Protein AF-A0AAD8SYV5-F1 (afdb_monomer)

Foldseek 3Di:
DQFAKDKDWFFAPLAPPVCFVQQDAPVNRGGTKMWIFGAALLLQTLAIDIQHRNNDDPQVSVVVGCVCVCVLQVNDDFDWDDFPRDIDGEDAHQYEPVDALFLNYAYQDDPDPDPLSVLRNVVSVVRNCSNVVSVVVLCVVDVCRVDHHHDNDSVVVV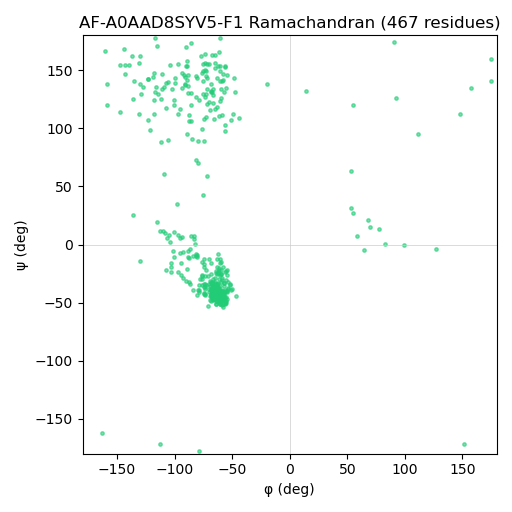VVVLVSSVVSNVVSVVVDDPVCCVVDPPPPRPPDDDDDPDDGDDPVVSVVSVCNRGPNVSSVVSNVRVSVRCVVQQPQPLVVLLVPAAQDPLLLCVVVNVVSLCVSCVVRVNNVQQVDPLDDQDDPPDDPVVNVVSVSSVVSQVVSLVSNLSRYDPVLNVVCVPPTNNVSVVVCCVVNVVSLVVQLVVLVCCLQVAADDPPDDLCCNLVVSVVSCVSSVNDDPQLNSVVSSLVSYDPLCVVVSVCCVVPPSPDTPVVVVVVVVVVSVVSVVVVVVVVVVVVDDDDDDDDDDDDDDDDDDDDDDDDDDDDDD

Organism: Lolium multiflorum (NCBI:txid4521)

Nearest PDB structures (foldseek):
  6gse-assembly1_A  TM=4.499E-01  e=5.287E-01  Rattus norvegicus
  7n9v-assembly1_C  TM=3.910E-01  e=3.196E+00  Human immunodeficiency virus 1
  8qv9-assembly1_A  TM=4.114E-01  e=4.767E+00  Human immunodeficiency virus 1
  6bht-assembly1_D  TM=3.773E-01  e=6.435E+00  Human immunodeficiency virus type 1 (NEW YORK-5 ISOLATE)

InterPro domains:
  IPR006912 Harbinger transposase-derived protein [PF04827] (1-178)

Secondary structure (DSSP, 8-state):
--EEEEEEEEEBTT--HHHHHHHB-TTT-SBEEEEEEEE-TT--EEEEEEEEETTS-HHHHHTT--TTHHHHHT-SPP--EEETTEEESS--EEE-TTS-S-TTEEEPPSS--SHHHHHHHHHHHHHHHHHHHHHHHHHHH-HHHHSPB--S-HHHHHHHHHHHHHHHHHHHHHHS-GGGTTT-------SS-----SPPPPHHHHHHHHHHHT-HHHHHHHHHHHHHHHHHTT---THHHHTT-PBPTT-TTHHHHHHHHHHHHHHTT-GGGGTS---PPPPTTS-HHHHHHHHHHHHHHHHHHHHHHHTB-HHHHHHHTTS-HHHHHHHHHHHHHHHHHHHHHHHHHHHHH----TT--HHHHHHHHHHHHHHTT----HHHHHHHHHHHS-GGGHHHHHHHHHH-TT--HHHHHHHHHHHHHHHHHHHHHHHHHHH---------PPP------------------

Radius of gyration: 40.97 Å; Cα contacts (8 Å, |Δi|>4): 478; chains: 1; bounding box: 63×93×143 Å

Structure (mmCIF, N/CA/C/O backbone):
data_AF-A0AAD8SYV5-F1
#
_entry.id   AF-A0AAD8SYV5-F1
#
loop_
_atom_site.group_PDB
_atom_site.id
_atom_site.type_symbol
_atom_site.label_atom_id
_atom_site.label_alt_id
_atom_site.label_comp_id
_atom_site.label_asym_id
_atom_site.label_entity_id
_atom_site.label_seq_id
_atom_site.pdbx_PDB_ins_code
_atom_site.Cartn_x
_atom_site.Cartn_y
_atom_site.Cartn_z
_atom_site.occupancy
_atom_site.B_iso_or_equiv
_atom_site.auth_seq_id
_atom_site.auth_comp_id
_atom_site.auth_asym_id
_atom_site.auth_atom_id
_atom_site.pdbx_PDB_model_num
ATOM 1 N N . MET A 1 1 ? -9.305 -0.502 -8.632 1.00 83.19 1 MET A N 1
ATOM 2 C CA . MET A 1 1 ? -7.920 -0.158 -8.231 1.00 83.19 1 MET A CA 1
ATOM 3 C C . MET A 1 1 ? -6.981 -1.204 -8.813 1.00 83.19 1 MET A C 1
ATOM 5 O O . MET A 1 1 ? -7.279 -2.376 -8.648 1.00 83.19 1 MET A O 1
ATOM 9 N N . LEU A 1 2 ? -5.897 -0.805 -9.485 1.00 85.88 2 LEU A N 1
ATOM 10 C CA . LEU A 1 2 ? -4.970 -1.728 -10.166 1.00 85.88 2 LEU A CA 1
ATOM 11 C C . LEU A 1 2 ? -3.754 -2.130 -9.313 1.00 85.88 2 LEU A C 1
ATOM 13 O O . LEU A 1 2 ? -3.174 -3.188 -9.517 1.00 85.88 2 LEU A O 1
ATOM 17 N N . GLY A 1 3 ? -3.358 -1.284 -8.364 1.00 90.25 3 GLY A N 1
ATOM 18 C CA . GLY A 1 3 ? -2.187 -1.494 -7.516 1.00 90.25 3 GLY A CA 1
ATOM 19 C C . GLY A 1 3 ? -1.583 -0.170 -7.066 1.00 90.25 3 GLY A C 1
ATOM 20 O O . GLY A 1 3 ? -2.158 0.894 -7.301 1.00 90.25 3 GLY A O 1
ATOM 21 N N . SER A 1 4 ? -0.416 -0.241 -6.443 1.00 93.81 4 SER A N 1
ATOM 22 C CA . SER A 1 4 ? 0.333 0.900 -5.918 1.00 93.81 4 SER A CA 1
ATOM 23 C C . SER A 1 4 ? 1.599 1.112 -6.744 1.00 93.81 4 SER A C 1
ATOM 25 O O . SER A 1 4 ? 2.300 0.145 -7.043 1.00 93.81 4 SER A O 1
ATOM 27 N N . ILE A 1 5 ? 1.878 2.359 -7.128 1.00 95.19 5 ILE A N 1
ATOM 28 C CA . ILE A 1 5 ? 3.057 2.744 -7.914 1.00 95.19 5 ILE A CA 1
ATOM 29 C C . ILE A 1 5 ? 4.045 3.520 -7.049 1.00 95.19 5 ILE A C 1
ATOM 31 O O . ILE A 1 5 ? 3.645 4.404 -6.288 1.00 95.19 5 ILE A O 1
ATOM 35 N N . ASP A 1 6 ? 5.328 3.189 -7.167 1.00 95.81 6 ASP A N 1
ATOM 36 C CA . ASP A 1 6 ? 6.404 3.933 -6.514 1.00 95.81 6 ASP A CA 1
ATOM 37 C C . ASP A 1 6 ? 7.765 3.660 -7.178 1.00 95.81 6 ASP A C 1
ATOM 39 O O . ASP A 1 6 ? 7.930 2.708 -7.954 1.00 95.81 6 ASP A O 1
ATOM 43 N N . CYS A 1 7 ? 8.757 4.487 -6.849 1.00 95.06 7 CYS A N 1
ATOM 44 C CA . CYS A 1 7 ? 10.142 4.322 -7.257 1.00 95.06 7 CYS A CA 1
ATOM 45 C C . CYS A 1 7 ? 11.025 3.835 -6.100 1.00 95.06 7 CYS A C 1
ATOM 47 O O . CYS A 1 7 ? 10.978 4.338 -4.981 1.00 95.06 7 CYS A O 1
ATOM 49 N N . MET A 1 8 ? 11.955 2.923 -6.388 1.00 94.00 8 MET A N 1
ATOM 50 C CA . MET A 1 8 ? 13.062 2.605 -5.486 1.00 94.00 8 MET A CA 1
ATOM 51 C C . MET A 1 8 ? 14.423 2.892 -6.114 1.00 94.00 8 MET A C 1
ATOM 53 O O . MET A 1 8 ? 14.671 2.657 -7.297 1.00 94.00 8 MET A O 1
ATOM 57 N N . HIS A 1 9 ? 15.355 3.343 -5.276 1.00 94.50 9 HIS A N 1
ATOM 58 C CA . HIS A 1 9 ? 16.742 3.571 -5.662 1.00 94.50 9 HIS A CA 1
ATOM 59 C C . HIS A 1 9 ? 17.604 2.344 -5.355 1.00 94.50 9 HIS A C 1
ATOM 61 O O . HIS A 1 9 ? 17.563 1.789 -4.251 1.00 94.50 9 HIS A O 1
ATOM 67 N N . TRP A 1 10 ? 18.442 1.956 -6.316 1.00 96.06 10 TRP A N 1
ATOM 68 C CA . TRP A 1 10 ? 19.493 0.961 -6.127 1.00 96.06 10 TRP A CA 1
ATOM 69 C C . TRP A 1 10 ? 20.871 1.585 -6.357 1.00 96.06 10 TRP A C 1
ATOM 71 O O . TRP A 1 10 ? 21.138 2.174 -7.405 1.00 96.06 10 TRP A O 1
ATOM 81 N N . GLN A 1 11 ? 21.756 1.484 -5.364 1.00 95.75 11 GLN A N 1
ATOM 82 C CA . GLN A 1 11 ? 23.091 2.079 -5.423 1.00 95.75 11 GLN A CA 1
ATOM 83 C C . GLN A 1 11 ? 23.962 1.420 -6.493 1.00 95.75 11 GLN A C 1
ATOM 85 O O . GLN A 1 11 ? 24.090 0.198 -6.544 1.00 95.75 11 GLN A O 1
ATOM 90 N N . TRP A 1 12 ? 24.648 2.240 -7.289 1.00 95.75 12 TRP A N 1
ATOM 91 C CA . TRP A 1 12 ? 25.585 1.799 -8.314 1.00 95.75 12 TRP A CA 1
ATOM 92 C C . TRP A 1 12 ? 27.031 2.047 -7.873 1.00 95.75 12 TRP A C 1
ATOM 94 O O . TRP A 1 12 ? 27.614 3.096 -8.128 1.00 95.75 12 TRP A O 1
ATOM 104 N N . ARG A 1 13 ? 27.639 1.061 -7.204 1.00 93.75 13 ARG A N 1
ATOM 105 C CA . ARG A 1 13 ? 28.986 1.195 -6.616 1.00 93.75 13 ARG A CA 1
ATOM 106 C C . ARG A 1 13 ? 30.068 1.481 -7.650 1.00 93.75 13 ARG A C 1
ATOM 108 O O . ARG A 1 13 ? 30.911 2.337 -7.420 1.00 93.75 13 ARG A O 1
ATOM 115 N N . ASN A 1 14 ? 30.033 0.765 -8.770 1.00 94.19 14 ASN A N 1
ATOM 116 C CA . ASN A 1 14 ? 31.027 0.884 -9.839 1.00 94.19 14 ASN A CA 1
ATOM 117 C C . ASN A 1 14 ? 30.535 1.801 -10.973 1.00 94.19 14 ASN A C 1
ATOM 119 O O . ASN A 1 14 ? 30.815 1.551 -12.145 1.00 94.19 14 ASN A O 1
ATOM 123 N N . CYS A 1 15 ? 29.775 2.846 -10.628 1.00 94.12 15 CYS A N 1
ATOM 124 C CA . CYS A 1 15 ? 29.350 3.864 -11.582 1.00 94.12 15 CYS A CA 1
ATOM 125 C C . CYS A 1 15 ? 30.582 4.551 -12.197 1.00 94.12 15 CYS A C 1
ATOM 127 O O . CYS A 1 15 ? 31.429 5.049 -11.447 1.00 94.12 15 CYS A O 1
ATOM 129 N N . PRO A 1 16 ? 30.715 4.595 -13.536 1.00 92.44 16 PRO A N 1
ATOM 130 C CA . PRO A 1 16 ? 31.813 5.309 -14.172 1.00 92.44 16 PRO A CA 1
ATOM 131 C C . PRO A 1 16 ? 31.809 6.788 -13.779 1.00 92.44 16 PRO A C 1
ATOM 133 O O . PRO A 1 16 ? 30.755 7.422 -13.740 1.00 92.44 16 PRO A O 1
ATOM 136 N N . VAL A 1 17 ? 32.992 7.365 -13.554 1.00 90.12 17 VAL A N 1
ATOM 137 C CA . VAL A 1 17 ? 33.148 8.767 -13.116 1.00 90.12 17 VAL A CA 1
ATOM 138 C C . VAL A 1 17 ? 32.420 9.743 -14.049 1.00 90.12 17 VAL A C 1
ATOM 140 O O . VAL A 1 17 ? 31.763 10.664 -13.576 1.00 90.12 17 VAL A O 1
ATOM 143 N N . ALA A 1 18 ? 32.449 9.484 -15.362 1.00 90.88 18 ALA A N 1
ATOM 144 C CA . ALA A 1 18 ? 31.750 10.284 -16.370 1.00 90.88 18 ALA A CA 1
ATOM 145 C C . ALA A 1 18 ? 30.219 10.341 -16.177 1.00 90.88 18 ALA A C 1
ATOM 147 O O . ALA A 1 18 ? 29.585 11.301 -16.600 1.00 90.88 18 ALA A O 1
ATOM 148 N N . HIS A 1 19 ? 29.622 9.336 -15.528 1.00 87.88 19 HIS A N 1
ATOM 149 C CA . HIS A 1 19 ? 28.185 9.263 -15.251 1.00 87.88 19 HIS A CA 1
ATOM 150 C C . HIS A 1 19 ? 27.837 9.604 -13.796 1.00 87.88 19 HIS A C 1
ATOM 152 O O . HIS A 1 19 ? 26.680 9.891 -13.498 1.00 87.88 19 HIS A O 1
ATOM 158 N N . ALA A 1 20 ? 28.811 9.615 -12.882 1.00 87.06 20 ALA A N 1
ATOM 159 C CA . ALA A 1 20 ? 28.568 9.773 -11.449 1.00 87.06 20 ALA A CA 1
ATOM 160 C C . ALA A 1 20 ? 27.760 11.037 -11.111 1.00 87.06 20 ALA A C 1
ATOM 162 O O . ALA A 1 20 ? 26.843 10.960 -10.296 1.00 87.06 20 ALA A O 1
ATOM 163 N N . GLY A 1 21 ? 28.033 12.162 -11.782 1.00 88.06 21 GLY A N 1
ATOM 164 C CA . GLY A 1 21 ? 27.282 13.407 -11.588 1.00 88.06 21 GLY A CA 1
ATOM 165 C C . GLY A 1 21 ? 25.797 13.275 -11.941 1.00 88.06 21 GLY A C 1
ATOM 166 O O . GLY A 1 21 ? 24.943 13.659 -11.152 1.00 88.06 21 GLY A O 1
ATOM 167 N N . GLN A 1 22 ? 25.476 12.658 -13.082 1.00 90.19 22 GLN A N 1
ATOM 168 C CA . GLN A 1 22 ? 24.091 12.466 -13.526 1.00 90.19 22 GLN A CA 1
ATOM 169 C C . GLN A 1 22 ? 23.328 11.465 -12.649 1.00 90.19 22 GLN A C 1
ATOM 171 O O . GLN A 1 22 ? 22.119 11.583 -12.500 1.00 90.19 22 GLN A O 1
ATOM 176 N N . PHE A 1 23 ? 23.991 10.460 -12.080 1.00 92.31 23 PHE A N 1
ATOM 177 C CA . PHE A 1 23 ? 23.326 9.407 -11.302 1.00 92.31 23 PHE A CA 1
ATOM 178 C C . PHE A 1 23 ? 23.262 9.711 -9.800 1.00 92.31 23 PHE A C 1
ATOM 180 O O . PHE A 1 23 ? 22.618 8.968 -9.060 1.00 92.31 23 PHE A O 1
ATOM 187 N N . THR A 1 24 ? 23.905 10.786 -9.343 1.00 90.69 24 THR A N 1
ATOM 188 C CA . THR A 1 24 ? 23.935 11.176 -7.930 1.00 90.69 24 THR A CA 1
ATOM 189 C C . THR A 1 24 ? 22.935 12.292 -7.662 1.00 90.69 24 THR A C 1
ATOM 191 O O . THR A 1 24 ? 23.000 13.358 -8.267 1.00 90.69 24 THR A O 1
ATOM 194 N N . ARG A 1 25 ? 22.032 12.060 -6.709 1.00 86.88 25 ARG A N 1
ATOM 195 C CA . ARG A 1 25 ? 21.139 13.085 -6.158 1.00 86.88 25 ARG A CA 1
ATOM 196 C C . ARG A 1 25 ? 21.790 13.721 -4.924 1.00 86.88 25 ARG A C 1
ATOM 198 O O . ARG A 1 25 ? 22.529 13.049 -4.202 1.00 86.88 25 ARG A O 1
ATOM 205 N N . GLY A 1 26 ? 21.555 15.014 -4.695 1.00 81.31 26 GLY A N 1
ATOM 206 C CA . GLY A 1 26 ? 22.247 15.783 -3.647 1.00 81.31 26 GLY A CA 1
ATOM 207 C C . GLY A 1 26 ? 22.015 15.281 -2.212 1.00 81.31 26 GLY A C 1
ATOM 208 O O . GLY A 1 26 ? 22.901 15.392 -1.368 1.00 81.31 26 GLY A O 1
ATOM 209 N N . ASP A 1 27 ? 20.855 14.688 -1.949 1.00 83.44 27 ASP A N 1
ATOM 210 C CA . ASP A 1 27 ? 20.456 14.056 -0.686 1.00 83.44 27 ASP A CA 1
ATOM 211 C C . ASP A 1 27 ? 21.050 12.647 -0.507 1.00 83.44 27 ASP A C 1
ATOM 213 O O . ASP A 1 27 ? 21.533 12.314 0.574 1.00 83.44 27 ASP A O 1
ATOM 217 N N . ILE A 1 28 ? 21.081 11.843 -1.573 1.00 82.69 28 ILE A N 1
ATOM 218 C CA . ILE A 1 28 ? 21.575 10.456 -1.560 1.00 82.69 28 ILE A CA 1
ATOM 219 C C . ILE A 1 28 ? 23.117 10.401 -1.532 1.00 82.69 28 ILE A C 1
ATOM 221 O O . ILE A 1 28 ? 23.699 9.482 -0.954 1.00 82.69 28 ILE A O 1
ATOM 225 N N . LYS A 1 29 ? 23.804 11.400 -2.108 1.00 87.75 29 LYS A N 1
ATOM 226 C CA . LYS A 1 29 ? 25.281 11.564 -2.127 1.00 87.75 29 LYS A CA 1
ATOM 227 C C . LYS A 1 29 ? 26.079 10.418 -2.765 1.00 87.75 29 LYS A C 1
ATOM 229 O O . LYS A 1 29 ? 27.308 10.426 -2.725 1.00 87.75 29 LYS A O 1
ATOM 234 N N . HIS A 1 30 ? 25.409 9.447 -3.372 1.00 91.12 30 HIS A N 1
ATOM 235 C CA . HIS A 1 30 ? 26.023 8.389 -4.162 1.00 91.12 30 HIS A CA 1
ATOM 236 C C . HIS A 1 30 ? 25.186 8.095 -5.415 1.00 91.12 30 HIS A C 1
ATOM 238 O O . HIS A 1 30 ? 23.976 8.345 -5.419 1.00 91.12 30 HIS A O 1
ATOM 244 N N . PRO A 1 31 ? 25.805 7.563 -6.484 1.00 95.38 31 PRO A N 1
ATOM 245 C CA . PRO A 1 31 ? 25.091 7.261 -7.712 1.00 95.38 31 PRO A CA 1
ATOM 246 C C . PRO A 1 31 ? 24.096 6.119 -7.498 1.00 95.38 31 PRO A C 1
ATOM 248 O O . PRO A 1 31 ? 24.444 5.066 -6.957 1.00 95.38 31 PRO A O 1
ATOM 251 N N . THR A 1 32 ? 22.860 6.317 -7.947 1.00 96.19 32 THR A N 1
ATOM 252 C CA . THR A 1 32 ? 21.787 5.317 -7.895 1.00 96.19 32 THR A CA 1
ATOM 253 C C . THR A 1 32 ? 21.106 5.179 -9.249 1.00 96.19 32 THR A C 1
ATOM 255 O O . THR A 1 32 ? 21.146 6.088 -10.077 1.00 96.19 32 THR A O 1
ATOM 258 N N . ILE A 1 33 ? 20.496 4.022 -9.478 1.00 95.62 33 ILE A N 1
ATOM 259 C CA . ILE A 1 33 ? 19.626 3.747 -10.619 1.00 95.62 33 ILE A CA 1
ATOM 260 C C . ILE A 1 33 ? 18.227 3.479 -10.071 1.00 95.62 33 ILE A C 1
ATOM 262 O O . ILE A 1 33 ? 18.087 2.769 -9.072 1.00 95.62 33 ILE A O 1
ATOM 266 N N . ILE A 1 34 ? 17.217 4.059 -10.709 1.00 95.62 34 ILE A N 1
ATOM 267 C CA . ILE A 1 34 ? 15.824 3.971 -10.273 1.00 95.62 34 ILE A CA 1
ATOM 268 C C . ILE A 1 34 ? 15.141 2.767 -10.929 1.00 95.62 34 ILE A C 1
ATOM 270 O O . ILE A 1 34 ? 15.338 2.507 -12.124 1.00 95.62 34 ILE A O 1
ATOM 274 N N . LEU A 1 35 ? 14.358 2.050 -10.121 1.00 95.81 35 LEU A N 1
ATOM 275 C CA . LEU A 1 35 ? 13.295 1.137 -10.530 1.00 95.81 35 LEU A CA 1
ATOM 276 C C . LEU A 1 35 ? 11.955 1.801 -10.201 1.00 95.81 35 LEU A C 1
ATOM 278 O O . LEU A 1 35 ? 11.680 2.011 -9.026 1.00 95.81 35 LEU A O 1
ATOM 282 N N . GLU A 1 36 ? 11.130 2.082 -11.199 1.00 96.69 36 GLU A N 1
ATOM 283 C CA . GLU A 1 36 ? 9.694 2.315 -11.007 1.00 96.69 36 GLU A CA 1
ATOM 284 C C . GLU A 1 36 ? 8.980 0.966 -11.087 1.00 96.69 36 GLU A C 1
ATOM 286 O O . GLU A 1 36 ? 9.295 0.158 -11.966 1.00 96.69 36 GLU A O 1
ATOM 291 N N . ALA A 1 37 ? 8.037 0.709 -10.184 1.00 95.12 37 ALA A N 1
ATOM 292 C CA . ALA A 1 37 ? 7.226 -0.497 -10.246 1.00 95.12 37 ALA A CA 1
ATOM 293 C C . ALA A 1 37 ? 5.781 -0.253 -9.816 1.00 95.12 37 ALA A C 1
ATOM 295 O O . ALA A 1 37 ? 5.503 0.632 -9.009 1.00 95.12 37 ALA A O 1
ATOM 296 N N . VAL A 1 38 ? 4.884 -1.097 -10.327 1.00 94.25 38 VAL A N 1
ATOM 297 C CA . VAL A 1 38 ? 3.509 -1.222 -9.836 1.00 94.25 38 VAL A CA 1
ATOM 298 C C . VAL A 1 38 ? 3.356 -2.578 -9.171 1.00 94.25 38 VAL A C 1
ATOM 300 O O . VAL A 1 38 ? 3.618 -3.599 -9.811 1.00 94.25 38 VAL A O 1
ATOM 303 N N . ALA A 1 39 ? 2.903 -2.589 -7.919 1.00 91.31 39 ALA A N 1
ATOM 304 C CA . ALA A 1 39 ? 2.624 -3.812 -7.178 1.00 91.31 39 ALA A CA 1
ATOM 305 C C . ALA A 1 39 ? 1.175 -3.868 -6.680 1.00 91.31 39 ALA A C 1
ATOM 307 O O . ALA A 1 39 ? 0.618 -2.853 -6.258 1.00 91.31 39 ALA A O 1
ATOM 308 N N . SER A 1 40 ? 0.573 -5.054 -6.705 1.00 87.50 40 SER A N 1
ATOM 309 C CA . SER A 1 40 ? -0.715 -5.332 -6.058 1.00 87.50 40 SER A CA 1
ATOM 310 C C . SER A 1 40 ? -0.542 -5.720 -4.583 1.00 87.50 40 SER A C 1
ATOM 312 O O . SER A 1 40 ? 0.576 -5.879 -4.089 1.00 87.50 40 SER A O 1
ATOM 314 N N . TYR A 1 41 ? -1.663 -5.868 -3.871 1.00 83.56 41 TYR A N 1
ATOM 315 C CA . TYR A 1 41 ? -1.714 -6.179 -2.434 1.00 83.56 41 TYR A CA 1
ATOM 316 C C . TYR A 1 41 ? -1.015 -7.497 -2.055 1.00 83.56 41 TYR A C 1
ATOM 318 O O . TYR A 1 41 ? -0.437 -7.632 -0.978 1.00 83.56 41 TYR A O 1
ATOM 326 N N . ASP A 1 42 ? -1.020 -8.463 -2.969 1.00 82.69 42 ASP A N 1
ATOM 327 C CA . ASP A 1 42 ? -0.334 -9.751 -2.862 1.00 82.69 42 ASP A CA 1
ATOM 328 C C . ASP A 1 42 ? 1.153 -9.674 -3.257 1.00 82.69 42 ASP A C 1
ATOM 330 O O . ASP A 1 42 ? 1.851 -10.686 -3.285 1.00 82.69 42 ASP A O 1
ATOM 334 N N . ARG A 1 43 ? 1.666 -8.459 -3.499 1.00 87.88 43 ARG A N 1
ATOM 335 C CA . ARG A 1 43 ? 3.063 -8.145 -3.841 1.00 87.88 43 ARG A CA 1
ATOM 336 C C . ARG A 1 43 ? 3.479 -8.626 -5.227 1.00 87.88 43 ARG A C 1
ATOM 338 O O . ARG A 1 43 ? 4.681 -8.657 -5.512 1.00 87.88 43 ARG A O 1
ATOM 345 N N . TRP A 1 44 ? 2.524 -8.984 -6.080 1.00 90.81 44 TRP A N 1
ATOM 346 C CA . TRP A 1 44 ? 2.796 -9.235 -7.486 1.00 90.81 44 TRP A CA 1
ATOM 347 C C . TRP A 1 44 ? 3.170 -7.934 -8.191 1.00 90.81 44 TRP A C 1
ATOM 349 O O . TRP A 1 44 ? 2.488 -6.920 -8.040 1.00 90.81 44 TRP A O 1
ATOM 359 N N . ILE A 1 45 ? 4.260 -7.953 -8.960 1.00 91.25 45 ILE A N 1
ATOM 360 C CA . ILE A 1 45 ? 4.740 -6.781 -9.696 1.00 91.25 45 ILE A CA 1
ATOM 361 C C . ILE A 1 45 ? 4.236 -6.862 -11.138 1.00 91.25 45 ILE A C 1
ATOM 363 O O . ILE A 1 45 ? 4.678 -7.717 -11.903 1.00 91.25 45 ILE A O 1
ATOM 367 N N . TRP A 1 46 ? 3.337 -5.955 -11.516 1.00 87.62 46 TRP A N 1
ATOM 368 C CA . TRP A 1 46 ? 2.719 -5.906 -12.850 1.00 87.62 46 TRP A CA 1
ATOM 369 C C . TRP A 1 46 ? 3.539 -5.097 -13.854 1.00 87.62 46 TRP A C 1
ATOM 371 O O . TRP A 1 46 ? 3.566 -5.405 -15.041 1.00 87.62 46 TRP A O 1
ATOM 381 N N . HIS A 1 47 ? 4.234 -4.069 -13.372 1.00 91.06 47 HIS A N 1
ATOM 382 C CA . HIS A 1 47 ? 5.074 -3.195 -14.185 1.00 91.06 47 HIS A CA 1
ATOM 383 C C . HIS A 1 47 ? 6.403 -2.959 -13.482 1.00 91.06 47 HIS A C 1
ATOM 385 O O . HIS A 1 47 ? 6.439 -2.795 -12.264 1.00 91.06 47 HIS A O 1
ATOM 391 N N . ALA A 1 48 ? 7.487 -2.931 -14.256 1.00 94.12 48 ALA A N 1
ATOM 392 C CA . ALA A 1 48 ? 8.831 -2.655 -13.768 1.00 94.12 48 ALA A CA 1
ATOM 393 C C . ALA A 1 48 ? 9.644 -1.918 -14.841 1.00 94.12 48 ALA A C 1
ATOM 395 O O . ALA A 1 48 ? 9.997 -2.490 -15.876 1.00 94.12 48 ALA A O 1
ATOM 396 N N . PHE A 1 49 ? 10.001 -0.664 -14.573 1.00 94.44 49 PHE A N 1
ATOM 397 C CA . PHE A 1 49 ? 10.822 0.164 -15.448 1.00 94.44 49 PHE A CA 1
ATOM 398 C C . PHE A 1 49 ? 12.124 0.556 -14.746 1.00 94.44 49 PHE A C 1
ATOM 400 O O . PHE A 1 49 ? 12.134 1.298 -13.767 1.00 94.44 49 PHE A O 1
ATOM 407 N N . PHE A 1 50 ? 13.250 0.034 -15.237 1.00 94.81 50 PHE A N 1
ATOM 408 C CA . PHE A 1 50 ? 14.557 0.199 -14.600 1.00 94.81 50 PHE A CA 1
ATOM 409 C C . PHE A 1 50 ? 15.591 0.823 -15.533 1.00 94.81 50 PHE A C 1
ATOM 411 O O . PHE A 1 50 ? 15.699 0.458 -16.704 1.00 94.81 50 PHE A O 1
ATOM 418 N N . GLY A 1 51 ? 16.447 1.680 -14.974 1.00 92.31 51 GLY A N 1
ATOM 419 C CA . GLY A 1 51 ? 17.626 2.199 -15.677 1.00 92.31 51 GLY A CA 1
ATOM 420 C C . GLY A 1 51 ? 17.746 3.719 -15.684 1.00 92.31 51 GLY A C 1
ATOM 421 O O . GLY A 1 51 ? 18.749 4.239 -16.194 1.00 92.31 51 GLY A O 1
ATOM 422 N N . VAL A 1 52 ? 16.758 4.422 -15.130 1.00 93.50 52 VAL A N 1
ATOM 423 C CA . VAL A 1 52 ? 16.751 5.884 -15.033 1.00 93.50 52 VAL A CA 1
ATOM 424 C C . VAL A 1 52 ? 17.765 6.342 -13.985 1.00 93.50 52 VAL A C 1
ATOM 426 O O . VAL A 1 52 ? 18.000 5.672 -12.979 1.00 93.50 52 VAL A O 1
ATOM 429 N N . ALA A 1 53 ? 18.420 7.470 -14.250 1.00 94.12 53 ALA A N 1
ATOM 430 C CA . ALA A 1 53 ? 19.430 8.011 -13.354 1.00 94.12 53 ALA A CA 1
ATOM 431 C C . ALA A 1 53 ? 18.808 8.505 -12.041 1.00 94.12 53 ALA A C 1
ATOM 433 O O . ALA A 1 53 ? 17.794 9.198 -12.066 1.00 94.12 53 ALA A O 1
ATOM 434 N N . GLY A 1 54 ? 19.468 8.215 -10.918 1.00 92.62 54 GLY A N 1
ATOM 435 C CA . GLY A 1 54 ? 19.023 8.532 -9.559 1.00 92.62 54 GLY A CA 1
ATOM 436 C C . GLY A 1 54 ? 18.810 10.004 -9.224 1.00 92.62 54 GLY A C 1
ATOM 437 O O . GLY A 1 54 ? 18.226 10.306 -8.190 1.00 92.62 54 GLY A O 1
ATOM 438 N N . SER A 1 55 ? 19.277 10.924 -10.069 1.00 92.00 55 SER A N 1
ATOM 439 C CA . SER A 1 55 ? 18.997 12.358 -9.929 1.00 92.00 55 SER A CA 1
ATOM 440 C C . SER A 1 55 ? 17.585 12.752 -10.378 1.00 92.00 55 SER A C 1
ATOM 442 O O . SER A 1 55 ? 17.148 13.860 -10.071 1.00 92.00 55 SER A O 1
ATOM 444 N N . ASN A 1 56 ? 16.878 11.879 -11.103 1.00 92.69 56 ASN A N 1
ATOM 445 C CA . ASN A 1 56 ? 15.504 12.124 -11.528 1.00 92.69 56 ASN A CA 1
ATOM 446 C C . ASN A 1 56 ? 14.533 11.950 -10.357 1.00 92.69 56 ASN A C 1
ATOM 448 O O . ASN A 1 56 ? 14.771 11.150 -9.456 1.00 92.69 56 ASN A O 1
ATOM 452 N N . ASN A 1 57 ? 13.436 12.702 -10.398 1.00 90.88 57 ASN A N 1
ATOM 453 C CA . ASN A 1 57 ? 12.277 12.466 -9.546 1.00 90.88 57 ASN A CA 1
ATOM 454 C C . ASN A 1 57 ? 11.290 11.515 -10.242 1.00 90.88 57 ASN A C 1
ATOM 456 O O . ASN A 1 57 ? 11.411 11.244 -11.439 1.00 90.88 57 ASN A O 1
ATOM 460 N N . ASP A 1 58 ? 10.295 11.064 -9.493 1.00 92.25 58 ASP A N 1
ATOM 461 C CA . ASP A 1 58 ? 9.263 10.122 -9.921 1.00 92.25 58 ASP A CA 1
ATOM 462 C C . ASP A 1 58 ? 8.517 10.588 -11.179 1.00 92.25 58 ASP A C 1
ATOM 464 O O . ASP A 1 58 ? 8.332 9.809 -12.105 1.00 92.25 58 ASP A O 1
ATOM 468 N N . ILE A 1 59 ? 8.197 11.884 -11.300 1.00 92.50 59 ILE A N 1
ATOM 469 C CA . ILE A 1 59 ? 7.542 12.439 -12.503 1.00 92.50 59 ILE A CA 1
ATOM 470 C C . ILE A 1 59 ? 8.425 12.278 -13.749 1.00 92.50 59 ILE A C 1
ATOM 472 O O . ILE A 1 59 ? 7.949 11.925 -14.828 1.00 92.50 59 ILE A O 1
ATOM 476 N N . ASN A 1 60 ? 9.725 12.552 -13.629 1.00 93.12 60 ASN A N 1
ATOM 477 C CA . ASN A 1 60 ? 10.657 12.422 -14.748 1.00 93.12 60 ASN A CA 1
ATOM 478 C C . ASN A 1 60 ? 10.859 10.958 -15.152 1.00 93.12 60 ASN A C 1
ATOM 480 O O . ASN A 1 60 ? 11.108 10.685 -16.329 1.00 93.12 60 ASN A O 1
ATOM 484 N N . VAL A 1 61 ? 10.782 10.038 -14.186 1.00 93.19 61 VAL A N 1
ATOM 485 C CA . VAL A 1 61 ? 10.818 8.591 -14.428 1.00 93.19 61 VAL A CA 1
ATOM 486 C C . VAL A 1 61 ? 9.543 8.164 -15.155 1.00 93.19 61 VAL A C 1
ATOM 488 O O . VAL A 1 61 ? 9.648 7.563 -16.223 1.00 93.19 61 VAL A O 1
ATOM 491 N N . LEU A 1 62 ? 8.376 8.584 -14.663 1.00 93.62 62 LEU A N 1
ATOM 492 C CA . LEU A 1 62 ? 7.069 8.324 -15.264 1.00 93.62 62 LEU A CA 1
ATOM 493 C C . LEU A 1 62 ? 6.995 8.792 -16.724 1.00 93.62 62 LEU A C 1
ATOM 495 O O . LEU A 1 62 ? 6.550 8.050 -17.592 1.00 93.62 62 LEU A O 1
ATOM 499 N N . ASN A 1 63 ? 7.489 9.995 -17.031 1.00 91.06 63 ASN A N 1
ATOM 500 C CA . ASN A 1 63 ? 7.501 10.527 -18.402 1.00 91.06 63 ASN A CA 1
ATOM 501 C C . ASN A 1 63 ? 8.356 9.699 -19.383 1.00 91.06 63 ASN A C 1
ATOM 503 O O . ASN A 1 63 ? 8.201 9.833 -20.596 1.00 91.06 63 ASN A O 1
ATOM 507 N N . GLN A 1 64 ? 9.282 8.882 -18.875 1.00 90.81 64 GLN A N 1
ATOM 508 C CA . GLN A 1 64 ? 10.108 7.959 -19.663 1.00 90.81 64 GLN A CA 1
ATOM 509 C C . GLN A 1 64 ? 9.589 6.517 -19.614 1.00 90.81 64 GLN A C 1
ATOM 511 O O . GLN A 1 64 ? 10.095 5.665 -20.347 1.00 90.81 64 GLN A O 1
ATOM 516 N N . SER A 1 65 ? 8.630 6.242 -18.733 1.00 90.88 65 SER A N 1
ATOM 517 C CA . SER A 1 65 ? 8.144 4.909 -18.429 1.00 90.88 65 SER A CA 1
ATOM 518 C C . SER A 1 65 ? 7.289 4.336 -19.549 1.00 90.88 65 SER A C 1
ATOM 520 O O . SER A 1 65 ? 6.567 5.043 -20.254 1.00 90.88 65 SER A O 1
ATOM 522 N N . SER A 1 66 ? 7.330 3.012 -19.674 1.00 90.62 66 SER A N 1
ATOM 523 C CA . SER A 1 66 ? 6.444 2.261 -20.556 1.00 90.62 66 SER A CA 1
ATOM 524 C C . SER A 1 66 ? 5.071 1.965 -19.944 1.00 90.62 66 SER A C 1
ATOM 526 O O . SER A 1 66 ? 4.300 1.276 -20.604 1.00 90.62 66 SER A O 1
ATOM 528 N N . LEU A 1 67 ? 4.749 2.473 -18.746 1.00 89.31 67 LEU A N 1
ATOM 529 C CA . LEU A 1 67 ? 3.545 2.126 -17.974 1.00 89.31 67 LEU A CA 1
ATOM 530 C C . LEU A 1 67 ? 2.241 2.129 -18.793 1.00 89.31 67 LEU A C 1
ATOM 532 O O . LEU A 1 67 ? 1.450 1.200 -18.693 1.00 89.31 67 LEU A O 1
ATOM 536 N N . PHE A 1 68 ? 2.029 3.143 -19.637 1.00 88.94 68 PHE A N 1
ATOM 537 C CA . PHE A 1 68 ? 0.805 3.281 -20.443 1.00 88.94 68 PHE A CA 1
ATOM 538 C C . PHE A 1 68 ? 0.938 2.750 -21.875 1.00 88.94 68 PHE A C 1
ATOM 540 O O . PHE A 1 68 ? 0.052 2.969 -22.697 1.00 88.94 68 PHE A O 1
ATOM 547 N N . THR A 1 69 ? 2.043 2.082 -22.213 1.00 86.56 69 THR A N 1
ATOM 548 C CA . THR A 1 69 ? 2.313 1.653 -23.596 1.00 86.56 69 THR A CA 1
ATOM 549 C C . THR A 1 69 ? 1.231 0.713 -24.105 1.00 86.56 69 THR A C 1
ATOM 551 O O . THR A 1 69 ? 0.736 0.921 -25.211 1.00 86.56 69 THR A O 1
ATOM 554 N N . ASP A 1 70 ? 0.835 -0.263 -23.293 1.00 82.56 70 ASP A N 1
ATOM 555 C CA . ASP A 1 70 ? -0.126 -1.292 -23.693 1.00 82.56 70 ASP A CA 1
ATOM 556 C C . ASP A 1 70 ? -1.544 -0.711 -23.778 1.00 82.56 70 ASP A C 1
ATOM 558 O O . ASP A 1 70 ? -2.287 -1.013 -24.710 1.00 82.56 70 ASP A O 1
ATOM 562 N N . VAL A 1 71 ? -1.882 0.238 -22.895 1.00 83.75 71 VAL A N 1
ATOM 563 C CA . VAL A 1 71 ? -3.137 1.009 -22.968 1.00 83.75 71 VAL A CA 1
ATOM 564 C C . VAL A 1 71 ? -3.191 1.815 -24.267 1.00 83.75 71 VAL A C 1
ATOM 566 O O . VAL A 1 71 ? -4.146 1.715 -25.030 1.00 83.75 71 VAL A O 1
ATOM 569 N N . LEU A 1 72 ? -2.119 2.544 -24.590 1.00 84.81 72 LEU A N 1
ATOM 570 C CA . LEU A 1 72 ? -2.011 3.337 -25.820 1.00 84.81 72 LEU A CA 1
ATOM 571 C C . LEU A 1 72 ? -1.888 2.488 -27.093 1.00 84.81 72 LEU A C 1
ATOM 573 O O . LEU A 1 72 ? -1.963 3.034 -28.197 1.00 84.81 72 LEU A O 1
ATOM 577 N N . ARG A 1 73 ? -1.643 1.182 -26.971 1.00 82.44 73 ARG A N 1
ATOM 578 C CA . ARG A 1 73 ? -1.690 0.216 -28.077 1.00 82.44 73 ARG A CA 1
ATOM 579 C C . ARG A 1 73 ? -3.033 -0.499 -28.176 1.00 82.44 73 ARG A C 1
ATOM 581 O O . ARG A 1 73 ? -3.247 -1.184 -29.168 1.00 82.44 73 ARG A O 1
ATOM 588 N N . GLY A 1 74 ? -3.933 -0.311 -27.210 1.00 78.06 74 GLY A N 1
ATOM 589 C CA . GLY A 1 74 ? -5.185 -1.063 -27.122 1.00 78.06 74 GLY A CA 1
ATOM 590 C C . GLY A 1 74 ? -4.978 -2.546 -26.795 1.00 78.06 74 GLY A C 1
ATOM 591 O O . GLY A 1 74 ? -5.841 -3.356 -27.108 1.00 78.06 74 GLY A O 1
ATOM 592 N N . GLU A 1 75 ? -3.825 -2.899 -26.221 1.00 79.12 75 GLU A N 1
ATOM 593 C CA . GLU A 1 75 ? -3.463 -4.261 -25.801 1.00 79.12 75 GLU A CA 1
ATOM 594 C C . GLU A 1 75 ? -3.787 -4.497 -24.317 1.00 79.12 75 GLU A C 1
ATOM 596 O O . GLU A 1 75 ? -3.829 -5.640 -23.868 1.00 79.12 75 GLU A O 1
ATOM 601 N N . ALA A 1 76 ? -4.022 -3.427 -23.548 1.00 74.81 76 ALA A N 1
ATOM 602 C CA . ALA A 1 76 ? -4.403 -3.529 -22.146 1.00 74.81 76 ALA A CA 1
ATOM 603 C C . ALA A 1 76 ? -5.860 -4.010 -21.974 1.00 74.81 76 ALA A C 1
ATOM 605 O O . ALA A 1 76 ? -6.715 -3.690 -22.807 1.00 74.81 76 ALA A O 1
ATOM 606 N N . PRO A 1 77 ? -6.175 -4.710 -20.869 1.00 73.06 77 PRO A N 1
ATOM 607 C CA . PRO A 1 77 ? -7.543 -5.094 -20.540 1.00 73.06 77 PRO A CA 1
ATOM 608 C C . PRO A 1 77 ? -8.468 -3.891 -20.415 1.00 73.06 77 PRO A C 1
ATOM 610 O O . PRO A 1 77 ? -8.080 -2.831 -19.918 1.00 73.06 77 PRO A O 1
ATOM 613 N N . ILE A 1 78 ? -9.723 -4.096 -20.802 1.00 73.50 78 ILE A N 1
ATOM 614 C CA . ILE A 1 78 ? -10.787 -3.120 -20.586 1.00 73.50 78 ILE A CA 1
ATOM 615 C C . ILE A 1 78 ? -11.145 -3.140 -19.099 1.00 73.50 78 ILE A C 1
ATOM 617 O O . ILE A 1 78 ? -11.428 -4.197 -18.538 1.00 73.50 78 ILE A O 1
ATOM 621 N N . VAL A 1 79 ? -11.135 -1.970 -18.462 1.00 77.56 79 VAL A N 1
ATOM 622 C CA . VAL A 1 79 ? -11.463 -1.819 -17.043 1.00 77.56 79 VAL A CA 1
ATOM 623 C C . VAL A 1 79 ? -12.611 -0.835 -16.914 1.00 77.56 79 VAL A C 1
ATOM 625 O O . VAL A 1 79 ? -12.401 0.368 -17.043 1.00 77.56 79 VAL A O 1
ATOM 628 N N . ASN A 1 80 ? -13.799 -1.346 -16.592 1.00 81.69 80 ASN A N 1
ATOM 629 C CA . ASN A 1 80 ? -14.973 -0.525 -16.323 1.00 81.69 80 ASN A CA 1
ATOM 630 C C . ASN A 1 80 ? -15.418 -0.738 -14.879 1.00 81.69 80 ASN A C 1
ATOM 632 O O . ASN A 1 80 ? -15.550 -1.874 -14.423 1.00 81.69 80 ASN A O 1
ATOM 636 N N . PHE A 1 81 ? -15.651 0.347 -14.149 1.00 82.50 81 PHE A N 1
ATOM 637 C CA . PHE A 1 81 ? -16.191 0.275 -12.795 1.00 82.50 81 PHE A CA 1
ATOM 638 C C . PHE A 1 81 ? -17.075 1.482 -12.498 1.00 82.50 81 PHE A C 1
ATOM 640 O O . PHE A 1 81 ? -16.914 2.550 -13.082 1.00 82.50 81 PHE A O 1
ATOM 647 N N . THR A 1 82 ? -18.017 1.306 -11.573 1.00 82.81 82 THR A N 1
ATOM 648 C CA . THR A 1 82 ? -18.933 2.368 -11.149 1.00 82.81 82 THR A CA 1
ATOM 649 C C . THR A 1 82 ? -18.670 2.732 -9.694 1.00 82.81 82 THR A C 1
ATOM 651 O O . THR A 1 82 ? -18.646 1.856 -8.830 1.00 82.81 82 THR A O 1
ATOM 654 N N . VAL A 1 83 ? -18.505 4.022 -9.403 1.00 82.56 83 VAL A N 1
ATOM 655 C CA . VAL A 1 83 ? -18.408 4.546 -8.031 1.00 82.56 83 VAL A CA 1
ATOM 656 C C . VAL A 1 83 ? -19.390 5.690 -7.892 1.00 82.56 83 VAL A C 1
ATOM 658 O O . VAL A 1 83 ? -19.421 6.586 -8.727 1.00 82.56 83 VAL A O 1
ATOM 661 N N . ASN A 1 84 ? -20.211 5.649 -6.841 1.00 81.50 84 ASN A N 1
ATOM 662 C CA . ASN A 1 84 ? -21.188 6.699 -6.542 1.00 81.50 84 ASN A CA 1
ATOM 663 C C . ASN A 1 84 ? -22.137 7.035 -7.721 1.00 81.50 84 ASN A C 1
ATOM 665 O O . ASN A 1 84 ? -22.570 8.171 -7.880 1.00 81.50 84 ASN A O 1
ATOM 669 N N . GLY A 1 85 ? -22.452 6.043 -8.565 1.00 77.25 85 GLY A N 1
ATOM 670 C CA . GLY A 1 85 ? -23.319 6.205 -9.739 1.00 77.25 85 GLY A CA 1
ATOM 671 C C . GLY A 1 85 ? -22.632 6.750 -10.998 1.00 77.25 85 GLY A C 1
ATOM 672 O O . GLY A 1 85 ? -23.299 6.881 -12.021 1.00 77.25 85 GLY A O 1
ATOM 673 N N . HIS A 1 86 ? -21.326 7.030 -10.954 1.00 85.12 86 HIS A N 1
ATOM 674 C CA . HIS A 1 86 ? -20.532 7.421 -12.119 1.00 85.12 86 HIS A CA 1
ATOM 675 C C . HIS A 1 86 ? -19.692 6.251 -12.633 1.00 85.12 86 HIS A C 1
ATOM 677 O O . HIS A 1 86 ? -19.047 5.552 -11.849 1.00 85.12 86 HIS A O 1
ATOM 683 N N . GLU A 1 87 ? -19.700 6.049 -13.950 1.00 87.19 87 GLU A N 1
ATOM 684 C CA . GLU A 1 87 ? -18.915 5.019 -14.632 1.00 87.19 87 GLU A CA 1
ATOM 685 C C . GLU A 1 87 ? -17.543 5.564 -15.048 1.00 87.19 87 GLU A C 1
ATOM 687 O O . GLU A 1 87 ? -17.424 6.685 -15.548 1.00 87.19 87 GLU A O 1
ATOM 692 N N . TYR A 1 88 ? -16.509 4.750 -14.851 1.00 86.75 88 TYR A N 1
ATOM 693 C CA . TYR A 1 88 ? -15.127 5.044 -15.204 1.00 86.75 88 TYR A CA 1
ATOM 694 C C . TYR A 1 88 ? -14.547 3.916 -16.051 1.00 86.75 88 TYR A C 1
ATOM 696 O O . TYR A 1 88 ? -14.672 2.745 -15.695 1.00 86.75 88 TYR A O 1
ATOM 704 N N . ASN A 1 89 ? -13.843 4.295 -17.119 1.00 83.75 89 ASN A N 1
ATOM 705 C CA . ASN A 1 89 ? -13.324 3.377 -18.144 1.00 83.75 89 ASN A CA 1
ATOM 706 C C . ASN A 1 89 ? -11.806 3.138 -18.042 1.00 83.75 89 ASN A C 1
ATOM 708 O O . ASN A 1 89 ? -11.195 2.563 -18.941 1.00 83.75 89 ASN A O 1
ATOM 712 N N . TYR A 1 90 ? -11.177 3.633 -16.972 1.00 84.19 90 TYR A N 1
ATOM 713 C CA . TYR A 1 90 ? -9.748 3.474 -16.723 1.00 84.19 90 TYR A CA 1
ATOM 714 C C . TYR A 1 90 ? -9.514 3.105 -15.267 1.00 84.19 90 TYR A C 1
ATOM 716 O O . TYR A 1 90 ? -9.912 3.837 -14.361 1.00 84.19 90 TYR A O 1
ATOM 724 N N . GLY A 1 91 ? -8.815 1.996 -15.032 1.00 86.81 91 GLY A N 1
ATOM 725 C CA . GLY A 1 91 ? -8.325 1.672 -13.699 1.00 86.81 91 GLY A CA 1
ATOM 726 C C . GLY A 1 91 ? -7.330 2.722 -13.187 1.00 86.81 91 GLY A C 1
ATOM 727 O O . GLY A 1 91 ? -6.646 3.391 -13.958 1.00 86.81 91 GLY A O 1
ATOM 728 N N . TYR A 1 92 ? -7.239 2.848 -11.864 1.00 91.25 92 TYR A N 1
ATOM 729 C CA . TYR A 1 92 ? -6.335 3.787 -11.201 1.00 91.25 92 TYR A CA 1
ATOM 730 C C . TYR A 1 92 ? -5.305 3.069 -10.323 1.00 91.25 92 TYR A C 1
ATOM 732 O O . TYR A 1 92 ? -5.599 2.034 -9.708 1.00 91.25 92 TYR A O 1
ATOM 740 N N . TYR A 1 93 ? -4.116 3.661 -10.234 1.00 93.25 93 TYR A N 1
ATOM 741 C CA . TYR A 1 93 ? -3.013 3.280 -9.356 1.00 93.25 93 TYR A CA 1
ATOM 742 C C . TYR A 1 93 ? -2.975 4.186 -8.127 1.00 93.25 93 TYR A C 1
ATOM 744 O O . TYR A 1 93 ? -3.219 5.387 -8.229 1.00 93.25 93 TYR A O 1
ATOM 752 N N . LEU A 1 94 ? -2.635 3.642 -6.962 1.00 94.69 94 LEU A N 1
ATOM 753 C CA . LEU A 1 94 ? -2.362 4.447 -5.777 1.00 94.69 94 LEU A CA 1
ATOM 754 C C . LEU A 1 94 ? -0.961 5.038 -5.873 1.00 94.69 94 LEU A C 1
ATOM 756 O O . LEU A 1 94 ? 0.014 4.304 -6.013 1.00 94.69 94 LEU A O 1
ATOM 760 N N . ALA A 1 95 ? -0.871 6.359 -5.767 1.00 94.50 95 ALA A N 1
ATOM 761 C CA . ALA A 1 95 ? 0.375 7.095 -5.925 1.00 94.50 95 ALA A CA 1
ATOM 762 C C . ALA A 1 95 ? 0.603 8.069 -4.763 1.00 94.50 95 ALA A C 1
ATOM 764 O O . ALA A 1 95 ? -0.319 8.400 -4.006 1.00 94.50 95 ALA A O 1
ATOM 765 N N . ASP A 1 96 ? 1.843 8.518 -4.598 1.00 91.25 96 ASP A N 1
ATOM 766 C CA . ASP A 1 96 ? 2.174 9.553 -3.626 1.00 91.25 96 ASP A CA 1
ATOM 767 C C . ASP A 1 96 ? 1.816 10.966 -4.143 1.00 91.25 96 ASP A C 1
ATOM 769 O O . ASP A 1 96 ? 1.248 11.149 -5.222 1.00 91.25 96 ASP A O 1
ATOM 773 N N . GLY A 1 97 ? 2.125 11.995 -3.351 1.00 89.62 97 GLY A N 1
ATOM 774 C CA . GLY A 1 97 ? 1.812 13.384 -3.700 1.00 89.62 97 GLY A CA 1
ATOM 775 C C . GLY A 1 97 ? 2.607 13.960 -4.879 1.00 89.62 97 GLY A C 1
ATOM 776 O O . GLY A 1 97 ? 2.209 15.005 -5.395 1.00 89.62 97 GLY A O 1
ATOM 777 N N . ILE A 1 98 ? 3.710 13.322 -5.288 1.00 89.50 98 ILE A N 1
ATOM 778 C CA . ILE A 1 98 ? 4.600 13.790 -6.358 1.00 89.50 98 ILE A CA 1
ATOM 779 C C . ILE A 1 98 ? 3.988 13.495 -7.732 1.00 89.50 98 ILE A C 1
ATOM 781 O O . ILE A 1 98 ? 4.201 14.262 -8.669 1.00 89.50 98 ILE A O 1
ATOM 785 N N . TYR A 1 99 ? 3.181 12.441 -7.862 1.00 92.94 99 TYR A N 1
ATOM 786 C CA . TYR A 1 99 ? 2.527 12.102 -9.127 1.00 92.94 99 TYR A CA 1
ATOM 787 C C . TYR A 1 99 ? 1.513 13.177 -9.568 1.00 92.94 99 TYR A C 1
ATOM 789 O O . TYR A 1 99 ? 0.935 13.902 -8.744 1.00 92.94 99 TYR A O 1
ATOM 797 N N . PRO A 1 100 ? 1.268 13.321 -10.882 1.00 92.56 100 PRO A N 1
ATOM 798 C CA . PRO A 1 100 ? 0.293 14.279 -11.392 1.00 92.56 100 PRO A CA 1
ATOM 799 C C . PRO A 1 100 ? -1.139 13.924 -10.962 1.00 92.56 100 PRO A C 1
ATOM 801 O O . PRO A 1 100 ? -1.455 12.785 -10.629 1.00 92.56 100 PRO A O 1
ATOM 804 N N . SER A 1 101 ? -2.019 14.926 -10.936 1.00 94.62 101 SER A N 1
ATOM 805 C CA . SER A 1 101 ? -3.444 14.757 -10.613 1.00 94.62 101 SER A CA 1
ATOM 806 C C . SER A 1 101 ? -4.212 14.240 -11.830 1.00 94.62 101 SER A C 1
ATOM 808 O O . SER A 1 101 ? -4.951 14.983 -12.471 1.00 94.62 101 SER A O 1
ATOM 810 N N . TRP A 1 102 ? -3.958 12.984 -12.184 1.00 94.81 102 TRP A N 1
ATOM 811 C CA . TRP A 1 102 ? -4.577 12.297 -13.313 1.00 94.81 102 TRP A CA 1
ATOM 812 C C . TRP A 1 102 ? -5.521 11.201 -12.816 1.00 94.81 102 TRP A C 1
ATOM 814 O O . TRP A 1 102 ? -5.204 10.580 -11.805 1.00 94.81 102 TRP A O 1
ATOM 824 N N . PRO A 1 103 ? -6.633 10.908 -13.511 1.00 92.56 103 PRO A N 1
ATOM 825 C CA . PRO A 1 103 ? -7.591 9.867 -13.120 1.00 92.56 103 PRO A CA 1
ATOM 826 C C . PRO A 1 103 ? -6.942 8.506 -12.852 1.00 92.56 103 PRO A C 1
ATOM 828 O O . PRO A 1 103 ? -7.344 7.786 -11.945 1.00 92.56 103 PRO A O 1
ATOM 831 N N . VAL A 1 104 ? -5.882 8.190 -13.599 1.00 92.81 104 VAL A N 1
ATOM 832 C CA . VAL A 1 104 ? -5.097 6.959 -13.450 1.00 92.81 104 VAL A CA 1
ATOM 833 C C . VAL A 1 104 ? -4.181 6.947 -12.217 1.00 92.81 104 VAL A C 1
ATOM 835 O O . VAL A 1 104 ? -3.688 5.887 -11.852 1.00 92.81 104 VAL A O 1
ATOM 838 N N . PHE A 1 105 ? -3.955 8.080 -11.544 1.00 95.44 105 PHE A N 1
ATOM 839 C CA . PHE A 1 105 ? -3.133 8.192 -10.333 1.00 95.44 105 PHE A CA 1
ATOM 840 C C . PHE A 1 105 ? -3.936 8.752 -9.166 1.00 95.44 105 PHE A C 1
ATOM 842 O O . PHE A 1 105 ? -4.080 9.964 -8.998 1.00 95.44 105 PHE A O 1
ATOM 849 N N . MET A 1 106 ? -4.406 7.864 -8.296 1.00 95.25 106 MET A N 1
ATOM 850 C CA . MET A 1 106 ? -5.166 8.248 -7.123 1.00 95.25 106 MET A CA 1
ATOM 851 C C . MET A 1 106 ? -4.256 8.546 -5.925 1.00 95.25 106 MET A C 1
ATOM 853 O O . MET A 1 106 ? -3.636 7.657 -5.333 1.00 95.25 106 MET A O 1
ATOM 857 N N . LYS A 1 107 ? -4.209 9.823 -5.547 1.00 94.25 107 LYS A N 1
ATOM 858 C CA . LYS A 1 107 ? -3.393 10.365 -4.459 1.00 94.25 107 LYS A CA 1
ATOM 859 C C . LYS A 1 107 ? -4.222 10.660 -3.215 1.00 94.25 107 LYS A C 1
ATOM 861 O O . LYS A 1 107 ? -5.409 10.984 -3.303 1.00 94.25 107 LYS A O 1
ATOM 866 N N . GLY A 1 108 ? -3.566 10.633 -2.057 1.00 89.75 108 GLY A N 1
ATOM 867 C CA . GLY A 1 108 ? -4.126 11.180 -0.822 1.00 89.75 108 GLY A CA 1
ATOM 868 C C . GLY A 1 108 ? -4.432 12.679 -0.939 1.00 89.75 108 GLY A C 1
ATOM 869 O O . GLY A 1 108 ? -3.801 13.409 -1.708 1.00 89.75 108 GLY A O 1
ATOM 870 N N . VAL A 1 109 ? -5.400 13.158 -0.156 1.00 88.31 109 VAL A N 1
ATOM 871 C CA . VAL A 1 109 ? -5.741 14.585 -0.099 1.00 88.31 109 VAL A CA 1
ATOM 872 C C . VAL A 1 109 ? -4.616 15.340 0.602 1.00 88.31 109 VAL A C 1
ATOM 874 O O . VAL A 1 109 ? -4.286 15.052 1.756 1.00 88.31 109 VAL A O 1
ATOM 877 N N . THR A 1 110 ? -4.040 16.329 -0.081 1.00 85.38 110 THR A N 1
ATOM 878 C CA . THR A 1 110 ? -3.034 17.228 0.493 1.00 85.38 110 THR A CA 1
ATOM 879 C C . THR A 1 110 ? -3.670 18.088 1.586 1.00 85.38 110 THR A C 1
ATOM 881 O O . THR A 1 110 ? -4.694 18.723 1.355 1.00 85.38 110 THR A O 1
ATOM 884 N N . LEU A 1 111 ? -3.056 18.128 2.774 1.00 82.31 111 LEU A N 1
ATOM 885 C CA . LEU A 1 111 ? -3.526 18.912 3.930 1.00 82.31 111 LEU A CA 1
ATOM 886 C C . LEU A 1 111 ? -5.004 18.641 4.301 1.00 82.31 111 LEU A C 1
ATOM 888 O O . LEU A 1 111 ? -5.834 19.555 4.260 1.00 82.31 111 LEU A O 1
ATOM 892 N N . PRO A 1 112 ? -5.353 17.404 4.703 1.00 80.38 112 PRO A N 1
ATOM 893 C CA . PRO A 1 112 ? -6.735 17.014 4.958 1.00 80.38 112 PRO A CA 1
ATOM 894 C C . PRO A 1 112 ? -7.332 17.768 6.162 1.00 80.38 112 PRO A C 1
ATOM 896 O O . PRO A 1 112 ? -6.991 17.517 7.322 1.00 80.38 112 PRO A O 1
ATOM 899 N N . GLN A 1 113 ? -8.242 18.704 5.875 1.00 75.19 113 GLN A N 1
ATOM 900 C CA . GLN A 1 113 ? -8.917 19.526 6.890 1.00 75.19 113 GLN A CA 1
ATOM 901 C C . GLN A 1 113 ? -10.132 18.826 7.509 1.00 75.19 113 GLN A C 1
ATOM 903 O O . GLN A 1 113 ? -10.363 18.938 8.710 1.00 75.19 113 GLN A O 1
ATOM 908 N N . SER A 1 114 ? -10.903 18.106 6.693 1.00 73.38 114 SER A N 1
ATOM 909 C CA . SER A 1 114 ? -12.102 17.388 7.127 1.00 73.38 114 SER A CA 1
ATOM 910 C C . SER A 1 114 ? -11.768 15.961 7.559 1.00 73.38 114 SER A C 1
ATOM 912 O O . SER A 1 114 ? -10.812 15.359 7.066 1.00 73.38 114 SER A O 1
ATOM 914 N N . GLU A 1 115 ? -12.589 15.395 8.445 1.00 71.06 115 GLU A N 1
ATOM 915 C CA . GLU A 1 115 ? -12.404 14.019 8.919 1.00 71.06 115 GLU A CA 1
ATOM 916 C C . GLU A 1 115 ? -12.470 13.006 7.770 1.00 71.06 115 GLU A C 1
ATOM 918 O O . GLU A 1 115 ? -11.616 12.129 7.665 1.00 71.06 115 GLU A O 1
ATOM 923 N N . LYS A 1 116 ? -13.394 13.203 6.822 1.00 75.88 116 LYS A N 1
ATOM 924 C CA . LYS A 1 116 ? -13.488 12.365 5.621 1.00 75.88 116 LYS A CA 1
ATOM 925 C C . LYS A 1 116 ? -12.203 12.361 4.791 1.00 75.88 116 LYS A C 1
ATOM 927 O O . LYS A 1 116 ? -11.760 11.310 4.341 1.00 75.88 116 LYS A O 1
ATOM 932 N N . HIS A 1 117 ? -11.557 13.519 4.633 1.00 77.81 117 HIS A N 1
ATOM 933 C CA . HIS A 1 117 ? -10.292 13.599 3.905 1.00 77.81 117 HIS A CA 1
ATOM 934 C C . HIS A 1 117 ? -9.158 12.931 4.686 1.00 77.81 117 HIS A C 1
ATOM 936 O O . HIS A 1 117 ? -8.278 12.334 4.076 1.00 77.81 117 HIS A O 1
ATOM 942 N N . ARG A 1 118 ? -9.168 13.002 6.024 1.00 75.31 118 ARG A N 1
ATOM 943 C CA . ARG A 1 118 ? -8.162 12.331 6.863 1.00 75.31 118 ARG A CA 1
ATOM 944 C C . ARG A 1 118 ? -8.276 10.817 6.767 1.00 75.31 118 ARG A C 1
ATOM 946 O O . ARG A 1 118 ? -7.262 10.163 6.548 1.00 75.31 118 ARG A O 1
ATOM 953 N N . LEU A 1 119 ? -9.491 10.283 6.878 1.00 75.38 119 LEU A N 1
ATOM 954 C CA . LEU A 1 119 ? -9.761 8.851 6.752 1.00 75.38 119 LEU A CA 1
ATOM 955 C C . LEU A 1 119 ? -9.384 8.331 5.366 1.00 75.38 119 LEU A C 1
ATOM 957 O O . LEU A 1 119 ? -8.655 7.348 5.266 1.00 75.38 119 LEU A O 1
ATOM 961 N N . PHE A 1 120 ? -9.795 9.037 4.309 1.00 84.12 120 PHE A N 1
ATOM 962 C CA . PHE A 1 120 ? -9.410 8.697 2.941 1.00 84.12 120 PHE A CA 1
ATOM 963 C C . PHE A 1 120 ? -7.889 8.680 2.765 1.00 84.12 120 PHE A C 1
ATOM 965 O O . PHE A 1 120 ? -7.332 7.693 2.294 1.00 84.12 120 PHE A O 1
ATOM 972 N N . THR A 1 121 ? -7.195 9.745 3.181 1.00 85.31 121 THR A N 1
ATOM 973 C CA . THR A 1 121 ? -5.734 9.827 3.058 1.00 85.31 121 THR A CA 1
ATOM 974 C C . THR A 1 121 ? -5.035 8.740 3.875 1.00 85.31 121 THR A C 1
ATOM 976 O O . THR A 1 121 ? -4.034 8.191 3.415 1.00 85.31 121 THR A O 1
ATOM 979 N N . ALA A 1 122 ? -5.554 8.394 5.057 1.00 81.12 122 ALA A N 1
ATOM 980 C CA . ALA A 1 122 ? -5.018 7.314 5.879 1.00 81.12 122 ALA A CA 1
ATOM 981 C C . ALA A 1 122 ? -5.195 5.941 5.212 1.00 81.12 122 ALA A C 1
ATOM 983 O O . ALA A 1 122 ? -4.231 5.181 5.137 1.00 81.12 122 ALA A O 1
ATOM 984 N N . ALA A 1 123 ? -6.388 5.644 4.688 1.00 82.50 123 ALA A N 1
ATOM 985 C CA . ALA A 1 123 ? -6.670 4.403 3.966 1.00 82.50 123 ALA A CA 1
ATOM 986 C C . ALA A 1 123 ? -5.822 4.288 2.693 1.00 82.50 123 ALA A C 1
ATOM 988 O O . ALA A 1 123 ? -5.141 3.285 2.488 1.00 82.50 123 ALA A O 1
ATOM 989 N N . GLN A 1 124 ? -5.775 5.356 1.894 1.00 90.75 124 GLN A N 1
ATOM 990 C CA . GLN A 1 124 ? -4.955 5.426 0.689 1.00 90.75 124 GLN A CA 1
ATOM 991 C C . GLN A 1 124 ? -3.474 5.201 1.011 1.00 90.75 124 GLN A C 1
ATOM 993 O O . GLN A 1 124 ? -2.824 4.396 0.352 1.00 90.75 124 GLN A O 1
ATOM 998 N N . SER A 1 125 ? -2.953 5.841 2.064 1.00 86.31 125 SER A N 1
ATOM 999 C CA . SER A 1 125 ? -1.559 5.665 2.489 1.00 86.31 125 SER A CA 1
ATOM 1000 C C . SER A 1 125 ? -1.280 4.254 3.006 1.00 86.31 125 SER A C 1
ATOM 1002 O O . SER A 1 125 ? -0.162 3.772 2.861 1.00 86.31 125 SER A O 1
ATOM 1004 N N . ALA A 1 126 ? -2.263 3.602 3.633 1.00 83.75 126 ALA A N 1
ATOM 1005 C CA . ALA A 1 126 ? -2.134 2.234 4.117 1.00 83.75 126 ALA A CA 1
ATOM 1006 C C . ALA A 1 126 ? -2.054 1.234 2.957 1.00 83.75 126 ALA A C 1
ATOM 1008 O O . ALA A 1 126 ? -1.128 0.434 2.942 1.00 83.75 126 ALA A O 1
ATOM 1009 N N . TRP A 1 127 ? -2.948 1.329 1.969 1.00 85.88 127 TRP A N 1
ATOM 1010 C CA . TRP A 1 127 ? -2.921 0.479 0.771 1.00 85.88 127 TRP A CA 1
ATOM 1011 C C . TRP A 1 127 ? -1.724 0.777 -0.139 1.00 85.88 127 TRP A C 1
ATOM 1013 O O . TRP A 1 127 ? -1.134 -0.123 -0.728 1.00 85.88 127 TRP A O 1
ATOM 1023 N N . ARG A 1 128 ? -1.270 2.035 -0.205 1.00 91.62 128 ARG A N 1
ATOM 1024 C CA . ARG A 1 128 ? -0.063 2.381 -0.969 1.00 91.62 128 ARG A CA 1
ATOM 1025 C C . ARG A 1 128 ? 1.186 1.650 -0.457 1.00 91.62 128 ARG A C 1
ATOM 1027 O O . ARG A 1 128 ? 2.093 1.404 -1.242 1.00 91.62 128 ARG A O 1
ATOM 1034 N N . LYS A 1 129 ? 1.240 1.246 0.821 1.00 87.69 129 LYS A N 1
ATOM 1035 C CA . LYS A 1 129 ? 2.387 0.500 1.379 1.00 87.69 129 LYS A CA 1
ATOM 1036 C C . LYS A 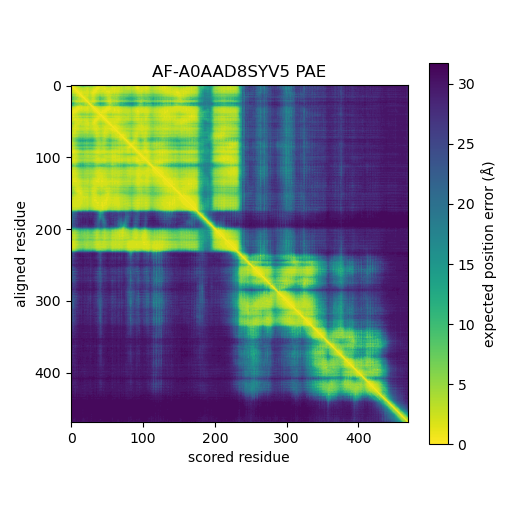1 129 ? 2.639 -0.839 0.692 1.00 87.69 129 LYS A C 1
ATOM 1038 O O . LYS A 1 129 ? 3.739 -1.360 0.835 1.00 87.69 129 LYS A O 1
ATOM 1043 N N . ASP A 1 130 ? 1.688 -1.372 -0.069 1.00 87.88 130 ASP A N 1
ATOM 1044 C CA . ASP A 1 130 ? 1.842 -2.644 -0.776 1.00 87.88 130 ASP A CA 1
ATOM 1045 C C . ASP A 1 130 ? 3.088 -2.662 -1.681 1.00 87.88 130 ASP A C 1
ATOM 1047 O O . ASP A 1 130 ? 3.853 -3.629 -1.658 1.00 87.88 130 ASP A O 1
ATOM 1051 N N . VAL A 1 131 ? 3.374 -1.564 -2.396 1.00 91.44 131 VAL A N 1
ATOM 1052 C CA . VAL A 1 131 ? 4.571 -1.463 -3.257 1.00 91.44 131 VAL A CA 1
ATOM 1053 C C . VAL A 1 131 ? 5.865 -1.305 -2.457 1.00 91.44 131 VAL A C 1
ATOM 1055 O O . VAL A 1 131 ? 6.877 -1.923 -2.786 1.00 91.44 131 VAL A O 1
ATOM 1058 N N . GLU A 1 132 ? 5.830 -0.576 -1.339 1.00 92.69 132 GLU A N 1
ATOM 1059 C CA . GLU A 1 132 ? 6.968 -0.469 -0.416 1.00 92.69 132 GLU A CA 1
ATOM 1060 C C . GLU A 1 132 ? 7.296 -1.838 0.208 1.00 92.69 132 GLU A C 1
ATOM 1062 O O . GLU A 1 132 ? 8.462 -2.241 0.292 1.00 92.69 132 GLU A O 1
ATOM 1067 N N . CYS A 1 133 ? 6.263 -2.595 0.590 1.00 91.56 133 CYS A N 1
ATOM 1068 C CA . CYS A 1 133 ? 6.382 -3.968 1.063 1.00 91.56 133 CYS A CA 1
ATOM 1069 C C . CYS A 1 133 ? 6.932 -4.893 -0.028 1.00 91.56 133 CYS A C 1
ATOM 1071 O O . CYS A 1 133 ? 7.834 -5.683 0.261 1.00 91.56 133 CYS A O 1
ATOM 1073 N N . ALA A 1 134 ? 6.459 -4.775 -1.272 1.00 92.38 134 ALA A N 1
ATOM 1074 C CA . ALA A 1 134 ? 6.981 -5.539 -2.402 1.00 92.38 134 ALA A CA 1
ATOM 1075 C C . ALA A 1 134 ? 8.483 -5.278 -2.607 1.00 92.38 134 ALA A C 1
ATOM 1077 O O . ALA A 1 134 ? 9.259 -6.229 -2.713 1.00 92.38 134 ALA A O 1
ATOM 1078 N N . PHE A 1 135 ? 8.935 -4.021 -2.547 1.00 94.75 135 PHE A N 1
ATOM 1079 C CA . P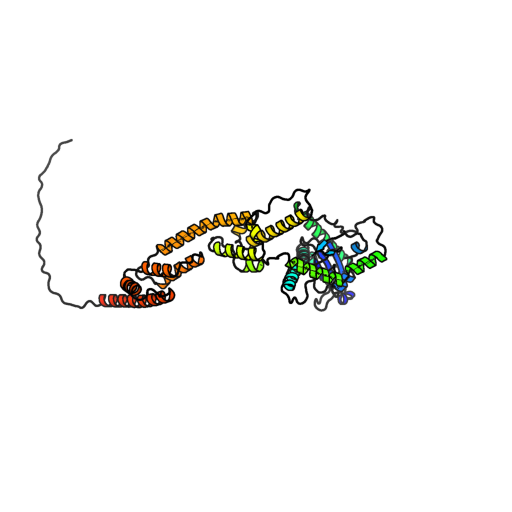HE A 1 135 ? 10.363 -3.688 -2.604 1.00 94.75 135 PHE A CA 1
ATOM 1080 C C . PHE A 1 135 ? 11.165 -4.259 -1.433 1.00 94.75 135 PHE A C 1
ATOM 1082 O O . PHE A 1 135 ? 12.282 -4.752 -1.629 1.00 94.75 135 PHE A O 1
ATOM 1089 N N . GLY A 1 136 ? 10.617 -4.200 -0.217 1.00 94.06 136 GLY A N 1
ATOM 1090 C CA . GLY A 1 136 ? 11.239 -4.781 0.971 1.00 94.06 136 GLY A CA 1
ATOM 1091 C C . GLY A 1 136 ? 11.457 -6.288 0.824 1.00 94.06 136 GLY A C 1
ATOM 1092 O O . GLY A 1 136 ? 12.570 -6.776 1.032 1.00 94.06 136 GLY A O 1
ATOM 1093 N N . VAL A 1 137 ? 10.424 -7.012 0.388 1.00 92.81 137 VAL A N 1
ATOM 1094 C CA . VAL A 1 137 ? 10.482 -8.460 0.140 1.00 92.81 137 VAL A CA 1
ATOM 1095 C C . VAL A 1 137 ? 11.438 -8.786 -1.004 1.00 92.81 137 VAL A C 1
ATOM 1097 O O . VAL A 1 137 ? 12.263 -9.685 -0.861 1.00 92.81 137 VAL A O 1
ATOM 1100 N N . LEU A 1 138 ? 11.400 -8.025 -2.101 1.00 93.75 138 LEU A N 1
ATOM 1101 C CA . LEU A 1 138 ? 12.290 -8.210 -3.246 1.00 93.75 138 LEU A CA 1
ATOM 1102 C C . LEU A 1 138 ? 13.770 -8.117 -2.828 1.00 93.75 138 LEU A C 1
ATOM 1104 O O . LEU A 1 138 ? 14.576 -8.976 -3.188 1.00 93.75 138 LEU A O 1
ATOM 1108 N N . LYS A 1 139 ? 14.133 -7.119 -2.009 1.00 93.38 139 LYS A N 1
ATOM 1109 C CA . LYS A 1 139 ? 15.499 -6.970 -1.472 1.00 93.38 139 LYS A CA 1
ATOM 1110 C C . LYS A 1 139 ? 15.866 -8.066 -0.471 1.00 93.38 139 LYS A C 1
ATOM 1112 O O . LYS A 1 139 ? 17.011 -8.513 -0.469 1.00 93.38 139 LYS A O 1
ATOM 1117 N N . ALA A 1 140 ? 14.922 -8.488 0.370 1.00 92.38 140 ALA A N 1
ATOM 1118 C CA . ALA A 1 140 ? 15.147 -9.544 1.355 1.00 92.38 140 ALA A CA 1
ATOM 1119 C C . ALA A 1 140 ? 15.364 -10.915 0.693 1.00 92.38 140 ALA A C 1
ATOM 1121 O O . ALA A 1 140 ? 16.274 -11.644 1.083 1.00 92.38 140 ALA A O 1
ATOM 1122 N N . ARG A 1 141 ? 14.574 -11.241 -0.339 1.00 91.88 141 ARG A N 1
ATOM 1123 C CA . ARG A 1 141 ? 14.699 -12.479 -1.124 1.00 91.88 141 ARG A CA 1
ATOM 1124 C C . ARG A 1 141 ? 15.989 -12.497 -1.937 1.00 91.88 141 ARG A C 1
ATOM 1126 O O . ARG A 1 141 ? 16.721 -13.483 -1.933 1.00 91.88 141 ARG A O 1
ATOM 1133 N N . PHE A 1 142 ? 16.296 -11.389 -2.608 1.00 95.00 142 PHE A N 1
ATOM 1134 C CA . PHE A 1 142 ? 17.452 -11.288 -3.491 1.00 95.00 142 PHE A CA 1
ATOM 1135 C C . PHE A 1 142 ? 18.495 -10.343 -2.906 1.00 95.00 142 PHE A C 1
ATOM 1137 O O . PHE A 1 142 ? 18.565 -9.165 -3.254 1.00 95.00 142 PHE A O 1
ATOM 1144 N N . ASN A 1 143 ? 19.388 -10.892 -2.077 1.00 93.19 143 ASN A N 1
ATOM 1145 C CA . ASN A 1 143 ? 20.462 -10.132 -1.426 1.00 93.19 143 ASN A CA 1
ATOM 1146 C C . ASN A 1 143 ? 21.352 -9.343 -2.417 1.00 93.19 143 ASN A C 1
ATOM 1148 O O . ASN A 1 143 ? 21.965 -8.342 -2.052 1.00 93.19 143 ASN A O 1
ATOM 1152 N N . ILE A 1 144 ? 21.395 -9.743 -3.696 1.00 94.25 144 ILE A N 1
ATOM 1153 C CA . ILE A 1 144 ? 22.068 -8.987 -4.766 1.00 94.25 144 ILE A CA 1
ATOM 1154 C C . ILE A 1 144 ? 21.515 -7.559 -4.939 1.00 94.25 144 ILE A C 1
ATOM 1156 O O . ILE A 1 144 ? 22.274 -6.672 -5.320 1.00 94.25 144 ILE A O 1
ATOM 1160 N N . LEU A 1 145 ? 20.235 -7.327 -4.627 1.00 94.19 145 LEU A N 1
ATOM 1161 C CA . LEU A 1 145 ? 19.579 -6.016 -4.666 1.00 94.19 145 LEU A CA 1
ATOM 1162 C C . LEU A 1 145 ? 19.699 -5.247 -3.342 1.00 94.19 145 LEU A C 1
ATOM 1164 O O . LEU A 1 145 ? 19.576 -4.022 -3.329 1.00 94.19 145 LEU A O 1
ATOM 1168 N N . ALA A 1 146 ? 19.956 -5.945 -2.231 1.00 92.25 146 ALA A N 1
ATOM 1169 C CA . ALA A 1 146 ? 20.230 -5.323 -0.936 1.00 92.25 146 ALA A CA 1
ATOM 1170 C C . ALA A 1 146 ? 21.632 -4.692 -0.881 1.00 92.25 146 ALA A C 1
ATOM 1172 O O . ALA A 1 146 ? 21.857 -3.726 -0.152 1.00 92.25 146 ALA A O 1
ATOM 1173 N N . VAL A 1 147 ? 22.575 -5.209 -1.676 1.00 94.25 147 VAL A N 1
ATOM 1174 C CA . VAL A 1 147 ? 23.930 -4.658 -1.794 1.00 94.25 147 VAL A CA 1
ATOM 1175 C C . VAL A 1 147 ? 24.072 -3.738 -3.011 1.00 94.25 147 VAL A C 1
ATOM 1177 O O . VAL A 1 147 ? 23.369 -3.912 -4.006 1.00 94.25 147 VAL A O 1
ATOM 1180 N N . PRO A 1 148 ? 25.023 -2.787 -2.999 1.00 95.19 148 PRO A N 1
ATOM 1181 C CA . PRO A 1 148 ? 25.288 -1.937 -4.156 1.00 95.19 148 PRO A CA 1
ATOM 1182 C C . PRO A 1 148 ? 25.698 -2.726 -5.406 1.00 95.19 148 PRO A C 1
ATOM 1184 O O . PRO A 1 148 ? 26.605 -3.565 -5.350 1.00 95.19 148 PRO A O 1
ATOM 1187 N N . GLY A 1 149 ? 25.098 -2.392 -6.548 1.00 94.38 149 GLY A N 1
ATOM 1188 C CA . GLY A 1 149 ? 25.394 -2.977 -7.851 1.00 94.38 149 GLY A CA 1
ATOM 1189 C C . GLY A 1 149 ? 26.851 -2.753 -8.264 1.00 94.38 149 GLY A C 1
ATOM 1190 O O . GLY A 1 149 ? 27.338 -1.620 -8.317 1.00 94.38 149 GLY A O 1
ATOM 1191 N N . ARG A 1 150 ? 27.565 -3.847 -8.555 1.00 94.31 150 ARG A N 1
ATOM 1192 C CA . ARG A 1 150 ? 29.020 -3.846 -8.817 1.00 94.31 150 ARG A CA 1
ATOM 1193 C C . ARG A 1 150 ? 29.395 -3.924 -10.298 1.00 94.31 150 ARG A C 1
ATOM 1195 O O . ARG A 1 150 ? 30.571 -3.834 -10.630 1.00 94.31 150 ARG A O 1
ATOM 1202 N N . SER A 1 151 ? 28.437 -4.105 -11.203 1.00 94.25 151 SER A N 1
ATOM 1203 C CA . SER A 1 151 ? 28.749 -4.092 -12.636 1.00 94.25 151 SER A CA 1
ATOM 1204 C C . SER A 1 151 ? 28.982 -2.663 -13.127 1.00 94.25 151 SER A C 1
ATOM 1206 O O . SER A 1 151 ? 28.257 -1.753 -12.736 1.00 94.25 151 SER A O 1
ATOM 1208 N N . TYR A 1 152 ? 29.958 -2.468 -14.015 1.00 93.50 152 TYR A N 1
ATOM 1209 C CA . TYR A 1 152 ? 30.147 -1.211 -14.752 1.00 93.50 152 TYR A CA 1
ATOM 1210 C C . TYR A 1 152 ? 29.106 -1.018 -15.864 1.00 93.50 152 TYR A C 1
ATOM 1212 O O . TYR A 1 152 ? 28.939 0.082 -16.379 1.00 93.50 152 TYR A O 1
ATOM 1220 N N . SER A 1 153 ? 28.414 -2.086 -16.269 1.00 93.81 153 SER A N 1
ATOM 1221 C CA . SER A 1 153 ? 27.435 -2.045 -17.353 1.00 93.81 153 SER A CA 1
ATOM 1222 C C . SER A 1 153 ? 26.027 -1.849 -16.802 1.00 93.81 153 SER A C 1
ATOM 1224 O O . SER A 1 153 ? 25.479 -2.735 -16.140 1.00 93.81 153 SER A O 1
ATOM 1226 N N . ARG A 1 154 ? 25.394 -0.723 -17.158 1.00 91.56 154 ARG A N 1
ATOM 1227 C CA . ARG A 1 154 ? 23.978 -0.463 -16.848 1.00 91.56 154 ARG A CA 1
ATOM 1228 C C . ARG A 1 154 ? 23.061 -1.552 -17.407 1.00 91.56 154 ARG A C 1
ATOM 1230 O O . ARG A 1 154 ? 22.098 -1.934 -16.752 1.00 91.56 154 ARG A O 1
ATOM 1237 N N . ARG A 1 155 ? 23.387 -2.101 -18.584 1.00 93.00 155 ARG A N 1
ATOM 1238 C CA . ARG A 1 155 ? 22.634 -3.210 -19.188 1.00 93.00 155 ARG A CA 1
ATOM 1239 C C . ARG A 1 155 ? 22.660 -4.450 -18.297 1.00 93.00 155 ARG A C 1
ATOM 1241 O O . ARG A 1 155 ? 21.620 -5.056 -18.082 1.00 93.00 155 ARG A O 1
ATOM 1248 N N . THR A 1 156 ? 23.822 -4.808 -17.754 1.00 94.69 156 THR A N 1
ATOM 1249 C CA . THR A 1 156 ? 23.944 -5.954 -16.841 1.00 94.69 156 THR A CA 1
ATOM 1250 C C . THR A 1 156 ? 23.156 -5.727 -15.555 1.00 94.69 156 THR A C 1
ATOM 1252 O O . THR A 1 156 ? 22.456 -6.631 -15.116 1.00 94.69 156 THR A O 1
ATOM 1255 N N . LEU A 1 157 ? 23.216 -4.522 -14.977 1.00 94.62 157 LEU A N 1
ATOM 1256 C CA . LEU A 1 157 ? 22.404 -4.174 -13.805 1.00 94.62 157 LEU A CA 1
ATOM 1257 C C . LEU A 1 157 ? 20.902 -4.276 -14.104 1.00 94.62 157 LEU A C 1
ATOM 1259 O O . LEU A 1 157 ? 20.156 -4.798 -13.282 1.00 94.62 157 LEU A O 1
ATOM 1263 N N . GLY A 1 158 ? 20.470 -3.853 -15.295 1.00 94.19 158 GLY A N 1
ATOM 1264 C CA . GLY A 1 158 ? 19.079 -3.994 -15.725 1.00 94.19 158 GLY A CA 1
ATOM 1265 C C . GLY A 1 158 ? 18.638 -5.441 -15.915 1.00 94.19 158 GLY A C 1
ATOM 1266 O O . GLY A 1 158 ? 17.531 -5.791 -15.517 1.00 94.19 158 GLY A O 1
ATOM 1267 N N . LEU A 1 159 ? 19.509 -6.304 -16.445 1.00 94.50 159 LEU A N 1
ATOM 1268 C CA . LEU A 1 159 ? 19.231 -7.740 -16.535 1.00 94.50 159 LEU A CA 1
ATOM 1269 C C . LEU A 1 159 ? 19.112 -8.386 -15.150 1.00 94.50 159 LEU A C 1
ATOM 1271 O O . LEU A 1 159 ? 18.219 -9.201 -14.954 1.00 94.50 159 LEU A O 1
ATOM 1275 N N . ILE A 1 160 ? 19.961 -7.994 -14.193 1.00 95.38 160 ILE A N 1
ATOM 1276 C CA . ILE A 1 160 ? 19.871 -8.462 -12.802 1.00 95.38 160 ILE A CA 1
ATOM 1277 C C . ILE A 1 160 ? 18.529 -8.053 -12.194 1.00 95.38 160 ILE A C 1
ATOM 1279 O O . ILE A 1 160 ? 17.815 -8.908 -11.683 1.00 95.38 160 ILE A O 1
ATOM 1283 N N . MET A 1 161 ? 18.164 -6.770 -12.291 1.00 95.94 161 MET A N 1
ATOM 1284 C CA . MET A 1 161 ? 16.903 -6.273 -11.738 1.00 95.94 161 MET A CA 1
ATOM 1285 C C . MET A 1 161 ? 15.700 -7.001 -12.348 1.00 95.94 161 MET A C 1
ATOM 1287 O O . MET A 1 161 ? 14.846 -7.500 -11.621 1.00 95.94 161 MET A O 1
ATOM 1291 N N . ARG A 1 162 ? 15.667 -7.131 -13.681 1.00 94.50 162 ARG A N 1
ATOM 1292 C CA . ARG A 1 162 ? 14.593 -7.837 -14.389 1.00 94.50 162 ARG A CA 1
ATOM 1293 C C . ARG A 1 162 ? 14.510 -9.308 -13.983 1.00 94.50 162 ARG A C 1
ATOM 1295 O O . ARG A 1 162 ? 13.412 -9.803 -13.765 1.00 94.50 162 ARG A O 1
ATOM 1302 N N . ALA A 1 163 ? 15.647 -9.993 -13.854 1.00 95.81 163 ALA A N 1
ATOM 1303 C CA . ALA A 1 163 ? 15.678 -11.379 -13.396 1.00 95.81 163 ALA A CA 1
ATOM 1304 C C . ALA A 1 163 ? 15.125 -11.516 -11.969 1.00 95.81 163 ALA A C 1
ATOM 1306 O O . ALA A 1 163 ? 14.322 -12.407 -11.721 1.00 95.81 163 ALA A O 1
ATOM 1307 N N . CYS A 1 164 ? 15.491 -10.617 -11.051 1.00 96.00 164 CYS A N 1
ATOM 1308 C CA . CYS A 1 164 ? 14.951 -10.618 -9.692 1.00 96.00 164 CYS A CA 1
ATOM 1309 C C . CYS A 1 164 ? 13.435 -10.388 -9.658 1.00 96.00 164 CYS A C 1
ATOM 1311 O O . CYS A 1 164 ? 12.755 -11.072 -8.905 1.00 96.00 164 CYS A O 1
ATOM 1313 N N . VAL A 1 165 ? 12.898 -9.472 -10.473 1.00 94.69 165 VAL A N 1
ATOM 1314 C CA . VAL A 1 165 ? 11.442 -9.240 -10.561 1.00 94.69 165 VAL A CA 1
ATOM 1315 C C . VAL A 1 165 ? 10.715 -10.472 -11.111 1.00 94.69 165 VAL A C 1
ATOM 1317 O O . VAL A 1 165 ? 9.712 -10.885 -10.541 1.00 94.69 165 VAL A O 1
ATOM 1320 N N . ILE A 1 166 ? 11.241 -11.101 -12.169 1.00 93.19 166 ILE A N 1
ATOM 1321 C CA . ILE A 1 166 ? 10.656 -12.327 -12.740 1.00 93.19 166 ILE A CA 1
ATOM 1322 C C . ILE A 1 166 ? 10.650 -13.451 -11.704 1.00 93.19 166 ILE A C 1
ATOM 1324 O O . ILE A 1 166 ? 9.609 -14.043 -11.448 1.00 93.19 166 ILE A O 1
ATOM 1328 N N . LEU A 1 167 ? 11.798 -13.719 -11.075 1.00 95.06 167 LEU A N 1
ATOM 1329 C CA . LEU A 1 167 ? 11.911 -14.766 -10.061 1.00 95.06 167 LEU A CA 1
ATOM 1330 C C . LEU A 1 167 ? 11.041 -14.471 -8.835 1.00 95.06 167 LEU A C 1
ATOM 1332 O O . LEU A 1 167 ? 10.487 -15.394 -8.254 1.00 95.06 167 LEU A O 1
ATOM 1336 N N . HIS A 1 168 ? 10.900 -13.201 -8.443 1.00 93.88 168 HIS A N 1
ATOM 1337 C CA . HIS A 1 168 ? 9.982 -12.799 -7.377 1.00 93.88 168 HIS A CA 1
ATOM 1338 C C . HIS A 1 168 ? 8.545 -13.184 -7.710 1.00 93.88 168 HIS A C 1
ATOM 1340 O O . HIS A 1 168 ? 7.918 -13.855 -6.897 1.00 93.88 168 HIS A O 1
ATOM 1346 N N . ASN A 1 169 ? 8.052 -12.807 -8.893 1.00 93.06 169 ASN A N 1
ATOM 1347 C CA . ASN A 1 169 ? 6.695 -13.143 -9.320 1.00 93.06 169 ASN A CA 1
ATOM 1348 C C . ASN A 1 169 ? 6.501 -14.660 -9.435 1.00 93.06 169 ASN A C 1
ATOM 1350 O O . ASN A 1 169 ? 5.498 -15.158 -8.952 1.00 93.06 169 ASN A O 1
ATOM 1354 N N . MET A 1 170 ? 7.478 -15.406 -9.968 1.00 92.38 170 MET A N 1
ATOM 1355 C CA . MET A 1 170 ? 7.412 -16.876 -10.013 1.00 92.38 170 MET A CA 1
ATOM 1356 C C . MET A 1 170 ? 7.276 -17.506 -8.619 1.00 92.38 170 MET A C 1
ATOM 1358 O O . MET A 1 170 ? 6.546 -18.473 -8.460 1.00 92.38 170 MET A O 1
ATOM 1362 N N . ILE A 1 171 ? 7.965 -16.964 -7.607 1.00 88.44 171 ILE A N 1
ATOM 1363 C CA . ILE A 1 171 ? 7.834 -17.438 -6.220 1.00 88.44 171 ILE A CA 1
ATOM 1364 C C . ILE A 1 171 ? 6.462 -17.072 -5.649 1.00 88.44 171 ILE A C 1
ATOM 1366 O O . ILE A 1 171 ? 5.869 -17.881 -4.952 1.00 88.44 171 ILE A O 1
ATOM 1370 N N . ILE A 1 172 ? 5.957 -15.862 -5.921 1.00 88.44 172 ILE A N 1
ATOM 1371 C CA . ILE A 1 172 ? 4.602 -15.482 -5.495 1.00 88.44 172 ILE A CA 1
ATOM 1372 C C . ILE A 1 172 ? 3.563 -16.411 -6.128 1.00 88.44 172 ILE A C 1
ATOM 1374 O O . ILE A 1 172 ? 2.631 -16.804 -5.443 1.00 88.44 172 ILE A O 1
ATOM 1378 N N . ASP A 1 173 ? 3.737 -16.781 -7.397 1.00 86.56 173 ASP A N 1
ATOM 1379 C CA . ASP A 1 173 ? 2.848 -17.708 -8.100 1.00 86.56 173 ASP A CA 1
ATOM 1380 C C . ASP A 1 173 ? 2.830 -19.103 -7.460 1.00 86.56 173 ASP A C 1
ATOM 1382 O O . ASP A 1 173 ? 1.766 -19.660 -7.231 1.00 86.56 173 ASP A O 1
ATOM 1386 N N . ASP A 1 174 ? 4.002 -19.629 -7.095 1.00 85.38 174 ASP A N 1
ATOM 1387 C CA . ASP A 1 174 ? 4.142 -20.924 -6.411 1.00 85.38 174 ASP A CA 1
ATOM 1388 C C . ASP A 1 174 ? 3.572 -20.905 -4.978 1.00 85.38 174 ASP A C 1
ATOM 1390 O O . ASP A 1 174 ? 3.015 -21.893 -4.505 1.00 85.38 174 ASP A O 1
ATOM 1394 N N . GLU A 1 175 ? 3.681 -19.769 -4.281 1.00 80.88 175 GLU A N 1
ATOM 1395 C CA . GLU A 1 175 ? 3.139 -19.569 -2.930 1.00 80.88 175 GLU A CA 1
ATOM 1396 C C . GLU A 1 175 ? 1.625 -19.260 -2.918 1.00 80.88 175 GLU A C 1
ATOM 1398 O O . GLU A 1 175 ? 1.023 -19.235 -1.839 1.00 80.88 175 GLU A O 1
ATOM 1403 N N . ARG A 1 176 ? 0.998 -18.986 -4.074 1.00 71.81 176 ARG A N 1
ATOM 1404 C CA . ARG A 1 176 ? -0.432 -18.650 -4.154 1.00 71.81 176 ARG A CA 1
ATOM 1405 C C . ARG A 1 176 ? -1.294 -19.888 -3.902 1.00 71.81 176 ARG A C 1
ATOM 1407 O O . ARG A 1 176 ? -1.136 -20.937 -4.515 1.00 71.81 176 ARG A O 1
ATOM 1414 N N . ASP A 1 177 ? -2.255 -19.733 -2.997 1.00 55.31 177 ASP A N 1
ATOM 1415 C CA . ASP A 1 177 ? -3.226 -20.769 -2.653 1.00 55.31 177 ASP A CA 1
ATOM 1416 C C . ASP A 1 177 ? -4.231 -20.966 -3.809 1.00 55.31 177 ASP A C 1
ATOM 1418 O O . ASP A 1 177 ? -4.782 -19.990 -4.326 1.00 55.31 177 ASP A O 1
ATOM 1422 N N . THR A 1 178 ? -4.522 -22.215 -4.192 1.00 52.69 178 THR A N 1
ATOM 1423 C CA . THR A 1 178 ? -5.372 -22.574 -5.361 1.00 52.69 178 THR A CA 1
ATOM 1424 C C . THR A 1 178 ? -6.806 -22.023 -5.291 1.00 52.69 178 THR A C 1
ATOM 1426 O O . THR A 1 178 ? -7.507 -21.968 -6.296 1.00 52.69 178 THR A O 1
ATOM 1429 N N . ASN A 1 179 ? -7.254 -21.559 -4.121 1.00 45.00 179 ASN A N 1
ATOM 1430 C CA . ASN A 1 179 ? -8.569 -20.936 -3.930 1.00 45.00 179 ASN A CA 1
ATOM 1431 C C . ASN A 1 179 ? -8.642 -19.447 -4.333 1.00 45.00 179 ASN A C 1
ATOM 1433 O O . ASN A 1 179 ? -9.744 -18.899 -4.384 1.00 45.00 179 ASN A O 1
ATOM 1437 N N . LEU A 1 180 ? -7.514 -18.778 -4.615 1.00 45.28 180 LEU A N 1
ATOM 1438 C CA . LEU A 1 180 ? -7.477 -17.366 -5.039 1.00 45.28 180 LEU A CA 1
ATOM 1439 C C . LEU A 1 180 ? -7.606 -17.171 -6.560 1.00 45.28 180 LEU A C 1
ATOM 1441 O O . LEU A 1 180 ? -7.848 -16.046 -7.000 1.00 45.28 180 LEU A O 1
ATOM 1445 N N . GLU A 1 181 ? -7.512 -18.246 -7.352 1.00 43.47 181 GLU A N 1
ATOM 1446 C CA . GLU A 1 181 ? -7.640 -18.215 -8.821 1.00 43.47 181 GLU A CA 1
ATOM 1447 C C . GLU A 1 181 ? -9.003 -17.676 -9.300 1.00 43.47 181 GLU A C 1
ATOM 1449 O O . GLU A 1 181 ? -9.114 -17.173 -10.410 1.00 43.47 181 GLU A O 1
ATOM 1454 N N . ASN A 1 182 ? -10.043 -17.718 -8.456 1.00 38.25 182 ASN A N 1
ATOM 1455 C CA . ASN A 1 182 ? -11.409 -17.339 -8.840 1.00 38.25 182 ASN A CA 1
ATOM 1456 C C . ASN A 1 182 ? -11.756 -15.847 -8.658 1.00 38.25 182 ASN A C 1
ATOM 1458 O O . ASN A 1 182 ? -12.857 -15.448 -9.030 1.00 38.25 182 ASN A O 1
ATOM 1462 N N . ILE A 1 183 ? -10.878 -15.024 -8.068 1.00 42.38 183 ILE A N 1
ATOM 1463 C CA . ILE A 1 183 ? -11.169 -13.594 -7.786 1.00 42.38 183 ILE A CA 1
ATOM 1464 C C . ILE A 1 183 ? -10.479 -12.663 -8.795 1.00 42.38 183 ILE A C 1
ATOM 1466 O O . ILE A 1 183 ? -10.883 -11.518 -8.982 1.00 42.38 183 ILE A O 1
ATOM 1470 N N . TYR A 1 184 ? -9.459 -13.164 -9.484 1.00 38.09 184 TYR A N 1
ATOM 1471 C CA . TYR A 1 184 ? -8.779 -12.456 -10.554 1.00 38.09 184 TYR A CA 1
ATOM 1472 C C . TYR A 1 184 ? -8.686 -13.408 -11.739 1.00 38.09 184 TYR A C 1
ATOM 1474 O O . TYR A 1 184 ? -7.919 -14.364 -11.687 1.00 38.09 184 TYR A O 1
ATOM 1482 N N . GLU A 1 185 ? -9.394 -13.114 -12.836 1.00 35.19 185 GLU A N 1
ATOM 1483 C CA . GLU A 1 185 ? -8.817 -13.445 -14.137 1.00 35.19 185 GLU A CA 1
ATOM 1484 C C . GLU A 1 185 ? -7.470 -12.728 -14.147 1.00 35.19 185 GLU A C 1
ATOM 1486 O O . GLU A 1 185 ? -7.395 -11.498 -14.217 1.00 35.19 185 GLU A O 1
ATOM 1491 N N . THR A 1 186 ? -6.399 -13.491 -13.932 1.00 37.72 186 THR A N 1
ATOM 1492 C CA . THR A 1 186 ? -5.047 -13.020 -14.158 1.00 37.72 186 THR A CA 1
ATOM 1493 C C . THR A 1 186 ? -5.053 -12.444 -15.558 1.00 37.72 186 THR A C 1
ATOM 1495 O O . THR A 1 186 ? -5.148 -13.185 -16.534 1.00 37.72 186 THR A O 1
ATOM 1498 N N . VAL A 1 187 ? -4.993 -11.117 -15.656 1.00 36.97 187 VAL A N 1
ATOM 1499 C CA . VAL A 1 187 ? -4.559 -10.461 -16.878 1.00 36.97 187 VAL A CA 1
ATOM 1500 C C . VAL A 1 187 ? -3.269 -11.169 -17.231 1.00 36.97 187 VAL A C 1
ATOM 1502 O O . VAL A 1 187 ? -2.334 -11.105 -16.429 1.00 36.97 187 VAL A O 1
ATOM 1505 N N . ASP A 1 188 ? -3.274 -11.925 -18.331 1.00 31.05 188 ASP A N 1
ATOM 1506 C CA . ASP A 1 188 ? -2.146 -12.745 -18.747 1.00 31.05 188 ASP A CA 1
ATOM 1507 C C . ASP A 1 188 ? -0.879 -11.917 -18.577 1.00 31.05 188 ASP A C 1
ATOM 1509 O O . ASP A 1 188 ? -0.663 -10.887 -19.225 1.00 31.05 188 ASP A O 1
ATOM 1513 N N . SER A 1 189 ? -0.103 -12.318 -17.578 1.00 35.88 189 SER A N 1
ATOM 1514 C CA . SER A 1 189 ? 0.986 -11.542 -17.021 1.00 35.88 189 SER A CA 1
ATOM 1515 C C . SER A 1 189 ? 2.182 -11.732 -17.929 1.00 35.88 189 SER A C 1
ATOM 1517 O O . SER A 1 189 ? 3.151 -12.423 -17.623 1.00 35.88 189 SER A O 1
ATOM 1519 N N . ASN A 1 190 ? 2.113 -11.121 -19.104 1.00 34.84 190 ASN A N 1
ATOM 1520 C CA . ASN A 1 190 ? 3.213 -11.185 -20.030 1.00 34.84 190 ASN A CA 1
ATOM 1521 C C . ASN A 1 190 ? 4.312 -10.236 -19.548 1.00 34.84 190 ASN A C 1
ATOM 1523 O O . ASN A 1 190 ? 4.343 -9.043 -19.839 1.00 34.84 190 ASN A O 1
ATOM 1527 N N . VAL A 1 191 ? 5.317 -10.810 -18.884 1.00 40.19 191 VAL A N 1
ATOM 1528 C CA . VAL A 1 191 ? 6.680 -10.261 -18.884 1.00 40.19 191 VAL A CA 1
ATOM 1529 C C . VAL A 1 191 ? 7.297 -10.502 -20.277 1.00 40.19 191 VAL A C 1
ATOM 1531 O O . VAL A 1 191 ? 8.322 -11.161 -20.446 1.00 40.19 191 VAL A O 1
ATOM 1534 N N . GLY A 1 192 ? 6.641 -9.964 -21.304 1.00 36.41 192 GLY A N 1
ATOM 1535 C CA . GLY A 1 192 ? 6.883 -10.122 -22.738 1.00 36.41 192 GLY A CA 1
ATOM 1536 C C . GLY A 1 192 ? 5.775 -9.395 -23.518 1.00 36.41 192 GLY A C 1
ATOM 1537 O O . GLY A 1 192 ? 4.745 -9.093 -22.936 1.00 36.41 192 GLY A O 1
ATOM 1538 N N . PRO A 1 193 ? 5.946 -9.033 -24.798 1.00 30.19 193 PRO A N 1
ATOM 1539 C CA . PRO A 1 193 ? 4.856 -8.404 -25.538 1.00 30.19 193 PRO A CA 1
ATOM 1540 C C . PRO A 1 193 ? 3.745 -9.436 -25.776 1.00 30.19 193 PRO A C 1
ATOM 1542 O O . PRO A 1 193 ? 3.967 -10.427 -26.474 1.00 30.19 193 PRO A O 1
ATOM 1545 N N . ALA A 1 194 ? 2.566 -9.209 -25.196 1.00 37.53 194 ALA A N 1
ATOM 1546 C CA . ALA A 1 194 ? 1.350 -9.917 -25.574 1.00 37.53 194 ALA A CA 1
ATOM 1547 C C . ALA A 1 194 ? 1.016 -9.540 -27.026 1.00 37.53 194 ALA A C 1
ATOM 1549 O O . ALA A 1 194 ? 0.791 -8.372 -27.329 1.00 37.53 194 ALA A O 1
ATOM 1550 N N . ILE A 1 195 ? 1.025 -10.502 -27.951 1.00 38.38 195 ILE A N 1
ATOM 1551 C CA . ILE A 1 195 ? 0.610 -10.254 -29.338 1.00 38.38 195 ILE A CA 1
ATOM 1552 C C . ILE A 1 195 ? -0.912 -10.402 -29.391 1.00 38.38 195 ILE A C 1
ATOM 1554 O O . ILE A 1 195 ? -1.426 -11.495 -29.621 1.00 38.38 195 ILE A O 1
ATOM 1558 N N . HIS A 1 196 ? -1.639 -9.303 -29.184 1.00 46.69 196 HIS A N 1
ATOM 1559 C CA . HIS A 1 196 ? -3.049 -9.231 -29.558 1.00 46.69 196 HIS A CA 1
ATOM 1560 C C . HIS A 1 196 ? -3.163 -8.814 -31.031 1.00 46.69 196 HIS A C 1
ATOM 1562 O O . HIS A 1 196 ? -2.721 -7.742 -31.435 1.00 46.69 196 HIS A O 1
ATOM 1568 N N . ASN A 1 197 ? -3.772 -9.676 -31.851 1.00 43.09 197 ASN A N 1
ATOM 1569 C CA . ASN A 1 197 ? -3.986 -9.484 -33.293 1.00 43.09 197 ASN A CA 1
ATOM 1570 C C . ASN A 1 197 ? -5.112 -8.475 -33.615 1.00 43.09 197 ASN A C 1
ATOM 1572 O O . ASN A 1 197 ? -5.926 -8.708 -34.511 1.00 43.09 197 ASN A O 1
ATOM 1576 N N . HIS A 1 198 ? -5.181 -7.352 -32.901 1.00 56.97 198 HIS A N 1
ATOM 1577 C CA . HIS A 1 198 ? -6.034 -6.230 -33.282 1.00 56.97 198 HIS A CA 1
ATOM 1578 C C . HIS A 1 198 ? -5.186 -5.165 -33.974 1.00 56.97 198 HIS A C 1
ATOM 1580 O O . HIS A 1 198 ? -4.043 -4.913 -33.598 1.00 56.97 198 HIS A O 1
ATOM 1586 N N . ALA A 1 199 ? -5.723 -4.566 -35.040 1.00 61.34 199 ALA A N 1
ATOM 1587 C CA . ALA A 1 199 ? -5.045 -3.453 -35.688 1.00 61.34 199 ALA A CA 1
ATOM 1588 C C . ALA A 1 199 ? -4.820 -2.344 -34.642 1.00 61.34 199 ALA A C 1
ATOM 1590 O O . ALA A 1 199 ? -5.771 -1.999 -33.934 1.00 61.34 199 ALA A O 1
ATOM 1591 N N . PRO A 1 200 ? -3.597 -1.795 -34.525 1.00 69.06 200 PRO A N 1
ATOM 1592 C CA . PRO A 1 200 ? -3.307 -0.787 -33.519 1.00 69.06 200 PRO A CA 1
ATOM 1593 C C . PRO A 1 200 ? -4.249 0.417 -33.687 1.00 69.06 200 PRO A C 1
ATOM 1595 O O . PRO A 1 200 ? -4.539 0.807 -34.827 1.00 69.06 200 PRO A O 1
ATOM 1598 N N . PRO A 1 201 ? -4.717 1.027 -32.581 1.00 78.94 201 PRO A N 1
ATOM 1599 C CA . PRO A 1 201 ? -5.609 2.173 -32.630 1.00 78.94 201 PRO A CA 1
ATOM 1600 C C . PRO A 1 201 ? -5.015 3.292 -33.486 1.00 78.94 201 PRO A C 1
ATOM 1602 O O . PRO A 1 201 ? -3.799 3.517 -33.504 1.00 78.94 201 PRO A O 1
ATOM 1605 N N . SER A 1 202 ? -5.882 4.028 -34.184 1.00 86.19 202 SER A N 1
ATOM 1606 C CA . SER A 1 202 ? -5.448 5.191 -34.960 1.00 86.19 202 SER A CA 1
ATOM 1607 C C . SER A 1 202 ? -4.706 6.198 -34.072 1.00 86.19 202 SER A C 1
ATOM 1609 O O . SER A 1 202 ? -4.967 6.296 -32.873 1.00 86.19 202 SER A O 1
ATOM 1611 N N . LEU A 1 203 ? -3.809 7.002 -34.651 1.00 85.81 203 LEU A N 1
ATOM 1612 C CA . LEU A 1 203 ? -3.108 8.049 -33.897 1.00 85.81 203 LEU A CA 1
ATOM 1613 C C . LEU A 1 203 ? -4.084 8.987 -33.165 1.00 85.81 203 LEU A C 1
ATOM 1615 O O . LEU A 1 203 ? -3.822 9.365 -32.029 1.00 85.81 203 LEU A O 1
ATOM 1619 N N . ALA A 1 204 ? -5.221 9.311 -33.787 1.00 86.31 204 ALA A N 1
ATOM 1620 C CA . ALA A 1 204 ? -6.265 10.127 -33.173 1.00 86.31 204 ALA A CA 1
ATOM 1621 C C . ALA A 1 204 ? -6.867 9.454 -31.928 1.00 86.31 204 ALA A C 1
ATOM 1623 O O . ALA A 1 204 ? -6.982 10.100 -30.891 1.00 86.31 204 ALA A O 1
ATOM 1624 N N . ALA A 1 205 ? -7.165 8.151 -31.999 1.00 84.19 205 ALA A N 1
ATOM 1625 C CA . ALA A 1 205 ? -7.659 7.389 -30.852 1.00 84.19 205 ALA A CA 1
ATOM 1626 C C . ALA A 1 205 ? -6.627 7.340 -29.714 1.00 84.19 205 ALA A C 1
ATOM 1628 O O . ALA A 1 205 ? -6.978 7.521 -28.555 1.00 84.19 205 ALA A O 1
ATOM 1629 N N . ARG A 1 206 ? -5.337 7.184 -30.040 1.00 85.56 206 ARG A N 1
ATOM 1630 C CA . ARG A 1 206 ? -4.250 7.173 -29.045 1.00 85.56 206 ARG A CA 1
ATOM 1631 C C . ARG A 1 206 ? -4.085 8.520 -28.343 1.00 85.56 206 ARG A C 1
ATOM 1633 O O . ARG A 1 206 ? -3.862 8.552 -27.139 1.00 85.56 206 ARG A O 1
ATOM 1640 N N . ILE A 1 207 ? -4.201 9.621 -29.087 1.00 88.19 207 ILE A N 1
ATOM 1641 C CA . ILE A 1 207 ? -4.178 10.979 -28.524 1.00 88.19 207 ILE A CA 1
ATOM 1642 C C . ILE A 1 207 ? -5.390 11.196 -27.616 1.00 88.19 207 ILE A C 1
ATOM 1644 O O . ILE A 1 207 ? -5.253 11.775 -26.544 1.00 88.19 207 ILE A O 1
ATOM 1648 N N . GLN A 1 208 ? -6.567 10.723 -28.026 1.00 88.06 208 GLN A N 1
ATOM 1649 C CA . GLN A 1 208 ? -7.770 10.824 -27.210 1.00 88.06 208 GLN A CA 1
ATOM 1650 C C . GLN A 1 208 ? -7.632 10.040 -25.897 1.00 88.06 208 GLN A C 1
ATOM 1652 O O . GLN A 1 208 ? -7.862 10.617 -24.840 1.00 88.06 208 GLN A O 1
ATOM 1657 N N . MET A 1 209 ? -7.180 8.784 -25.952 1.00 86.06 209 MET A N 1
ATOM 1658 C CA . MET A 1 209 ? -6.914 7.972 -24.758 1.00 86.06 209 MET A CA 1
ATOM 1659 C C . MET A 1 209 ? -5.910 8.655 -23.820 1.00 86.06 209 MET A C 1
ATOM 1661 O O . MET A 1 209 ? -6.133 8.717 -22.616 1.00 86.06 209 MET A O 1
ATOM 1665 N N . ASP A 1 210 ? -4.819 9.214 -24.358 1.00 88.62 210 ASP A N 1
ATOM 1666 C CA . ASP A 1 210 ? -3.830 9.938 -23.549 1.00 88.62 210 ASP A CA 1
ATOM 1667 C C . ASP A 1 210 ? -4.421 11.187 -22.879 1.00 88.62 210 ASP A C 1
ATOM 1669 O O . ASP A 1 210 ? -4.134 11.452 -21.713 1.00 88.62 210 ASP A O 1
ATOM 1673 N N . ASN A 1 211 ? -5.285 11.926 -23.580 1.00 90.31 211 ASN A N 1
ATOM 1674 C CA . ASN A 1 211 ? -5.976 13.083 -23.013 1.00 90.31 211 ASN A CA 1
ATOM 1675 C C . ASN A 1 211 ? -6.950 12.677 -21.899 1.00 90.31 211 ASN A C 1
ATOM 1677 O O . ASN A 1 211 ? -6.961 13.313 -20.848 1.00 90.31 211 ASN A O 1
ATOM 1681 N N . GLU A 1 212 ? -7.729 11.613 -22.100 1.00 89.62 212 GLU A N 1
ATOM 1682 C CA . GLU A 1 212 ? -8.679 11.097 -21.106 1.00 89.62 212 GLU A CA 1
ATOM 1683 C C . GLU A 1 212 ? -7.956 10.587 -19.851 1.00 89.62 212 GLU A C 1
ATOM 1685 O O . GLU A 1 212 ? -8.317 10.951 -18.733 1.00 89.62 212 GLU A O 1
ATOM 1690 N N . MET A 1 213 ? -6.868 9.827 -20.012 1.00 89.38 213 MET A N 1
ATOM 1691 C CA . MET A 1 213 ? -6.055 9.348 -18.886 1.00 89.38 213 MET A CA 1
ATOM 1692 C C . MET A 1 213 ? -5.434 10.478 -18.061 1.00 89.38 213 MET A C 1
ATOM 1694 O O . MET A 1 213 ? -5.052 10.244 -16.917 1.00 89.38 213 MET A O 1
ATOM 1698 N N . ARG A 1 214 ? -5.312 11.686 -18.624 1.00 92.06 214 ARG A N 1
ATOM 1699 C CA . ARG A 1 214 ? -4.702 12.864 -17.989 1.00 92.06 214 ARG A CA 1
ATOM 1700 C C . ARG A 1 214 ? -5.723 13.949 -17.634 1.00 92.06 214 ARG A C 1
ATOM 1702 O O . ARG A 1 214 ? -5.328 15.064 -17.283 1.00 92.06 214 ARG A O 1
ATOM 1709 N N . ASP A 1 215 ? -7.015 13.631 -17.696 1.00 92.88 215 ASP A N 1
ATOM 1710 C CA . ASP A 1 215 ? -8.088 14.602 -17.514 1.00 92.88 215 ASP A CA 1
ATOM 1711 C C . ASP A 1 215 ? -8.267 15.024 -16.042 1.00 92.88 215 ASP A C 1
ATOM 1713 O O . ASP A 1 215 ? -8.750 14.283 -15.186 1.00 92.88 215 ASP A O 1
ATOM 1717 N N . SER A 1 216 ? -7.864 16.256 -15.731 1.00 92.00 216 SER A N 1
ATOM 1718 C CA . SER A 1 216 ? -7.901 16.810 -14.368 1.00 92.00 216 SER A CA 1
ATOM 1719 C C . SER A 1 216 ? -9.324 16.945 -13.772 1.00 92.00 216 SER A C 1
ATOM 1721 O O . SER A 1 216 ? -9.512 16.633 -12.587 1.00 92.00 216 SER A O 1
ATOM 1723 N N . PRO A 1 217 ? -10.357 17.361 -14.538 1.00 93.44 217 PRO A N 1
ATOM 1724 C CA . PRO A 1 217 ? -11.750 17.287 -14.096 1.00 93.44 217 PRO A CA 1
ATOM 1725 C C . PRO A 1 217 ? -12.175 15.875 -13.678 1.00 93.44 217 PRO A C 1
ATOM 1727 O O . PRO A 1 217 ? -12.659 15.707 -12.555 1.00 93.44 217 PRO A O 1
ATOM 1730 N N . MET A 1 218 ? -11.926 14.858 -14.513 1.00 92.56 218 MET A N 1
ATOM 1731 C CA . MET A 1 218 ? -12.258 13.467 -14.191 1.00 92.56 218 MET A CA 1
ATOM 1732 C C . MET A 1 218 ? -11.518 12.969 -12.942 1.00 92.56 218 MET A C 1
ATOM 1734 O O . MET A 1 218 ? -12.117 12.282 -12.115 1.00 92.56 218 MET A O 1
ATOM 1738 N N . TYR A 1 219 ? -10.256 13.369 -12.738 1.00 94.56 219 TYR A N 1
ATOM 1739 C CA . TYR A 1 219 ? -9.513 13.060 -11.509 1.00 94.56 219 TYR A CA 1
ATOM 1740 C C . TYR A 1 219 ? -10.231 13.600 -10.272 1.00 94.56 219 TYR A C 1
ATOM 1742 O O . TYR A 1 219 ? -10.401 12.891 -9.282 1.00 94.56 219 TYR A O 1
ATOM 1750 N N . THR A 1 220 ? -10.649 14.864 -10.326 1.00 93.31 220 THR A N 1
ATOM 1751 C CA . THR A 1 220 ? -11.297 15.528 -9.190 1.00 93.31 220 THR A CA 1
ATOM 1752 C C . THR A 1 220 ? -12.625 14.856 -8.849 1.00 93.31 220 THR A C 1
ATOM 1754 O O . THR A 1 220 ? -12.922 14.645 -7.673 1.00 93.31 220 THR A O 1
ATOM 1757 N N . GLN A 1 221 ? -13.395 14.477 -9.872 1.00 94.38 221 GLN A N 1
ATOM 1758 C CA . GLN A 1 221 ? -14.648 13.749 -9.702 1.00 94.38 221 GLN A CA 1
ATOM 1759 C C . GLN A 1 221 ? -14.413 12.368 -9.082 1.00 94.38 221 GLN A C 1
ATOM 1761 O O . GLN A 1 221 ? -14.994 12.065 -8.045 1.00 94.38 221 GLN A O 1
ATOM 1766 N N . LEU A 1 222 ? -13.494 11.577 -9.647 1.00 93.88 222 LEU A N 1
ATOM 1767 C CA . LEU A 1 222 ? -13.153 10.252 -9.125 1.00 93.88 222 LEU A CA 1
ATOM 1768 C C . LEU A 1 222 ? -12.660 10.322 -7.676 1.00 93.88 222 LEU A C 1
ATOM 1770 O O . LEU A 1 222 ? -13.067 9.517 -6.842 1.00 93.88 222 LEU A O 1
ATOM 1774 N N . GLN A 1 223 ? -11.819 11.307 -7.345 1.00 94.12 223 GLN A N 1
ATOM 1775 C CA . GLN A 1 223 ? -11.359 11.506 -5.973 1.00 94.12 223 GLN A CA 1
ATOM 1776 C C . GLN A 1 223 ? -12.530 11.767 -5.024 1.00 94.12 223 GLN A C 1
ATOM 1778 O O . GLN A 1 223 ? -12.581 11.192 -3.938 1.00 94.12 223 GLN A O 1
ATOM 1783 N N . HIS A 1 224 ? -13.459 12.638 -5.421 1.00 91.38 224 HIS A N 1
ATOM 1784 C CA . HIS A 1 224 ? -14.635 12.945 -4.619 1.00 91.38 224 HIS A CA 1
ATOM 1785 C C . HIS A 1 224 ? -15.513 11.708 -4.413 1.00 91.38 224 HIS A C 1
ATOM 1787 O O . HIS A 1 224 ? -15.858 11.394 -3.274 1.00 91.38 224 HIS A O 1
ATOM 1793 N N . ASP A 1 225 ? -15.794 10.967 -5.482 1.00 90.25 225 ASP A N 1
ATOM 1794 C CA . ASP A 1 225 ? -16.635 9.774 -5.433 1.00 90.25 225 ASP A CA 1
ATOM 1795 C C . ASP A 1 225 ? -16.012 8.660 -4.592 1.00 90.25 225 ASP A C 1
ATOM 1797 O O . ASP A 1 225 ? -16.710 8.014 -3.813 1.00 90.25 225 ASP A O 1
ATOM 1801 N N . LEU A 1 226 ? -14.690 8.476 -4.659 1.00 89.38 226 LEU A N 1
ATOM 1802 C CA . LEU A 1 226 ? -13.979 7.526 -3.802 1.00 89.38 226 LEU A CA 1
ATOM 1803 C C . LEU A 1 226 ? -13.981 7.953 -2.328 1.00 89.38 226 LEU A C 1
ATOM 1805 O O . LEU A 1 226 ? -14.127 7.102 -1.449 1.00 89.38 226 LEU A O 1
ATOM 1809 N N . ILE A 1 227 ? -13.842 9.252 -2.037 1.00 86.25 227 ILE A N 1
ATOM 1810 C CA . ILE A 1 227 ? -13.948 9.779 -0.668 1.00 86.25 227 ILE A CA 1
ATOM 1811 C C . ILE A 1 227 ? -15.342 9.499 -0.106 1.00 86.25 227 ILE A C 1
ATOM 1813 O O . ILE A 1 227 ? -15.457 8.968 0.997 1.00 86.25 227 ILE A O 1
ATOM 1817 N N . GLU A 1 228 ? -16.396 9.831 -0.851 1.00 83.44 228 GLU A N 1
ATOM 1818 C CA . GLU A 1 228 ? -17.771 9.594 -0.408 1.00 83.44 228 GLU A CA 1
ATOM 1819 C C . GLU A 1 228 ? -18.076 8.093 -0.315 1.00 83.44 228 GLU A C 1
ATOM 1821 O O . GLU A 1 228 ? -18.712 7.665 0.642 1.00 83.44 228 GLU A O 1
ATOM 1826 N N . HIS A 1 229 ? -17.548 7.263 -1.218 1.00 82.12 229 HIS A N 1
ATOM 1827 C CA . HIS A 1 229 ? -17.704 5.809 -1.158 1.00 82.12 229 HIS A CA 1
ATOM 1828 C C . HIS A 1 229 ? -17.057 5.192 0.092 1.00 82.12 229 HIS A C 1
ATOM 1830 O O . HIS A 1 229 ? -17.659 4.333 0.742 1.00 82.12 229 HIS A O 1
ATOM 1836 N N . ILE A 1 230 ? -15.861 5.656 0.473 1.00 72.00 230 ILE A N 1
ATOM 1837 C CA . ILE A 1 230 ? -15.185 5.236 1.711 1.00 72.00 230 ILE A CA 1
ATOM 1838 C C . ILE A 1 230 ? -15.945 5.720 2.956 1.00 72.00 230 ILE A C 1
ATOM 1840 O O . ILE A 1 230 ? -15.922 5.045 3.979 1.00 72.00 230 ILE A O 1
ATOM 1844 N N . MET A 1 231 ? -16.661 6.844 2.881 1.00 65.88 231 MET A N 1
ATOM 1845 C CA . MET A 1 231 ? -17.512 7.323 3.979 1.00 65.88 231 MET A CA 1
ATOM 1846 C C . MET A 1 231 ? -18.856 6.585 4.062 1.00 65.88 231 MET A C 1
ATOM 1848 O O . MET A 1 231 ? -19.329 6.287 5.158 1.00 65.88 231 MET A O 1
ATOM 1852 N N . ALA A 1 232 ? -19.468 6.280 2.917 1.00 57.94 232 ALA A N 1
ATOM 1853 C CA . ALA A 1 232 ? -20.731 5.553 2.812 1.00 57.94 232 ALA A CA 1
ATOM 1854 C C . ALA A 1 232 ? -20.575 4.070 3.178 1.00 57.94 232 ALA A C 1
ATOM 1856 O O . ALA A 1 232 ? -21.511 3.440 3.668 1.00 57.94 232 ALA A O 1
ATOM 1857 N N . SER A 1 233 ? -19.375 3.522 2.986 1.00 52.72 233 SER A N 1
ATOM 1858 C CA . SER A 1 233 ? -18.969 2.224 3.502 1.00 52.72 233 SER A CA 1
ATOM 1859 C C . SER A 1 233 ? -18.364 2.431 4.887 1.00 52.72 233 SER A C 1
ATOM 1861 O O . SER A 1 233 ? -17.171 2.682 4.937 1.00 52.72 233 SER A O 1
ATOM 1863 N N . PRO A 1 234 ? -19.089 2.293 6.016 1.00 45.41 234 PRO A N 1
ATOM 1864 C CA . PRO A 1 234 ? -18.547 2.624 7.335 1.00 45.41 234 PRO A CA 1
ATOM 1865 C C . PRO A 1 234 ? -17.259 1.836 7.595 1.00 45.41 234 PRO A C 1
ATOM 1867 O O . PRO A 1 234 ? -17.301 0.652 7.934 1.00 45.41 234 PRO A O 1
ATOM 1870 N N . SER A 1 235 ? -16.101 2.457 7.367 1.00 48.38 235 SER A N 1
ATOM 1871 C CA . SER A 1 235 ? -14.804 1.880 7.674 1.00 48.38 235 SER A CA 1
ATOM 1872 C C . SER A 1 235 ? -14.621 2.096 9.160 1.00 48.38 235 SER A C 1
ATOM 1874 O O . SER A 1 235 ? -14.162 3.140 9.624 1.00 48.38 235 SER A O 1
ATOM 1876 N N . ILE A 1 236 ? -15.086 1.122 9.923 1.00 52.78 236 ILE A N 1
ATOM 1877 C CA . ILE A 1 236 ? -14.828 1.061 11.343 1.00 52.78 236 ILE A CA 1
ATOM 1878 C C . ILE A 1 236 ? -13.300 1.024 11.522 1.00 52.78 236 ILE A C 1
ATOM 1880 O O . ILE A 1 236 ? -12.646 0.052 11.147 1.00 52.78 236 ILE A O 1
ATOM 1884 N N . SER A 1 237 ? -12.707 2.091 12.063 1.00 52.62 237 SER A N 1
ATOM 1885 C CA . SER A 1 237 ? -11.282 2.104 12.406 1.00 52.62 237 SER A CA 1
ATOM 1886 C C . SER A 1 237 ? -11.068 1.260 13.660 1.00 52.62 237 SER A C 1
ATOM 1888 O O . SER A 1 237 ? -11.134 1.750 14.789 1.00 52.62 237 SER A O 1
ATOM 1890 N N . PHE A 1 238 ? -10.833 -0.038 13.461 1.00 55.47 238 PHE A N 1
ATOM 1891 C CA . PHE A 1 238 ? -10.593 -1.014 14.530 1.00 55.47 238 PHE A CA 1
ATOM 1892 C C . PHE A 1 238 ? -9.395 -0.658 15.421 1.00 55.47 238 PHE A C 1
ATOM 1894 O O . PHE A 1 238 ? -9.350 -1.087 16.570 1.00 55.47 238 PHE A O 1
ATOM 1901 N N . ASN A 1 239 ? -8.481 0.197 14.954 1.00 55.94 239 ASN A N 1
ATOM 1902 C CA . ASN A 1 239 ? -7.336 0.668 15.737 1.00 55.94 239 ASN A CA 1
ATOM 1903 C C . ASN A 1 239 ? -7.762 1.352 17.046 1.00 55.94 239 ASN A C 1
ATOM 1905 O O . ASN A 1 239 ? -7.197 1.064 18.095 1.00 55.94 239 ASN A O 1
ATOM 1909 N N . GLN A 1 240 ? -8.822 2.170 17.025 1.00 57.25 240 GLN A N 1
ATOM 1910 C CA . GLN A 1 240 ? -9.315 2.843 18.234 1.00 57.25 240 GLN A CA 1
ATOM 1911 C C . GLN A 1 240 ? -9.938 1.864 19.249 1.00 57.25 240 GLN A C 1
ATOM 1913 O O . GLN A 1 240 ? -9.993 2.153 20.444 1.00 57.25 240 GLN A O 1
ATOM 1918 N N . PHE A 1 241 ? -10.428 0.714 18.781 1.00 60.06 241 PHE A N 1
ATOM 1919 C CA . PHE A 1 241 ? -10.951 -0.359 19.627 1.00 60.06 241 PHE A CA 1
ATOM 1920 C C . PHE A 1 241 ? -9.818 -1.219 20.208 1.00 60.06 241 PHE A C 1
ATOM 1922 O O . PHE A 1 241 ? -9.813 -1.487 21.409 1.00 60.06 241 PHE A O 1
ATOM 1929 N N . LEU A 1 242 ? -8.822 -1.577 19.390 1.00 58.66 242 LEU A N 1
ATOM 1930 C CA . LEU A 1 242 ? -7.670 -2.391 19.797 1.00 58.66 242 LEU A CA 1
ATOM 1931 C C . LEU A 1 242 ? -6.792 -1.717 20.863 1.00 58.66 242 LEU A C 1
ATOM 1933 O O . LEU A 1 242 ? -6.138 -2.410 21.641 1.00 58.66 242 LEU A O 1
ATOM 1937 N N . GLU A 1 243 ? -6.802 -0.385 20.940 1.00 58.28 243 GLU A N 1
ATOM 1938 C CA . GLU A 1 243 ? -6.087 0.378 21.970 1.00 58.28 243 GLU A CA 1
ATOM 1939 C C . GLU A 1 243 ? -6.754 0.334 23.356 1.00 58.28 243 GLU A C 1
ATOM 1941 O O . GLU A 1 243 ? -6.094 0.634 24.351 1.0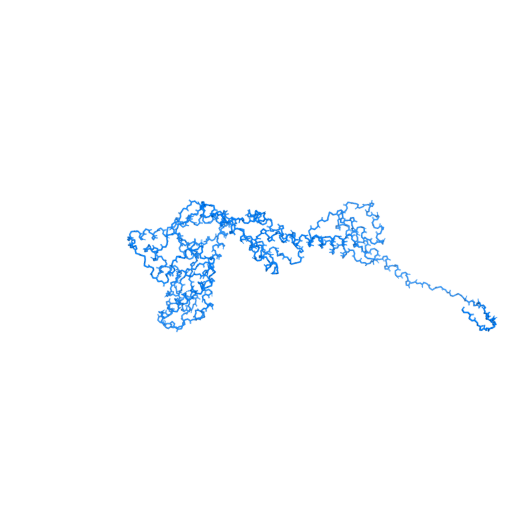0 58.28 243 GLU A O 1
ATOM 1946 N N . LYS A 1 244 ? -8.048 -0.018 23.456 1.00 58.06 244 LYS A N 1
ATOM 1947 C CA . LYS A 1 244 ? -8.824 0.207 24.689 1.00 58.06 244 LYS A CA 1
ATOM 1948 C C . LYS A 1 244 ? -8.807 -0.932 25.705 1.00 58.06 244 LYS A C 1
ATOM 1950 O O . LYS A 1 244 ? -8.876 -0.614 26.884 1.00 58.06 244 LYS A O 1
ATOM 1955 N N . GLU A 1 245 ? -8.711 -2.200 25.293 1.00 62.09 245 GLU A N 1
ATOM 1956 C CA . GLU A 1 245 ? -8.400 -3.358 26.162 1.00 62.09 245 GLU A CA 1
ATOM 1957 C C . GLU A 1 245 ? -8.496 -4.686 25.387 1.00 62.09 245 GLU A C 1
ATOM 1959 O O . GLU A 1 245 ? -9.430 -4.882 24.610 1.00 62.09 245 GLU A O 1
ATOM 1964 N N . LYS A 1 246 ? -7.585 -5.637 25.651 1.00 74.81 246 LYS A N 1
ATOM 1965 C CA . LYS A 1 246 ? -7.681 -7.023 25.150 1.00 74.81 246 LYS A CA 1
ATOM 1966 C C . LYS A 1 246 ? -8.474 -7.912 26.110 1.00 74.81 246 LYS A C 1
ATOM 1968 O O . LYS A 1 246 ? -8.376 -7.741 27.328 1.00 74.81 246 LYS A O 1
ATOM 1973 N N . LEU A 1 247 ? -9.218 -8.884 25.580 1.00 72.38 247 LEU A N 1
ATOM 1974 C CA . LEU A 1 247 ? -9.870 -9.913 26.388 1.00 72.38 247 LEU A CA 1
ATOM 1975 C C . LEU A 1 247 ? -8.803 -10.796 27.034 1.00 72.38 247 LEU A C 1
ATOM 1977 O O . LEU A 1 247 ? -7.992 -11.410 26.336 1.00 72.38 247 LEU A O 1
ATOM 1981 N N . LYS A 1 248 ? -8.815 -10.855 28.365 1.00 68.12 248 LYS A N 1
ATOM 1982 C CA . LYS A 1 248 ? -7.898 -11.698 29.130 1.00 68.12 248 LYS A CA 1
ATOM 1983 C C . LYS A 1 248 ? -8.384 -13.145 29.151 1.00 68.12 248 LYS A C 1
ATOM 1985 O O . LYS A 1 248 ? -9.576 -13.414 29.291 1.00 68.12 248 LYS A O 1
ATOM 1990 N N . SER A 1 249 ? -7.436 -14.075 29.104 1.00 60.66 249 SER A N 1
ATOM 1991 C CA . SER A 1 249 ? -7.647 -15.525 29.250 1.00 60.66 249 SER A CA 1
ATOM 1992 C C . SER A 1 249 ? -8.365 -15.935 30.543 1.00 60.66 249 SER A C 1
ATOM 1994 O O . SER A 1 249 ? -9.003 -16.982 30.580 1.00 60.66 249 SER A O 1
ATOM 1996 N N . ASN A 1 250 ? -8.317 -15.102 31.586 1.00 59.41 250 ASN A N 1
ATOM 1997 C CA . ASN A 1 250 ? -8.968 -15.340 32.876 1.00 59.41 250 ASN A CA 1
ATOM 1998 C C . ASN A 1 250 ? -10.440 -14.884 32.9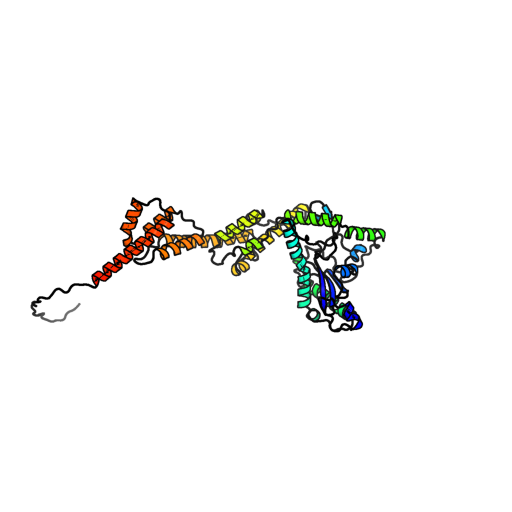46 1.00 59.41 250 ASN A C 1
ATOM 2000 O O . ASN A 1 250 ? -10.997 -14.863 34.037 1.00 59.41 250 ASN A O 1
ATOM 2004 N N . ALA A 1 251 ? -11.047 -14.463 31.828 1.00 61.28 251 ALA A N 1
ATOM 2005 C CA . ALA A 1 251 ? -12.434 -13.987 31.739 1.00 61.28 251 ALA A CA 1
ATOM 2006 C C . ALA A 1 251 ? -12.776 -12.699 32.511 1.00 61.28 251 ALA A C 1
ATOM 2008 O O . ALA A 1 251 ? -13.894 -12.196 32.380 1.00 61.28 251 ALA A O 1
ATOM 2009 N N . SER A 1 252 ? -11.848 -12.134 33.291 1.00 63.16 252 SER A N 1
ATOM 2010 C CA . SER A 1 252 ? -12.182 -11.133 34.312 1.00 63.16 252 SER A CA 1
ATOM 2011 C C . SER A 1 252 ? -12.750 -9.833 33.734 1.00 63.16 252 SER A C 1
ATOM 2013 O O . SER A 1 252 ? -13.410 -9.082 34.441 1.00 63.16 252 SER A O 1
ATOM 2015 N N . ASN A 1 253 ? -12.473 -9.539 32.459 1.00 69.75 253 ASN A N 1
ATOM 2016 C CA . ASN A 1 253 ? -12.949 -8.346 31.760 1.00 69.75 253 ASN A CA 1
ATOM 2017 C C . ASN A 1 253 ? -13.960 -8.639 30.640 1.00 69.75 253 ASN A C 1
ATOM 2019 O O . ASN A 1 253 ? -14.275 -7.727 29.876 1.00 69.75 253 ASN A O 1
ATOM 2023 N N . PHE A 1 254 ? -14.500 -9.862 30.543 1.00 70.75 254 PHE A N 1
ATOM 2024 C CA . PHE A 1 254 ? -15.389 -10.264 29.445 1.00 70.75 254 PHE A CA 1
ATOM 2025 C C . PHE A 1 254 ? -16.613 -9.352 29.295 1.00 70.75 254 PHE A C 1
ATOM 2027 O O . PHE A 1 254 ? -16.893 -8.883 28.196 1.00 70.75 254 PHE A O 1
ATOM 2034 N N . THR A 1 255 ? -17.299 -9.018 30.391 1.00 66.62 255 THR A N 1
ATOM 2035 C CA . THR A 1 255 ? -18.498 -8.159 30.365 1.00 66.62 255 THR A CA 1
ATOM 2036 C C . THR A 1 255 ? -18.198 -6.755 29.830 1.00 66.62 255 THR A C 1
ATOM 2038 O O . THR A 1 255 ? -18.957 -6.214 29.022 1.00 66.62 255 THR A O 1
ATOM 2041 N N . ASN A 1 256 ? -17.072 -6.168 30.244 1.00 66.44 256 ASN A N 1
ATOM 2042 C CA . ASN A 1 256 ? -16.652 -4.838 29.800 1.00 66.44 256 ASN A CA 1
ATOM 2043 C C . ASN A 1 256 ? -16.153 -4.869 28.351 1.00 66.44 256 ASN A C 1
ATOM 2045 O O . ASN A 1 256 ? -16.557 -4.034 27.542 1.00 66.44 256 ASN A O 1
ATOM 2049 N N . TRP A 1 257 ? -15.352 -5.875 27.997 1.00 78.44 257 TRP A N 1
ATOM 2050 C CA . TRP A 1 257 ? -14.872 -6.095 26.636 1.00 78.44 257 TRP A CA 1
ATOM 2051 C C . TRP A 1 257 ? -16.035 -6.309 25.658 1.00 78.44 257 TRP A C 1
ATOM 2053 O O . TRP A 1 257 ? -16.128 -5.610 24.651 1.00 78.44 257 TRP A O 1
ATOM 2063 N N . PHE A 1 258 ? -16.989 -7.185 25.984 1.00 73.25 258 PHE A N 1
ATOM 2064 C CA . PHE A 1 258 ? -18.136 -7.478 25.124 1.00 73.25 258 PHE A CA 1
ATOM 2065 C C . PHE A 1 258 ? -19.048 -6.256 24.956 1.00 73.25 258 PHE A C 1
ATOM 2067 O O . PHE A 1 258 ? -19.563 -5.986 23.868 1.00 73.25 258 PHE A O 1
ATOM 2074 N N . ARG A 1 259 ? -19.202 -5.449 26.014 1.00 72.06 259 ARG A N 1
ATOM 2075 C CA . ARG A 1 259 ? -19.893 -4.158 25.932 1.00 72.06 259 ARG A CA 1
ATOM 2076 C C . ARG A 1 259 ? -19.176 -3.192 24.986 1.00 72.06 259 ARG A C 1
ATOM 2078 O O . ARG A 1 259 ? -19.847 -2.544 24.184 1.00 72.06 259 ARG A O 1
ATOM 2085 N N . HIS A 1 260 ? -17.846 -3.107 25.044 1.00 72.44 260 HIS A N 1
ATOM 2086 C CA . HIS A 1 260 ? -17.059 -2.284 24.121 1.00 72.44 260 HIS A CA 1
ATOM 2087 C C . HIS A 1 260 ? -17.191 -2.762 22.672 1.00 72.44 260 HIS A C 1
ATOM 2089 O O . HIS A 1 260 ? -17.461 -1.935 21.803 1.00 72.44 260 HIS A O 1
ATOM 2095 N N . VAL A 1 261 ? -17.104 -4.073 22.424 1.00 75.19 261 VAL A N 1
ATOM 2096 C CA . VAL A 1 261 ? -17.334 -4.678 21.099 1.00 75.19 261 VAL A CA 1
ATOM 2097 C C . VAL A 1 261 ? -18.709 -4.281 20.562 1.00 75.19 261 VAL A C 1
ATOM 2099 O O . VAL A 1 261 ? -18.821 -3.794 19.440 1.00 75.19 261 VAL A O 1
ATOM 2102 N N . ARG A 1 262 ? -19.768 -4.413 21.372 1.00 73.12 262 ARG A N 1
ATOM 2103 C CA . ARG A 1 262 ? -21.136 -4.095 20.940 1.00 73.12 262 ARG A CA 1
ATOM 2104 C C . ARG A 1 262 ? -21.331 -2.611 20.634 1.00 73.12 262 ARG A C 1
ATOM 2106 O O . ARG A 1 262 ? -21.935 -2.285 19.618 1.00 73.12 262 ARG A O 1
ATOM 2113 N N . ILE A 1 263 ? -20.827 -1.716 21.486 1.00 71.06 263 ILE A N 1
ATOM 2114 C CA . ILE A 1 263 ? -20.903 -0.260 21.261 1.00 71.06 263 ILE A CA 1
ATOM 2115 C C . ILE A 1 263 ? -20.196 0.110 19.957 1.00 71.06 263 ILE A C 1
ATOM 2117 O O . ILE A 1 263 ? -20.705 0.902 19.167 1.00 71.06 263 ILE A O 1
ATOM 2121 N N . PHE A 1 264 ? -19.037 -0.493 19.728 1.00 71.75 264 PHE A N 1
ATOM 2122 C CA . PHE A 1 264 ? -18.210 -0.221 18.573 1.00 71.75 264 PHE A CA 1
ATOM 2123 C C . PHE A 1 264 ? -18.832 -0.732 17.264 1.00 71.75 264 PHE A C 1
ATOM 2125 O O . PHE A 1 264 ? -18.913 0.012 16.289 1.00 71.75 264 PHE A O 1
ATOM 2132 N N . LEU A 1 265 ? -19.367 -1.957 17.261 1.00 71.19 265 LEU A N 1
ATOM 2133 C CA . LEU A 1 265 ? -20.080 -2.514 16.107 1.00 71.19 265 LEU A CA 1
ATOM 2134 C C . LEU A 1 265 ? -21.399 -1.791 15.823 1.00 71.19 265 LEU A C 1
ATOM 2136 O O . LEU A 1 265 ? -21.762 -1.636 14.659 1.00 71.19 265 LEU A O 1
ATOM 2140 N N . ASN A 1 266 ? -22.090 -1.302 16.857 1.00 71.19 266 ASN A N 1
ATOM 2141 C CA . ASN A 1 266 ? -23.266 -0.450 16.684 1.00 71.19 266 ASN A CA 1
ATOM 2142 C C . ASN A 1 266 ? -22.891 0.884 16.010 1.00 71.19 266 ASN A C 1
ATOM 2144 O O . ASN A 1 266 ? -23.600 1.351 15.127 1.00 71.19 266 ASN A O 1
ATOM 2148 N N . GLY A 1 267 ? -21.724 1.449 16.344 1.00 60.34 267 GLY A N 1
ATOM 2149 C CA . GLY A 1 267 ? -21.195 2.657 15.702 1.00 60.34 267 GLY A CA 1
ATOM 2150 C C . GLY A 1 267 ? -20.932 2.524 14.196 1.00 60.34 267 GLY A C 1
ATOM 2151 O O . GLY A 1 267 ? -20.922 3.534 13.500 1.00 60.34 267 GLY A O 1
ATOM 2152 N N . GLY A 1 268 ? -20.756 1.304 13.680 1.00 62.72 268 GLY A N 1
ATOM 2153 C CA . GLY A 1 268 ? -20.609 1.051 12.243 1.00 62.72 268 GLY A CA 1
ATOM 2154 C C . GLY A 1 268 ? -21.724 0.222 11.613 1.00 62.72 268 GLY A C 1
ATOM 2155 O O . GLY A 1 268 ? -21.507 -0.338 10.543 1.00 62.72 268 GLY A O 1
ATOM 2156 N N . ASN A 1 269 ? -22.896 0.123 12.254 1.00 65.62 269 ASN A N 1
ATOM 2157 C CA . ASN A 1 269 ? -24.044 -0.663 11.779 1.00 65.62 269 ASN A CA 1
ATOM 2158 C C . ASN A 1 269 ? -23.726 -2.148 11.493 1.00 65.62 269 ASN A C 1
ATOM 2160 O O . ASN A 1 269 ? -24.392 -2.775 10.675 1.00 65.62 269 ASN A O 1
ATOM 2164 N N . LEU A 1 270 ? -22.731 -2.737 12.166 1.00 72.56 270 LEU A N 1
ATOM 2165 C CA . LEU A 1 270 ? -22.319 -4.140 11.990 1.00 72.56 270 LEU A CA 1
ATOM 2166 C C . LEU A 1 270 ? -22.858 -5.072 13.083 1.00 72.56 270 LEU A C 1
ATOM 2168 O O . LEU A 1 270 ? -22.438 -6.222 13.172 1.00 72.56 270 LEU A O 1
ATOM 2172 N N . GLN A 1 271 ? -23.793 -4.613 13.920 1.00 67.62 271 GLN A N 1
ATOM 2173 C CA . GLN A 1 271 ? -24.362 -5.443 14.990 1.00 67.62 271 GLN A CA 1
ATOM 2174 C C . GLN A 1 271 ? -24.988 -6.742 14.450 1.00 67.62 271 GLN A C 1
ATOM 2176 O O . GLN A 1 271 ? -24.876 -7.780 15.098 1.00 67.62 271 GLN A O 1
ATOM 2181 N N . TYR A 1 272 ? -25.561 -6.708 13.242 1.00 74.19 272 TYR A N 1
ATOM 2182 C CA . TYR A 1 272 ? -26.181 -7.873 12.601 1.00 74.19 272 TYR A CA 1
ATOM 2183 C C . TYR A 1 272 ? -25.207 -9.044 12.379 1.00 74.19 272 TYR A C 1
ATOM 2185 O O . TYR A 1 272 ? -25.635 -10.195 12.358 1.00 74.19 272 TYR A O 1
ATOM 2193 N N . VAL A 1 273 ? -23.901 -8.768 12.267 1.00 75.38 273 VAL A N 1
ATOM 2194 C CA . VAL A 1 273 ? -22.848 -9.784 12.098 1.00 75.38 273 VAL A CA 1
ATOM 2195 C C . VAL A 1 273 ? -22.737 -10.686 13.332 1.00 75.38 273 VAL A C 1
ATOM 2197 O O . VAL A 1 273 ? -22.384 -11.852 13.215 1.00 75.38 273 VAL A O 1
ATOM 2200 N N . LEU A 1 274 ? -23.071 -10.160 14.516 1.00 72.94 274 LEU A N 1
ATOM 2201 C CA . LEU A 1 274 ? -23.068 -10.926 15.766 1.00 72.94 274 LEU A CA 1
ATOM 2202 C C . LEU A 1 274 ? -24.383 -11.663 16.036 1.00 72.94 274 LEU A C 1
ATOM 2204 O O . LEU A 1 274 ? -24.459 -12.447 16.980 1.00 72.94 274 LEU A O 1
ATOM 2208 N N . GLU A 1 275 ? -25.434 -11.363 15.278 1.00 72.50 275 GLU A N 1
ATOM 2209 C CA . GLU A 1 275 ? -26.788 -11.867 15.528 1.00 72.50 275 GLU A CA 1
ATOM 2210 C C . GLU A 1 275 ? -27.172 -13.003 14.578 1.00 72.50 275 GLU A C 1
ATOM 2212 O O . GLU A 1 275 ? -28.019 -13.823 14.928 1.00 72.50 275 GLU A O 1
ATOM 2217 N N . ALA A 1 276 ? -26.533 -13.084 13.408 1.00 74.56 276 ALA A N 1
ATOM 2218 C CA . ALA A 1 276 ? -26.776 -14.135 12.431 1.00 74.56 276 ALA A CA 1
ATOM 2219 C C . ALA A 1 276 ? -25.480 -14.572 11.726 1.00 74.56 276 ALA A C 1
ATOM 2221 O O . ALA A 1 276 ? -24.630 -13.723 11.446 1.00 74.56 276 ALA A O 1
ATOM 2222 N N . PRO A 1 277 ? -25.351 -15.855 11.349 1.00 75.94 277 PRO A N 1
ATOM 2223 C CA . PRO A 1 277 ? -24.244 -16.320 10.518 1.00 75.94 277 PRO A CA 1
ATOM 2224 C C . PRO A 1 277 ? -24.296 -15.699 9.110 1.00 75.94 277 PRO A C 1
ATOM 2226 O O . PRO A 1 277 ? -25.325 -15.170 8.671 1.00 75.94 277 PRO A O 1
ATOM 2229 N N . LEU A 1 278 ? -23.172 -15.774 8.390 1.00 68.56 278 LEU A N 1
ATOM 2230 C CA . LEU A 1 278 ? -22.962 -15.182 7.058 1.00 68.56 278 LEU A CA 1
ATOM 2231 C C . LEU A 1 278 ? -24.020 -15.613 6.014 1.00 68.56 278 LEU A C 1
ATOM 2233 O O . LEU A 1 278 ? -24.358 -14.832 5.122 1.00 68.56 278 LEU A O 1
ATOM 2237 N N . GLY A 1 279 ? -24.622 -16.794 6.195 1.00 69.75 279 GLY A N 1
ATOM 2238 C CA . GLY A 1 279 ? -25.630 -17.378 5.305 1.00 69.75 279 GLY A CA 1
ATOM 2239 C C . GLY A 1 279 ? -25.010 -18.253 4.212 1.00 69.75 279 GLY A C 1
ATOM 2240 O O . GLY A 1 279 ? -23.792 -18.355 4.104 1.00 69.75 279 GLY A O 1
ATOM 2241 N N . THR A 1 280 ? -25.849 -18.926 3.420 1.00 69.94 280 THR A N 1
ATOM 2242 C CA . THR A 1 280 ? -25.388 -19.753 2.296 1.00 69.94 280 THR A CA 1
ATOM 2243 C C . THR A 1 280 ? -25.091 -18.897 1.061 1.00 69.94 280 THR A C 1
ATOM 2245 O O . THR A 1 280 ? -25.796 -17.911 0.821 1.00 69.94 280 THR A O 1
ATOM 2248 N N . PRO A 1 281 ? -24.076 -19.267 0.257 1.00 70.75 281 PRO A N 1
ATOM 2249 C CA . PRO A 1 281 ? -23.741 -18.537 -0.957 1.00 70.75 281 PRO A CA 1
ATOM 2250 C C . PRO A 1 281 ? -24.920 -18.541 -1.944 1.00 70.75 281 PRO A C 1
ATOM 2252 O O . PRO A 1 281 ? -25.615 -19.558 -2.069 1.00 70.75 281 PRO A O 1
ATOM 2255 N N . PRO A 1 282 ? -25.172 -17.418 -2.643 1.00 70.75 282 PRO A N 1
ATOM 2256 C CA . PRO A 1 282 ? -26.243 -17.344 -3.623 1.00 70.75 282 PRO A CA 1
ATOM 2257 C C . PRO A 1 282 ? -25.990 -18.324 -4.787 1.00 70.75 282 PRO A C 1
ATOM 2259 O O . PRO A 1 282 ? -24.843 -18.512 -5.196 1.00 70.75 282 PRO A O 1
ATOM 2262 N N . PRO A 1 283 ? -27.043 -18.953 -5.346 1.00 68.44 283 PRO A N 1
ATOM 2263 C CA . PRO A 1 283 ? -26.918 -19.817 -6.517 1.00 68.44 283 PRO A CA 1
ATOM 2264 C C . PRO A 1 283 ? -26.264 -19.095 -7.712 1.00 68.44 283 PRO A C 1
ATOM 2266 O O . PRO A 1 283 ? -26.450 -17.890 -7.877 1.00 68.44 283 PRO A O 1
ATOM 2269 N N . PRO A 1 284 ? -25.586 -19.812 -8.625 1.00 62.88 284 PRO A N 1
ATOM 2270 C CA . PRO A 1 284 ? -24.886 -19.198 -9.760 1.00 62.88 284 PRO A CA 1
ATOM 2271 C C . PRO A 1 284 ? -25.796 -18.449 -10.757 1.00 62.88 284 PRO A C 1
ATOM 2273 O O . PRO A 1 284 ? -25.297 -17.702 -11.593 1.00 62.88 284 PRO A O 1
ATOM 2276 N N . ALA A 1 285 ? -27.122 -18.617 -10.670 1.00 59.56 285 ALA A N 1
ATOM 2277 C CA . ALA A 1 285 ? -28.112 -18.038 -11.585 1.00 59.56 285 ALA A CA 1
ATOM 2278 C C . ALA A 1 285 ? -28.745 -16.705 -11.117 1.00 59.56 285 ALA A C 1
ATOM 2280 O O . ALA A 1 285 ? -29.701 -16.242 -11.738 1.00 59.56 285 ALA A O 1
ATOM 2281 N N . VAL A 1 286 ? -28.288 -16.108 -10.009 1.00 64.50 286 VAL A N 1
ATOM 2282 C CA . VAL A 1 286 ? -28.890 -14.879 -9.448 1.00 64.50 286 VAL A CA 1
ATOM 2283 C C . VAL A 1 286 ? -28.243 -13.612 -10.037 1.00 64.50 286 VAL A C 1
ATOM 2285 O O . VAL A 1 286 ? -27.089 -13.646 -10.459 1.00 64.50 286 VAL A O 1
ATOM 2288 N N . SER A 1 287 ? -28.999 -12.504 -10.058 1.00 61.41 287 SER A N 1
ATOM 2289 C CA . SER A 1 287 ? -28.550 -11.168 -10.492 1.00 61.41 287 SER A CA 1
ATOM 2290 C C . SER A 1 287 ? -27.219 -10.753 -9.854 1.00 61.41 287 SER A C 1
ATOM 2292 O O . SER A 1 287 ? -26.990 -11.007 -8.669 1.00 61.41 287 SER A O 1
ATOM 2294 N N . GLU A 1 288 ? -26.383 -10.059 -10.626 1.00 55.69 288 GLU A N 1
ATOM 2295 C CA . GLU A 1 288 ? -25.055 -9.583 -10.223 1.00 55.69 288 GLU A CA 1
ATOM 2296 C C . GLU A 1 288 ? -25.102 -8.683 -8.976 1.00 55.69 288 GLU A C 1
ATOM 2298 O O . GLU A 1 288 ? -24.251 -8.780 -8.095 1.00 55.69 288 GLU A O 1
ATOM 2303 N N . ASP A 1 289 ? -26.179 -7.909 -8.811 1.00 49.72 289 ASP A N 1
ATOM 2304 C CA . ASP A 1 289 ? -26.411 -7.088 -7.616 1.00 49.72 289 ASP A CA 1
ATOM 2305 C C . ASP A 1 289 ? -26.490 -7.925 -6.331 1.00 49.72 289 ASP A C 1
ATOM 2307 O O . ASP A 1 289 ? -26.016 -7.513 -5.273 1.00 49.72 289 ASP A O 1
ATOM 2311 N N . VAL A 1 290 ? -27.061 -9.131 -6.405 1.00 57.50 290 VAL A N 1
ATOM 2312 C CA . VAL A 1 290 ? -27.202 -10.023 -5.243 1.00 57.50 290 VAL A CA 1
ATOM 2313 C C . VAL A 1 290 ? -25.861 -10.656 -4.874 1.00 57.50 290 VAL A C 1
ATOM 2315 O O . VAL A 1 290 ? -25.585 -10.838 -3.686 1.00 57.50 290 VAL A O 1
ATOM 2318 N N . LYS A 1 291 ? -25.007 -10.941 -5.865 1.00 61.00 291 LYS A N 1
ATOM 2319 C CA . LYS A 1 291 ? -23.634 -11.409 -5.626 1.00 61.00 291 LYS A CA 1
ATOM 2320 C C . LYS A 1 291 ? -22.789 -10.315 -4.979 1.00 61.00 291 LYS A C 1
ATOM 2322 O O . LYS A 1 291 ? -22.213 -10.561 -3.925 1.00 61.00 291 LYS A O 1
ATOM 2327 N N . ASN A 1 292 ? -22.843 -9.091 -5.506 1.00 54.84 292 ASN A N 1
ATOM 2328 C CA . ASN A 1 292 ? -22.133 -7.933 -4.952 1.00 54.84 292 ASN A CA 1
ATOM 2329 C C . ASN A 1 292 ? -22.539 -7.638 -3.497 1.00 54.84 292 ASN A C 1
ATOM 2331 O O . ASN A 1 292 ? -21.695 -7.339 -2.645 1.00 54.84 292 ASN A O 1
ATOM 2335 N N . VAL A 1 293 ? -23.832 -7.762 -3.172 1.00 58.91 293 VAL A N 1
ATOM 2336 C CA . VAL A 1 293 ? -24.333 -7.620 -1.794 1.00 58.91 293 VAL A CA 1
ATOM 2337 C C . VAL A 1 293 ? -23.797 -8.732 -0.885 1.00 58.91 293 VAL A C 1
ATOM 2339 O O . VAL A 1 293 ? -23.412 -8.455 0.255 1.00 58.91 293 VAL A O 1
ATOM 2342 N N . TYR A 1 294 ? -23.739 -9.977 -1.369 1.00 67.62 294 TYR A N 1
ATOM 2343 C CA . TYR A 1 294 ? -23.177 -11.096 -0.612 1.00 67.62 294 TYR A CA 1
ATOM 2344 C C . TYR A 1 294 ? -21.669 -10.931 -0.387 1.00 67.62 294 TYR A C 1
ATOM 2346 O O . TYR A 1 294 ? -21.218 -11.031 0.748 1.00 67.62 294 TYR A O 1
ATOM 2354 N N . GLU A 1 295 ? -20.894 -10.587 -1.414 1.00 64.19 295 GLU A N 1
ATOM 2355 C CA . GLU A 1 295 ? -19.449 -10.340 -1.313 1.00 64.19 295 GLU A CA 1
ATOM 2356 C C . GLU A 1 295 ? -19.123 -9.194 -0.355 1.00 64.19 295 GLU A C 1
ATOM 2358 O O . GLU A 1 295 ? -18.260 -9.321 0.517 1.00 64.19 295 GLU A O 1
ATOM 2363 N N . THR A 1 296 ? -19.887 -8.100 -0.426 1.00 63.34 296 THR A N 1
ATOM 2364 C CA . THR A 1 296 ? -19.775 -7.003 0.541 1.00 63.34 296 THR A CA 1
ATOM 2365 C C . THR A 1 296 ? -20.005 -7.515 1.963 1.00 63.34 296 THR A C 1
ATOM 2367 O O . THR A 1 296 ? -19.258 -7.165 2.878 1.00 63.34 296 THR A O 1
ATOM 2370 N N . ARG A 1 297 ? -21.003 -8.385 2.166 1.00 67.44 297 ARG A N 1
ATOM 2371 C CA . ARG A 1 297 ? -21.285 -9.005 3.465 1.00 67.44 297 ARG A CA 1
ATOM 2372 C C . ARG A 1 297 ? -20.141 -9.917 3.926 1.00 67.44 297 ARG A C 1
ATOM 2374 O O . ARG A 1 297 ? -19.762 -9.823 5.090 1.00 67.44 297 ARG A O 1
ATOM 2381 N N . VAL A 1 298 ? -19.538 -10.715 3.041 1.00 67.94 298 VAL A N 1
ATOM 2382 C CA . VAL A 1 298 ? -18.351 -11.545 3.342 1.00 67.94 298 VAL A CA 1
ATOM 2383 C C . VAL A 1 298 ? -17.206 -10.678 3.864 1.00 67.94 298 VAL A C 1
ATOM 2385 O O . VAL A 1 298 ? -16.648 -10.960 4.927 1.00 67.94 298 VAL A O 1
ATOM 2388 N N . ILE A 1 299 ? -16.908 -9.571 3.177 1.00 66.38 299 ILE A N 1
ATOM 2389 C CA . ILE A 1 299 ? -15.860 -8.627 3.585 1.00 66.38 299 ILE A CA 1
ATOM 2390 C C . ILE A 1 299 ? -16.158 -8.060 4.981 1.00 66.38 299 ILE A C 1
ATOM 2392 O O . ILE A 1 299 ? -15.262 -7.996 5.824 1.00 66.38 299 ILE A O 1
ATOM 2396 N N . ARG A 1 300 ? -17.416 -7.692 5.270 1.00 69.44 300 ARG A N 1
ATOM 2397 C CA . ARG A 1 300 ? -17.808 -7.194 6.602 1.00 69.44 300 ARG A CA 1
ATOM 2398 C C . ARG A 1 300 ? -17.627 -8.243 7.699 1.00 69.44 300 ARG A C 1
ATOM 2400 O O . ARG A 1 300 ? -17.123 -7.898 8.766 1.00 69.44 300 ARG A O 1
ATOM 2407 N N . TYR A 1 301 ? -18.005 -9.498 7.457 1.00 74.88 301 TYR A N 1
ATOM 2408 C CA . TYR A 1 301 ? -17.816 -10.578 8.433 1.00 74.88 301 TYR A CA 1
ATOM 2409 C C . TYR A 1 301 ? -16.329 -10.826 8.698 1.00 74.88 301 TYR A C 1
ATOM 2411 O O . TYR A 1 301 ? -15.929 -10.889 9.858 1.00 74.88 301 TYR A O 1
ATOM 2419 N N . SER A 1 302 ? -15.500 -10.862 7.651 1.00 73.50 302 SER A N 1
ATOM 2420 C CA . SER A 1 302 ? -14.046 -11.017 7.783 1.00 73.50 302 SER A CA 1
ATOM 2421 C C . SER A 1 302 ? -13.406 -9.864 8.570 1.00 73.50 302 SER A C 1
ATOM 2423 O O . SER A 1 302 ? -12.607 -10.091 9.478 1.00 73.50 302 SER A O 1
ATOM 2425 N N . GLN A 1 303 ? -13.817 -8.616 8.313 1.00 71.50 303 GLN A N 1
ATOM 2426 C CA . GLN A 1 303 ? -13.348 -7.449 9.071 1.00 71.50 303 GLN A CA 1
ATOM 2427 C C . GLN A 1 303 ? -13.660 -7.564 10.570 1.00 71.50 303 GLN A C 1
ATOM 2429 O O . GLN A 1 303 ? -12.792 -7.306 11.407 1.00 71.50 303 GLN A O 1
ATOM 2434 N N . VAL A 1 304 ? -14.885 -7.971 10.916 1.00 73.69 304 VAL A N 1
ATOM 2435 C CA . VAL A 1 304 ? -15.302 -8.164 12.312 1.00 73.69 304 VAL A CA 1
ATOM 2436 C C . VAL A 1 304 ? -14.569 -9.346 12.950 1.00 73.69 304 VAL A C 1
ATOM 2438 O O . VAL A 1 304 ? -14.133 -9.230 14.093 1.00 73.69 304 VAL A O 1
ATOM 2441 N N . GLN A 1 305 ? -14.367 -10.445 12.219 1.00 78.25 305 GLN A N 1
ATOM 2442 C CA . GLN A 1 305 ? -13.604 -11.605 12.686 1.00 78.25 305 GLN A CA 1
ATOM 2443 C C . GLN A 1 305 ? -12.176 -11.201 13.067 1.00 78.25 305 GLN A C 1
ATOM 2445 O O . GLN A 1 305 ? -11.758 -11.399 14.207 1.00 78.25 305 GLN A O 1
ATOM 2450 N N . CYS A 1 306 ? -11.457 -10.552 12.146 1.00 72.62 306 CYS A N 1
ATOM 2451 C CA . CYS A 1 306 ? -10.095 -10.068 12.362 1.00 72.62 306 CYS A CA 1
ATOM 2452 C C . CYS A 1 306 ? -10.013 -9.115 13.556 1.00 72.62 306 CYS A C 1
ATOM 2454 O O . CYS A 1 306 ? -9.095 -9.200 14.369 1.00 72.62 306 CYS A O 1
ATOM 2456 N N . ALA A 1 307 ? -10.986 -8.219 13.697 1.00 73.81 307 ALA A N 1
ATOM 2457 C CA . ALA A 1 307 ? -11.038 -7.289 14.811 1.00 73.81 307 ALA A CA 1
ATOM 2458 C C . ALA A 1 307 ? -11.235 -7.968 16.164 1.00 73.81 307 ALA A C 1
ATOM 2460 O O . ALA A 1 307 ? -10.546 -7.632 17.131 1.00 73.81 307 ALA A O 1
ATOM 2461 N N . ILE A 1 308 ? -12.170 -8.920 16.230 1.00 77.00 308 ILE A N 1
ATOM 2462 C CA . ILE A 1 308 ? -12.424 -9.678 17.447 1.00 77.00 308 ILE A CA 1
ATOM 2463 C C . ILE A 1 308 ? -11.178 -10.492 17.785 1.00 77.00 308 ILE A C 1
ATOM 2465 O O . ILE A 1 308 ? -10.662 -10.314 18.885 1.00 77.00 308 ILE A O 1
ATOM 2469 N N . LEU A 1 309 ? -10.621 -11.262 16.843 1.00 77.94 309 LEU A N 1
ATOM 2470 C CA . LEU A 1 309 ? -9.394 -12.044 17.037 1.00 77.94 309 LEU A CA 1
ATOM 2471 C C . LEU A 1 309 ? -8.222 -11.176 17.521 1.00 77.94 309 LEU A C 1
ATOM 2473 O O . LEU A 1 309 ? -7.589 -11.501 18.523 1.00 77.94 309 LEU A O 1
ATOM 2477 N N . CYS A 1 310 ? -7.970 -10.020 16.904 1.00 75.56 310 CYS A N 1
ATOM 2478 C CA . CYS A 1 310 ? -6.910 -9.096 17.330 1.00 75.56 310 CYS A CA 1
ATOM 2479 C C . CYS A 1 310 ? -7.110 -8.540 18.752 1.00 75.56 310 CYS A C 1
ATOM 2481 O O . CYS A 1 310 ? -6.137 -8.158 19.411 1.00 75.56 310 CYS A O 1
ATOM 2483 N N . SER A 1 311 ? -8.353 -8.510 19.236 1.00 75.19 311 SER A N 1
ATOM 2484 C CA . SER A 1 311 ? -8.684 -8.107 20.603 1.00 75.19 311 SER A CA 1
ATOM 2485 C C . SER A 1 311 ? -8.617 -9.246 21.626 1.00 75.19 311 SER A C 1
ATOM 2487 O O . SER A 1 311 ? -8.770 -8.985 22.816 1.00 75.19 311 SER A O 1
ATOM 2489 N N . LEU A 1 312 ? -8.356 -10.486 21.201 1.00 80.12 312 LEU A N 1
ATOM 2490 C CA . LEU A 1 312 ? -8.152 -11.638 22.083 1.00 80.12 312 LEU A CA 1
ATOM 2491 C C . LEU A 1 312 ? -6.673 -11.801 22.482 1.00 80.12 312 LEU A C 1
ATOM 2493 O O . LEU A 1 312 ? -5.758 -11.338 21.800 1.00 80.12 312 LEU A O 1
ATOM 2497 N N . GLU A 1 313 ? -6.427 -12.484 23.600 1.00 77.69 313 GLU A N 1
ATOM 2498 C CA . GLU A 1 313 ? -5.095 -12.960 23.990 1.00 77.69 313 GLU A CA 1
ATOM 2499 C C . GLU A 1 313 ? -4.669 -14.186 23.152 1.00 77.69 313 GLU A C 1
ATOM 2501 O O . GLU A 1 313 ? -5.516 -14.916 22.637 1.00 77.69 313 GLU A O 1
ATOM 2506 N N . ALA A 1 314 ? -3.359 -14.423 23.008 1.00 72.56 314 ALA A N 1
ATOM 2507 C CA . ALA A 1 314 ? -2.788 -15.368 22.035 1.00 72.56 314 ALA A CA 1
ATOM 2508 C C . ALA A 1 314 ? -3.356 -16.802 22.106 1.00 72.56 314 ALA A C 1
ATOM 2510 O O . ALA A 1 314 ? -3.475 -17.471 21.081 1.00 72.56 314 ALA A O 1
ATOM 2511 N N . GLU A 1 315 ? -3.732 -17.266 23.298 1.00 71.94 315 GLU A N 1
ATOM 2512 C CA . GLU A 1 315 ? -4.304 -18.604 23.494 1.00 71.94 315 GLU A CA 1
ATOM 2513 C C . GLU A 1 315 ? -5.721 -18.724 22.911 1.00 71.94 315 GLU A C 1
ATOM 2515 O O . GLU A 1 315 ? -6.080 -19.728 22.301 1.00 71.94 315 GLU A O 1
ATOM 2520 N N . LEU A 1 316 ? -6.519 -17.662 23.042 1.00 73.06 316 LEU A N 1
ATOM 2521 C CA . LEU A 1 316 ? -7.866 -17.598 22.482 1.00 73.06 316 LEU A CA 1
ATOM 2522 C C . LEU A 1 316 ? -7.813 -17.365 20.967 1.00 73.06 316 LEU A C 1
ATOM 2524 O O . LEU A 1 316 ? -8.614 -17.940 20.239 1.00 73.06 316 LEU A O 1
ATOM 2528 N N . GLN A 1 317 ? -6.835 -16.601 20.473 1.00 77.00 317 GLN A N 1
ATOM 2529 C CA . GLN A 1 317 ? -6.639 -16.396 19.032 1.00 77.00 317 GLN A CA 1
ATOM 2530 C C . GLN A 1 317 ? -6.473 -17.718 18.279 1.00 77.00 317 GLN A C 1
ATOM 2532 O O . GLN A 1 317 ? -7.206 -17.965 17.327 1.00 77.00 317 GLN A O 1
ATOM 2537 N N . LYS A 1 318 ? -5.582 -18.599 18.755 1.00 77.00 318 LYS A N 1
ATOM 2538 C CA . LYS A 1 318 ? -5.345 -19.914 18.135 1.00 77.00 318 LYS A CA 1
ATOM 2539 C C . LYS A 1 318 ? -6.576 -20.815 18.145 1.00 77.00 318 LYS A C 1
ATOM 2541 O O . LYS A 1 318 ? -6.758 -21.624 17.245 1.00 77.00 318 LYS A O 1
ATOM 2546 N N . ARG A 1 319 ? -7.413 -20.704 19.177 1.00 75.44 319 ARG A N 1
ATOM 2547 C CA . ARG A 1 319 ? -8.619 -21.527 19.311 1.00 75.44 319 ARG A CA 1
ATOM 2548 C C . ARG A 1 319 ? -9.727 -21.098 18.347 1.00 75.44 319 ARG A C 1
ATOM 2550 O O . ARG A 1 319 ? -10.471 -21.947 17.870 1.00 75.44 319 ARG A O 1
ATOM 2557 N N . PHE A 1 320 ? -9.826 -19.800 18.064 1.00 76.12 320 PHE A N 1
ATOM 2558 C CA . PHE A 1 320 ? -10.932 -19.217 17.302 1.00 76.12 320 PHE A CA 1
ATOM 2559 C C . PHE A 1 320 ? -10.569 -18.787 15.872 1.00 76.12 320 PHE A C 1
ATOM 2561 O O . PHE A 1 320 ? -11.419 -18.239 15.178 1.00 76.12 320 PHE A O 1
ATOM 2568 N N . GLU A 1 321 ? -9.351 -19.068 15.401 1.00 74.69 321 GLU A N 1
ATOM 2569 C CA . GLU A 1 321 ? -8.831 -18.645 14.086 1.00 74.69 321 GLU A CA 1
ATOM 2570 C C . GLU A 1 321 ? -9.717 -19.068 12.897 1.00 74.69 321 GLU A C 1
ATOM 2572 O O . GLU A 1 321 ? -9.812 -18.348 11.907 1.00 74.69 321 GLU A O 1
ATOM 2577 N N . HIS A 1 322 ? -10.423 -20.197 13.017 1.00 74.12 322 HIS A N 1
ATOM 2578 C CA . HIS A 1 322 ? -11.279 -20.744 11.956 1.00 74.12 322 HIS A CA 1
ATOM 2579 C C . HIS A 1 322 ? -12.786 -20.545 12.174 1.00 74.12 322 HIS A C 1
ATOM 2581 O O . HIS A 1 322 ? -13.572 -21.019 11.360 1.00 74.12 322 HIS A O 1
ATOM 2587 N N . HIS A 1 323 ? -13.197 -19.869 13.249 1.00 74.56 323 HIS A N 1
ATOM 2588 C CA . HIS A 1 323 ? -14.617 -19.690 13.566 1.00 74.56 323 HIS A CA 1
ATOM 2589 C C . HIS A 1 323 ? -15.164 -18.412 12.942 1.00 74.56 323 HIS A C 1
ATOM 2591 O O . HIS A 1 323 ? -14.478 -17.385 12.897 1.00 74.56 323 HIS A O 1
ATOM 2597 N N . ASP A 1 324 ? -16.421 -18.458 12.507 1.00 76.88 324 ASP A N 1
ATOM 2598 C CA . ASP A 1 324 ? -17.113 -17.267 12.036 1.00 76.88 324 ASP A CA 1
ATOM 2599 C C . ASP A 1 324 ? -17.423 -16.310 13.215 1.00 76.88 324 ASP A C 1
ATOM 2601 O O . ASP A 1 324 ? -17.503 -16.746 14.367 1.00 76.88 324 ASP A O 1
ATOM 2605 N N . PRO A 1 325 ? -17.590 -14.992 12.983 1.00 76.06 325 PRO A N 1
ATOM 2606 C CA . PRO A 1 325 ? -17.885 -14.024 14.043 1.00 76.06 325 PRO A CA 1
ATOM 2607 C C . PRO A 1 325 ? -19.070 -14.391 14.946 1.00 76.06 325 PRO A C 1
ATOM 2609 O O . PRO A 1 325 ? -19.045 -14.071 16.139 1.00 76.06 325 PRO A O 1
ATOM 2612 N N . TYR A 1 326 ? -20.105 -15.028 14.388 1.00 78.31 326 TYR A N 1
ATOM 2613 C CA . TYR A 1 326 ? -21.291 -15.442 15.127 1.00 78.31 326 TYR A CA 1
ATOM 2614 C C . TYR A 1 326 ? -20.978 -16.615 16.066 1.00 78.31 326 TYR A C 1
ATOM 2616 O O . TYR A 1 326 ? -21.216 -16.500 17.273 1.00 78.31 326 TYR A O 1
ATOM 2624 N N . GLU A 1 327 ? -20.391 -17.700 15.549 1.00 78.94 327 GLU A N 1
ATOM 2625 C CA . GLU A 1 327 ? -19.955 -18.857 16.342 1.00 78.94 327 GLU A CA 1
ATOM 2626 C C . GLU A 1 327 ? -18.942 -18.453 17.409 1.00 78.94 327 GLU A C 1
ATOM 2628 O O . GLU A 1 327 ? -19.103 -18.800 18.578 1.00 78.94 327 GLU A O 1
ATOM 2633 N N . LEU A 1 328 ? -17.953 -17.639 17.038 1.00 81.62 328 LEU A N 1
ATOM 2634 C CA . LEU A 1 328 ? -16.916 -17.150 17.937 1.00 81.62 328 LEU A CA 1
ATOM 2635 C C . LEU A 1 328 ? -17.540 -16.437 19.143 1.00 81.62 328 LEU A C 1
ATOM 2637 O O . LEU A 1 328 ? -17.227 -16.761 20.288 1.00 81.62 328 LEU A O 1
ATOM 2641 N N . VAL A 1 329 ? -18.449 -15.480 18.927 1.00 78.56 329 VAL A N 1
ATOM 2642 C CA . VAL A 1 329 ? -19.093 -14.760 20.037 1.00 78.56 329 VAL A CA 1
ATOM 2643 C C . VAL A 1 329 ? -20.011 -15.668 20.852 1.00 78.56 329 VAL A C 1
ATOM 2645 O O . VAL A 1 329 ? -20.081 -15.511 22.074 1.00 78.56 329 VAL A O 1
ATOM 2648 N N . HIS A 1 330 ? -20.710 -16.605 20.215 1.00 78.50 330 HIS A N 1
ATOM 2649 C CA . HIS A 1 330 ? -21.583 -17.544 20.910 1.00 78.50 330 HIS A CA 1
ATOM 2650 C C . HIS A 1 330 ? -20.787 -18.501 21.812 1.00 78.50 330 HIS A C 1
ATOM 2652 O O . HIS A 1 330 ? -21.151 -18.706 22.971 1.00 78.50 330 HIS A O 1
ATOM 2658 N N . GLU A 1 331 ? -19.662 -19.029 21.332 1.00 77.88 331 GLU A N 1
ATOM 2659 C CA . GLU A 1 331 ? -18.760 -19.866 22.123 1.00 77.88 331 GLU A CA 1
ATOM 2660 C C . GLU A 1 331 ? -18.057 -19.081 23.228 1.00 77.88 331 GLU A C 1
ATOM 2662 O O . GLU A 1 331 ? -17.988 -19.555 24.364 1.00 77.88 331 GLU A O 1
ATOM 2667 N N . LEU A 1 332 ? -17.595 -17.858 22.944 1.00 77.56 332 LEU A N 1
ATOM 2668 C CA . LEU A 1 332 ? -17.041 -16.980 23.973 1.00 77.56 332 LEU A CA 1
ATOM 2669 C C . LEU A 1 332 ? -18.068 -16.721 25.080 1.00 77.56 332 LEU A C 1
ATOM 2671 O O . LEU A 1 332 ? -17.724 -16.822 26.254 1.00 77.56 332 LEU A O 1
ATOM 2675 N N . LYS A 1 333 ? -19.332 -16.443 24.736 1.00 74.19 333 LYS A N 1
ATOM 2676 C CA . LYS A 1 333 ? -20.407 -16.318 25.731 1.00 74.19 333 LYS A CA 1
ATOM 2677 C C . LYS A 1 333 ? -20.607 -17.615 26.506 1.00 74.19 333 LYS A C 1
ATOM 2679 O O . LYS A 1 333 ? -20.634 -17.570 27.726 1.00 74.19 333 LYS A O 1
ATOM 2684 N N . ALA A 1 334 ? -20.669 -18.768 25.847 1.00 75.31 334 ALA A N 1
ATOM 2685 C CA . ALA A 1 334 ? -20.864 -20.047 26.530 1.00 75.31 334 ALA A CA 1
ATOM 2686 C C . ALA A 1 334 ? -19.736 -20.369 27.536 1.00 75.31 334 ALA A C 1
ATOM 2688 O O . ALA A 1 334 ? -19.998 -20.812 28.659 1.00 75.31 334 ALA A O 1
ATOM 2689 N N . ILE A 1 335 ? -18.482 -20.111 27.155 1.00 72.00 335 ILE A N 1
ATOM 2690 C CA . ILE A 1 335 ? -17.296 -20.377 27.981 1.00 72.00 335 ILE A CA 1
ATOM 2691 C C . ILE A 1 335 ? -17.167 -19.348 29.110 1.00 72.00 335 ILE A C 1
ATOM 2693 O O . ILE A 1 335 ? -16.845 -19.704 30.244 1.00 72.00 335 ILE A O 1
ATOM 2697 N N . PHE A 1 336 ? -17.415 -18.069 28.822 1.00 69.81 336 PHE A N 1
ATOM 2698 C CA . PHE A 1 336 ? -17.127 -16.989 29.760 1.00 69.81 336 PHE A CA 1
ATOM 2699 C C . PHE A 1 336 ? -18.322 -16.536 30.596 1.00 69.81 336 PHE A C 1
ATOM 2701 O O . PHE A 1 336 ? -18.098 -16.064 31.704 1.00 69.81 336 PHE A O 1
ATOM 2708 N N . GLU A 1 337 ? -19.572 -16.732 30.170 1.00 63.19 337 GLU A N 1
ATOM 2709 C CA . GLU A 1 337 ? -20.741 -16.492 31.034 1.00 63.19 337 GLU A CA 1
ATOM 2710 C C . GLU A 1 337 ? -20.796 -17.501 32.184 1.00 63.19 337 GLU A C 1
ATOM 2712 O O . GLU A 1 337 ? -21.110 -17.127 33.312 1.00 63.19 337 GLU A O 1
ATOM 2717 N N . THR A 1 338 ? -20.426 -18.763 31.943 1.00 59.97 338 THR A N 1
ATOM 2718 C CA . THR A 1 338 ? -20.366 -19.785 32.999 1.00 59.97 338 THR A CA 1
ATOM 2719 C C . THR A 1 338 ? -19.245 -19.499 33.999 1.00 59.97 338 THR A C 1
ATOM 2721 O O . THR A 1 338 ? -19.485 -19.525 35.206 1.00 59.97 338 THR A O 1
ATOM 2724 N N . HIS A 1 339 ? -18.048 -19.137 33.527 1.00 61.91 339 HIS A N 1
ATOM 2725 C CA . HIS A 1 339 ? -16.935 -18.746 34.397 1.00 61.91 339 HIS A CA 1
ATOM 2726 C C . HIS A 1 339 ? -17.216 -17.443 35.160 1.00 61.91 339 HIS A C 1
ATOM 2728 O O . HIS A 1 339 ? -17.033 -17.386 36.375 1.00 61.91 339 HIS A O 1
ATOM 2734 N N . ALA A 1 340 ? -17.723 -16.409 34.479 1.00 57.56 340 ALA A N 1
ATOM 2735 C CA . ALA A 1 340 ? -18.059 -15.131 35.100 1.00 57.56 340 ALA A CA 1
ATOM 2736 C C . ALA A 1 340 ? -19.188 -15.274 36.127 1.00 57.56 340 ALA A C 1
ATOM 273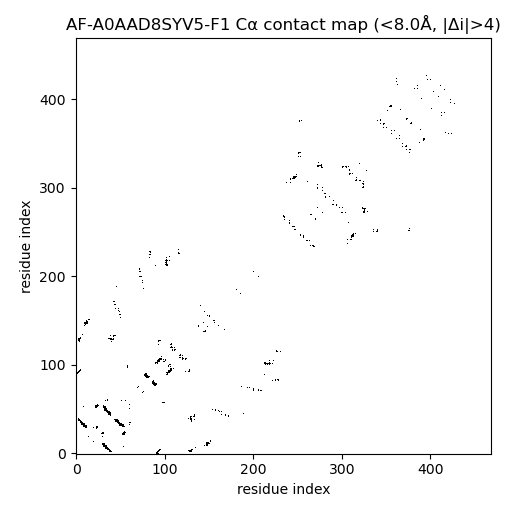8 O O . ALA A 1 340 ? -19.144 -14.609 37.159 1.00 57.56 340 ALA A O 1
ATOM 2739 N N . ALA A 1 341 ? -20.173 -16.151 35.900 1.00 60.72 341 ALA A N 1
ATOM 2740 C CA . ALA A 1 341 ? -21.222 -16.437 36.877 1.00 60.72 341 ALA A CA 1
ATOM 2741 C C . ALA A 1 341 ? -20.673 -17.144 38.126 1.00 60.72 341 ALA A C 1
ATOM 2743 O O . ALA A 1 341 ? -21.063 -16.792 39.240 1.00 60.72 341 ALA A O 1
ATOM 2744 N N . VAL A 1 342 ? -19.747 -18.095 37.959 1.00 63.69 342 VAL A N 1
ATOM 2745 C CA . VAL A 1 342 ? -19.085 -18.785 39.078 1.00 63.69 342 VAL A CA 1
ATOM 2746 C C . VAL A 1 342 ? -18.196 -17.823 39.865 1.00 63.69 342 VAL A C 1
ATOM 2748 O O . VAL A 1 342 ? -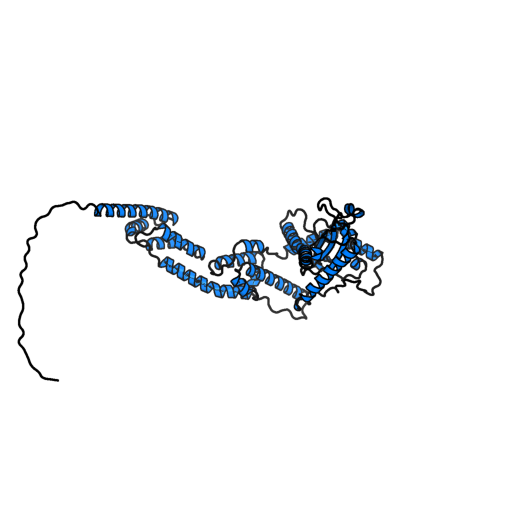18.347 -17.738 41.080 1.00 63.69 342 VAL A O 1
ATOM 2751 N N . GLU A 1 343 ? -17.350 -17.026 39.207 1.00 62.72 343 GLU A N 1
ATOM 2752 C CA . GLU A 1 343 ? -16.531 -16.011 39.887 1.00 62.72 343 GLU A CA 1
ATOM 2753 C C . GLU A 1 343 ? -17.383 -14.927 40.551 1.00 62.72 343 GLU A C 1
ATOM 2755 O O . GLU A 1 343 ? -17.083 -14.511 41.668 1.00 62.72 343 GLU A O 1
ATOM 2760 N N . SER A 1 344 ? -18.473 -14.490 39.913 1.00 61.62 344 SER A N 1
ATOM 2761 C CA . SER A 1 344 ? -19.422 -13.538 40.504 1.00 61.62 344 SER A CA 1
ATOM 2762 C C . SER A 1 344 ? -20.093 -14.121 41.743 1.00 61.62 344 SER A C 1
ATOM 2764 O O . SER A 1 344 ? -20.227 -13.436 42.757 1.00 61.62 344 SER A O 1
ATOM 2766 N N . TYR A 1 345 ? -20.491 -15.393 41.690 1.00 63.12 345 TYR A N 1
ATOM 2767 C CA . TYR A 1 345 ? -21.068 -16.097 42.826 1.00 63.12 345 TYR A CA 1
ATOM 2768 C C . TYR A 1 345 ? -20.047 -16.291 43.950 1.00 63.12 345 TYR A C 1
ATOM 2770 O O . TYR A 1 345 ? -20.378 -16.034 45.104 1.00 63.12 345 TYR A O 1
ATOM 2778 N N . GLU A 1 346 ? -18.808 -16.682 43.652 1.00 62.44 346 GLU A N 1
ATOM 2779 C CA . GLU A 1 346 ? -17.750 -16.844 44.653 1.00 62.44 346 GLU A CA 1
ATOM 2780 C C . GLU A 1 346 ? -17.315 -15.511 45.264 1.00 62.44 346 GLU A C 1
ATOM 2782 O O . GLU A 1 346 ? -17.178 -15.416 46.484 1.00 62.44 346 GLU A O 1
ATOM 2787 N N . ALA A 1 347 ? -17.163 -14.460 44.456 1.00 62.91 347 ALA A N 1
ATOM 2788 C CA . ALA A 1 347 ? -16.862 -13.113 44.929 1.00 62.91 347 ALA A CA 1
ATOM 2789 C C . ALA A 1 347 ? -18.004 -12.560 45.794 1.00 62.91 347 ALA A C 1
ATOM 2791 O O . ALA A 1 347 ? -17.749 -11.990 46.856 1.00 62.91 347 ALA A O 1
ATOM 2792 N N . SER A 1 348 ? -19.258 -12.789 45.391 1.00 64.69 348 SER A N 1
ATOM 2793 C CA . SER A 1 348 ? -20.448 -12.446 46.174 1.00 64.69 348 SER A CA 1
ATOM 2794 C C . SER A 1 348 ? -20.505 -13.247 47.478 1.00 64.69 348 SER A C 1
ATOM 2796 O O . SER A 1 348 ? -20.620 -12.669 48.554 1.00 64.69 348 SER A O 1
ATOM 2798 N N . LYS A 1 349 ? -20.314 -14.569 47.429 1.00 66.81 349 LYS A N 1
ATOM 2799 C CA . LYS A 1 349 ? -20.257 -15.448 48.605 1.00 66.81 349 LYS A CA 1
ATOM 2800 C C . LYS A 1 349 ? -19.152 -15.027 49.568 1.00 66.81 349 LYS A C 1
ATOM 2802 O O . LYS A 1 349 ? -19.375 -15.017 50.774 1.00 66.81 349 LYS A O 1
ATOM 2807 N N . HIS A 1 350 ? -17.984 -14.643 49.060 1.00 63.53 350 HIS A N 1
ATOM 2808 C CA . HIS A 1 350 ? -16.897 -14.127 49.880 1.00 63.53 350 HIS A CA 1
ATOM 2809 C C . HIS A 1 350 ? -17.263 -12.769 50.489 1.00 63.53 350 HIS A C 1
ATOM 2811 O O . HIS A 1 350 ? -17.065 -12.568 51.678 1.00 63.53 350 HIS A O 1
ATOM 2817 N N . PHE A 1 351 ? -17.867 -11.848 49.739 1.00 66.94 351 PHE A N 1
ATOM 2818 C CA . PHE A 1 351 ? -18.289 -10.541 50.256 1.00 66.94 351 PHE A CA 1
ATOM 2819 C C . PHE A 1 351 ? -19.409 -10.634 51.311 1.00 66.94 351 PHE A C 1
ATOM 2821 O O . PHE A 1 351 ? -19.358 -9.975 52.353 1.00 66.94 351 PHE A O 1
ATOM 2828 N N . PHE A 1 352 ? -20.403 -11.496 51.081 1.00 66.00 352 PHE A N 1
ATOM 2829 C CA . PHE A 1 352 ? -21.504 -11.767 52.012 1.00 66.00 352 PHE A CA 1
ATOM 2830 C C . PHE A 1 352 ? -21.145 -12.769 53.125 1.00 66.00 352 PHE A C 1
ATOM 2832 O O . PHE A 1 352 ? -21.915 -12.931 54.073 1.00 66.00 352 PHE A O 1
ATOM 2839 N N . GLY A 1 353 ? -19.975 -13.409 53.052 1.00 64.00 353 GLY A N 1
ATOM 2840 C CA . GLY A 1 353 ? -19.464 -14.345 54.057 1.00 64.00 353 GLY A CA 1
ATOM 2841 C C . GLY A 1 353 ? -18.308 -13.805 54.902 1.00 64.00 353 GLY A C 1
ATOM 2842 O O . GLY A 1 353 ? -18.097 -14.292 56.009 1.00 64.00 353 GLY A O 1
ATOM 2843 N N . CYS A 1 354 ? -17.572 -12.798 54.422 1.00 64.94 354 CYS A N 1
ATOM 2844 C CA . CYS A 1 354 ? -16.423 -12.248 55.135 1.00 64.94 354 CYS A CA 1
ATOM 2845 C C . CYS A 1 354 ? -16.905 -11.439 56.346 1.00 64.94 354 CYS A C 1
ATOM 2847 O O . CYS A 1 354 ? -17.684 -10.494 56.204 1.00 64.94 354 CYS A O 1
ATOM 2849 N N . MET A 1 355 ? -16.451 -11.851 57.527 1.00 64.56 355 MET A N 1
ATOM 2850 C CA . MET A 1 355 ? -16.602 -11.137 58.790 1.00 64.56 355 MET A CA 1
ATOM 2851 C C . MET A 1 355 ? -15.233 -10.572 59.147 1.00 64.56 355 MET A C 1
ATOM 2853 O O . MET A 1 355 ? -14.221 -11.247 58.961 1.00 64.56 355 MET A O 1
ATOM 2857 N N . MET A 1 356 ? -15.187 -9.341 59.637 1.00 66.31 356 MET A N 1
ATOM 2858 C CA . MET A 1 356 ? -13.928 -8.730 60.037 1.00 66.31 356 MET A CA 1
ATOM 2859 C C . MET A 1 356 ? -13.380 -9.447 61.283 1.00 66.31 356 MET A C 1
ATOM 2861 O O . MET A 1 356 ? -14.110 -9.667 62.251 1.00 66.31 356 MET A O 1
ATOM 2865 N N . GLU A 1 357 ? -12.099 -9.820 61.271 1.00 60.38 357 GLU A N 1
ATOM 2866 C CA . GLU A 1 357 ? -11.447 -10.425 62.438 1.00 60.38 357 GLU A CA 1
ATOM 2867 C C . GLU A 1 357 ? -11.118 -9.358 63.490 1.00 60.38 357 GLU A C 1
ATOM 2869 O O . GLU A 1 357 ? -10.818 -8.203 63.161 1.00 60.38 357 GLU A O 1
ATOM 2874 N N . GLU A 1 358 ? -11.164 -9.732 64.774 1.00 59.56 358 GLU A N 1
ATOM 2875 C CA . GLU A 1 358 ? -10.893 -8.804 65.873 1.00 59.56 358 GLU A CA 1
ATOM 2876 C C . GLU A 1 358 ? -9.465 -8.242 65.805 1.00 59.56 358 GLU A C 1
ATOM 2878 O O . GLU A 1 358 ? -8.493 -8.933 66.099 1.00 59.56 358 GLU A O 1
ATOM 2883 N N . GLY A 1 359 ? -9.349 -6.947 65.498 1.00 58.19 359 GLY A N 1
ATOM 2884 C CA . GLY A 1 359 ? -8.070 -6.231 65.444 1.00 58.19 359 GLY A CA 1
ATOM 2885 C C . GLY A 1 359 ? -7.485 -6.056 64.041 1.00 58.19 359 GLY A C 1
ATOM 2886 O O . GLY A 1 359 ? -6.440 -5.424 63.915 1.00 58.19 359 GLY A O 1
ATOM 2887 N N . SER A 1 360 ? -8.155 -6.565 63.004 1.00 66.69 360 SER A N 1
ATOM 2888 C CA . SER A 1 360 ? -7.836 -6.258 61.605 1.00 66.69 360 SER A CA 1
ATOM 2889 C C . SER A 1 360 ? -8.281 -4.840 61.209 1.00 66.69 360 SER A C 1
ATOM 2891 O O . SER A 1 360 ? -9.173 -4.264 61.840 1.00 66.69 360 SER A O 1
ATOM 2893 N N . SER A 1 361 ? -7.650 -4.263 60.177 1.00 70.00 361 SER A N 1
ATOM 2894 C CA . SER A 1 361 ? -7.981 -2.908 59.722 1.00 70.00 361 SER A CA 1
ATOM 2895 C C . SER A 1 361 ? -9.289 -2.870 58.936 1.00 70.00 361 SER A C 1
ATOM 2897 O O . SER A 1 361 ? -9.451 -3.565 57.929 1.00 70.00 361 SER A O 1
ATOM 2899 N N . VAL A 1 362 ? -10.178 -1.949 59.320 1.00 63.62 362 VAL A N 1
ATOM 2900 C CA . VAL A 1 362 ? -11.443 -1.692 58.608 1.00 63.62 362 VAL A CA 1
ATOM 2901 C C . VAL A 1 362 ? -11.181 -1.258 57.158 1.00 63.62 362 VAL A C 1
ATOM 2903 O O . VAL A 1 362 ? -11.949 -1.570 56.247 1.00 63.62 362 VAL A O 1
ATOM 2906 N N . SER A 1 363 ? -10.064 -0.563 56.917 1.00 60.62 363 SER A N 1
ATOM 2907 C CA . SER A 1 363 ? -9.702 -0.050 55.594 1.00 60.62 363 SER A CA 1
ATOM 2908 C C . SER A 1 363 ? -9.347 -1.156 54.603 1.00 60.62 363 SER A C 1
ATOM 2910 O O . SER A 1 363 ? -9.705 -1.062 53.430 1.00 60.62 363 SER A O 1
ATOM 2912 N N . GLU A 1 364 ? -8.647 -2.192 55.055 1.00 63.72 364 GLU A N 1
ATOM 2913 C CA . GLU A 1 364 ? -8.203 -3.305 54.211 1.00 63.72 364 GLU A CA 1
ATOM 2914 C C . GLU A 1 364 ? -9.378 -4.226 53.855 1.00 63.72 364 GLU A C 1
ATOM 2916 O O . GLU A 1 364 ? -9.583 -4.554 52.685 1.00 63.72 364 GLU A O 1
ATOM 2921 N N . HIS A 1 365 ? -10.229 -4.522 54.841 1.00 66.00 365 HIS A N 1
ATOM 2922 C CA . HIS A 1 365 ? -11.414 -5.362 54.677 1.00 66.00 365 HIS A CA 1
ATOM 2923 C C . HIS A 1 365 ? -12.452 -4.760 53.708 1.00 66.00 365 HIS A C 1
ATOM 2925 O O . HIS A 1 365 ? -12.982 -5.456 52.842 1.00 66.00 365 HIS A O 1
ATOM 2931 N N . VAL A 1 366 ? -12.725 -3.452 53.802 1.00 61.38 366 VAL A N 1
ATOM 2932 C CA . VAL A 1 366 ? -13.749 -2.795 52.967 1.00 61.38 366 VAL A CA 1
ATOM 2933 C C . VAL A 1 366 ? -13.237 -2.492 51.552 1.00 61.38 366 VAL A C 1
ATOM 2935 O O . VAL A 1 366 ? -13.974 -2.668 50.581 1.00 61.38 366 VAL A O 1
ATOM 2938 N N . SER A 1 367 ? -11.979 -2.059 51.402 1.00 57.84 367 SER A N 1
ATOM 2939 C CA . SER A 1 367 ? -11.446 -1.647 50.092 1.00 57.84 367 SER A CA 1
ATOM 2940 C C . SER A 1 367 ? -11.050 -2.821 49.190 1.00 57.84 367 SER A C 1
ATOM 2942 O O . SER A 1 367 ? -11.256 -2.748 47.976 1.00 57.84 367 SER A O 1
ATOM 2944 N N . GLY A 1 368 ? -10.537 -3.919 49.759 1.00 57.78 368 GLY A N 1
ATOM 2945 C CA . GLY A 1 368 ? -10.069 -5.072 48.986 1.00 57.78 368 GLY A CA 1
ATOM 2946 C C . GLY A 1 368 ? -11.193 -5.816 48.260 1.00 57.78 368 GLY A C 1
ATOM 2947 O O . GLY A 1 368 ? -11.046 -6.194 47.097 1.00 57.78 368 GLY A O 1
ATOM 2948 N N . HIS A 1 369 ? -12.346 -5.988 48.912 1.00 61.28 369 HIS A N 1
ATOM 2949 C CA . HIS A 1 369 ? -13.454 -6.768 48.352 1.00 61.28 369 HIS A CA 1
ATOM 2950 C C . HIS A 1 369 ? -14.389 -5.949 47.455 1.00 61.28 369 HIS A C 1
ATOM 2952 O O . HIS A 1 369 ? -14.862 -6.465 46.442 1.00 61.28 369 HIS A O 1
ATOM 2958 N N . ALA A 1 370 ? -14.603 -4.666 47.766 1.00 59.94 370 ALA A N 1
ATOM 2959 C CA . ALA A 1 370 ? -15.400 -3.775 46.921 1.00 59.94 370 ALA A CA 1
ATOM 2960 C C . ALA A 1 370 ? -14.758 -3.566 45.539 1.00 59.94 370 ALA A C 1
ATOM 2962 O O . ALA A 1 370 ? -15.457 -3.549 44.527 1.00 59.94 370 ALA A O 1
ATOM 2963 N N . LYS A 1 371 ? -13.421 -3.482 45.482 1.00 59.94 371 LYS A N 1
ATOM 2964 C CA . LYS A 1 371 ? -12.683 -3.351 44.220 1.00 59.94 371 LYS A CA 1
ATOM 2965 C C . LYS A 1 371 ? -12.855 -4.582 43.325 1.00 59.94 371 LYS A C 1
ATOM 2967 O O . LYS A 1 371 ? -13.187 -4.433 42.158 1.00 59.94 371 LYS A O 1
ATOM 2972 N N . LYS A 1 372 ? -12.751 -5.789 43.895 1.00 60.47 372 LYS A N 1
ATOM 2973 C CA . LYS A 1 372 ? -12.913 -7.051 43.151 1.00 60.47 372 LYS A CA 1
ATOM 2974 C C . LYS A 1 372 ? -14.324 -7.226 42.569 1.00 60.47 372 LYS A C 1
ATOM 2976 O O . LYS A 1 372 ? -14.471 -7.761 41.479 1.00 60.47 372 LYS A O 1
ATOM 2981 N N . LEU A 1 373 ? -15.358 -6.745 43.262 1.00 62.59 373 LEU A N 1
ATOM 2982 C CA . LEU A 1 373 ? -16.739 -6.749 42.759 1.00 62.59 373 LEU A CA 1
ATOM 2983 C C . LEU A 1 373 ? -16.979 -5.687 41.675 1.00 62.59 373 LEU A C 1
ATOM 2985 O O . LEU A 1 373 ? -17.689 -5.954 40.706 1.00 62.59 373 LEU A O 1
ATOM 2989 N N . SER A 1 374 ? -16.350 -4.515 41.812 1.00 62.34 374 SER A N 1
ATOM 2990 C CA . SER A 1 374 ? -16.370 -3.466 40.787 1.00 62.34 374 SER A CA 1
ATOM 2991 C C . SER A 1 374 ? -15.667 -3.908 39.502 1.00 62.34 374 SER A C 1
ATOM 2993 O O . SER A 1 374 ? -16.169 -3.633 38.415 1.00 62.34 374 SER A O 1
ATOM 2995 N N . ASP A 1 375 ? -14.540 -4.615 39.617 1.00 60.28 375 ASP A N 1
ATOM 2996 C CA . ASP A 1 375 ? -13.790 -5.147 38.472 1.00 60.28 375 ASP A CA 1
ATOM 2997 C C . ASP A 1 375 ? -14.606 -6.207 37.703 1.00 60.28 375 ASP A C 1
ATOM 2999 O O . ASP A 1 375 ? -14.528 -6.276 36.479 1.00 60.28 375 ASP A O 1
ATOM 3003 N N . LEU A 1 376 ? -15.460 -6.966 38.402 1.00 59.09 376 LEU A N 1
ATOM 3004 C CA . LEU A 1 376 ? -16.403 -7.933 37.817 1.00 59.09 376 LEU A CA 1
ATOM 3005 C C . LEU A 1 376 ? -17.708 -7.291 37.296 1.00 59.09 376 LEU A C 1
ATOM 3007 O O . LEU A 1 376 ? -18.585 -7.988 36.787 1.00 59.09 376 LEU A O 1
ATOM 3011 N N . GLY A 1 377 ? -17.860 -5.965 37.404 1.00 54.44 377 GLY A N 1
ATOM 3012 C CA . GLY A 1 377 ? -19.023 -5.228 36.896 1.00 54.44 377 GLY A CA 1
ATOM 3013 C C . GLY A 1 377 ? -20.289 -5.324 37.759 1.00 54.44 377 GLY A C 1
ATOM 3014 O O . GLY A 1 377 ? -21.365 -4.931 37.303 1.00 54.44 377 GLY A O 1
ATOM 3015 N N . ILE A 1 378 ? -20.192 -5.816 39.001 1.00 60.38 378 ILE A N 1
ATOM 3016 C CA . ILE A 1 378 ? -21.323 -5.905 39.934 1.00 60.38 378 ILE A CA 1
ATOM 3017 C C . ILE A 1 378 ? -21.443 -4.585 40.703 1.00 60.38 378 ILE A C 1
ATOM 3019 O O . ILE A 1 378 ? -20.671 -4.302 41.619 1.00 60.38 378 ILE A O 1
ATOM 3023 N N . VAL A 1 379 ? -22.448 -3.779 40.357 1.00 57.53 379 VAL A N 1
ATOM 3024 C CA . VAL A 1 379 ? -22.752 -2.533 41.074 1.00 57.53 379 VAL A CA 1
ATOM 3025 C C . VAL A 1 379 ? -23.649 -2.848 42.268 1.00 57.53 379 VAL A C 1
ATOM 3027 O O . VAL A 1 379 ? -24.838 -3.123 42.111 1.00 57.53 379 VAL A O 1
ATOM 3030 N N . ILE A 1 380 ? -23.088 -2.803 43.477 1.00 63.09 380 ILE A N 1
ATOM 3031 C CA . ILE A 1 380 ? -23.873 -2.910 44.711 1.00 63.09 380 ILE A CA 1
ATOM 3032 C C . ILE A 1 380 ? -24.476 -1.533 45.026 1.00 63.09 380 ILE A C 1
ATOM 3034 O O . ILE A 1 380 ? -23.727 -0.561 45.127 1.00 63.09 380 ILE A O 1
ATOM 3038 N N . PRO A 1 381 ? -25.802 -1.419 45.228 1.00 68.25 381 PRO A N 1
ATOM 3039 C CA . PRO A 1 381 ? -26.414 -0.175 45.681 1.00 68.25 381 PRO A CA 1
ATOM 3040 C C . PRO A 1 381 ? -25.781 0.324 46.986 1.00 68.25 381 PRO A C 1
ATOM 3042 O O . PRO A 1 381 ? -25.629 -0.448 47.935 1.00 68.25 381 PRO A O 1
ATOM 3045 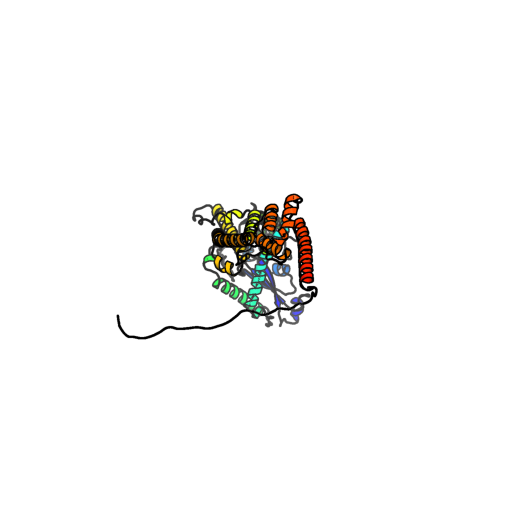N N . ASN A 1 382 ? -25.474 1.623 47.065 1.00 63.00 382 ASN A N 1
ATOM 3046 C CA . ASN A 1 382 ? -24.755 2.229 48.196 1.00 63.00 382 ASN A CA 1
ATOM 3047 C C . ASN A 1 382 ? -25.355 1.873 49.569 1.00 63.00 382 ASN A C 1
ATOM 3049 O O . ASN A 1 382 ? -24.616 1.590 50.509 1.00 63.00 382 ASN A O 1
ATOM 3053 N N . GLN A 1 383 ? -26.686 1.805 49.682 1.00 63.50 383 GLN A N 1
ATOM 3054 C CA . GLN A 1 383 ? -27.359 1.427 50.930 1.00 63.50 383 GLN A CA 1
ATOM 3055 C C . GLN A 1 383 ? -27.127 -0.035 51.336 1.00 63.50 383 GLN A C 1
ATOM 3057 O O . GLN A 1 383 ? -26.904 -0.322 52.510 1.00 63.50 383 GLN A O 1
ATOM 3062 N N . LEU A 1 384 ? -27.121 -0.965 50.377 1.00 65.88 384 LEU A N 1
ATOM 3063 C CA . LEU A 1 384 ? -26.815 -2.373 50.648 1.00 65.88 384 LEU A CA 1
ATOM 3064 C C . LEU A 1 384 ? -25.341 -2.561 51.021 1.00 65.88 384 LEU A C 1
ATOM 3066 O O . LEU A 1 384 ? -25.038 -3.360 51.906 1.00 65.88 384 LEU A O 1
ATOM 3070 N N . GLY A 1 385 ? -24.442 -1.783 50.410 1.00 65.75 385 GLY A N 1
ATOM 3071 C CA . GLY A 1 385 ? -23.034 -1.726 50.803 1.00 65.75 385 GLY A CA 1
ATOM 3072 C C . GLY A 1 385 ? -22.858 -1.276 52.257 1.00 65.75 385 GLY A C 1
ATOM 3073 O O . GLY A 1 385 ? -22.170 -1.943 53.026 1.00 65.75 385 GLY A O 1
ATOM 3074 N N . ILE A 1 386 ? -23.547 -0.204 52.663 1.00 67.44 386 ILE A N 1
ATOM 3075 C CA . ILE A 1 386 ? -23.537 0.318 54.041 1.00 67.44 386 ILE A CA 1
ATOM 3076 C C . ILE A 1 386 ? -24.069 -0.719 55.039 1.00 67.44 386 ILE A C 1
ATOM 3078 O O . ILE A 1 386 ? -23.406 -1.014 56.035 1.00 67.44 386 ILE A O 1
ATOM 3082 N N . HIS A 1 387 ? -25.229 -1.322 54.761 1.00 70.00 387 HIS A N 1
ATOM 3083 C CA . HIS A 1 387 ? -25.808 -2.351 55.629 1.00 70.00 387 HIS A CA 1
ATOM 3084 C C . HIS A 1 387 ? -24.881 -3.555 55.782 1.00 70.00 387 HIS A C 1
ATOM 3086 O O . HIS A 1 387 ? -24.738 -4.089 56.883 1.00 70.00 387 HIS A O 1
ATOM 3092 N N . ARG A 1 388 ? -24.220 -3.969 54.695 1.00 70.00 388 ARG A N 1
ATOM 3093 C CA . ARG A 1 388 ? -23.307 -5.106 54.736 1.00 70.00 388 ARG A CA 1
ATOM 3094 C C . ARG A 1 388 ? -22.056 -4.810 55.558 1.00 70.00 388 ARG A C 1
ATOM 3096 O O . ARG A 1 388 ? -21.670 -5.651 56.365 1.00 70.00 388 ARG A O 1
ATOM 3103 N N . VAL A 1 389 ? -21.463 -3.625 55.402 1.00 70.62 389 VAL A N 1
ATOM 3104 C CA . VAL A 1 389 ? -20.302 -3.204 56.202 1.00 70.62 389 VAL A CA 1
ATOM 3105 C C . VAL A 1 389 ? -20.653 -3.202 57.688 1.00 70.62 389 VAL A C 1
ATOM 3107 O O . VAL A 1 389 ? -19.911 -3.777 58.473 1.00 70.62 389 VAL A O 1
ATOM 3110 N N . LEU A 1 390 ? -21.808 -2.653 58.081 1.00 70.25 390 LEU A N 1
ATOM 3111 C CA . LEU A 1 390 ? -22.244 -2.637 59.485 1.00 70.25 390 LEU A CA 1
ATOM 3112 C C . LEU A 1 390 ? -22.465 -4.043 60.070 1.00 70.25 390 LEU A C 1
ATOM 3114 O O . LEU A 1 390 ? -22.204 -4.256 61.252 1.00 70.25 390 LEU A O 1
ATOM 3118 N N . GLN A 1 391 ? -22.929 -4.997 59.258 1.00 71.38 391 GLN A N 1
ATOM 3119 C CA . GLN A 1 391 ? -23.136 -6.393 59.667 1.00 71.38 391 GLN A CA 1
ATOM 3120 C C . GLN A 1 391 ? -21.835 -7.201 59.765 1.00 71.38 391 GLN A C 1
ATOM 3122 O O . GLN A 1 391 ? -21.781 -8.156 60.535 1.00 71.38 391 GLN A O 1
ATOM 3127 N N . ALA A 1 392 ? -20.805 -6.837 59.000 1.00 72.31 392 ALA A N 1
ATOM 3128 C CA . ALA A 1 392 ? -19.511 -7.519 58.996 1.00 72.31 392 ALA A CA 1
ATOM 3129 C C . ALA A 1 392 ? -18.594 -7.101 60.163 1.00 72.31 392 ALA A C 1
ATOM 3131 O O . ALA A 1 392 ? -17.548 -7.721 60.369 1.00 72.31 392 ALA A O 1
ATOM 3132 N N . LEU A 1 393 ? -18.964 -6.060 60.924 1.00 75.00 393 LEU A N 1
ATOM 3133 C CA . LEU A 1 393 ? -18.158 -5.542 62.030 1.00 75.00 393 LEU A CA 1
ATOM 3134 C C . LEU A 1 393 ? -18.160 -6.483 63.254 1.00 75.00 393 LEU A C 1
ATOM 3136 O O . LEU A 1 393 ? -19.197 -7.058 63.593 1.00 75.00 393 LEU A O 1
ATOM 3140 N N . PRO A 1 394 ? -17.036 -6.588 63.991 1.00 74.31 394 PRO A N 1
ATOM 3141 C CA . PRO A 1 394 ? -16.951 -7.387 65.207 1.00 74.31 394 PRO A CA 1
ATOM 3142 C C . PRO A 1 394 ? -17.809 -6.818 66.351 1.00 74.31 394 PRO A C 1
ATOM 3144 O O . PRO A 1 394 ? -18.124 -5.622 66.365 1.00 74.31 394 PRO A O 1
ATOM 3147 N N . PRO A 1 395 ? -18.096 -7.620 67.397 1.00 70.50 395 PRO A N 1
ATOM 3148 C CA . PRO A 1 395 ? -18.888 -7.197 68.558 1.00 70.50 395 PRO A CA 1
ATOM 3149 C C . PRO A 1 395 ? -18.348 -5.955 69.284 1.00 70.50 395 PRO A C 1
ATOM 3151 O O . PRO A 1 395 ? -19.112 -5.241 69.932 1.00 70.50 395 PRO A O 1
ATOM 3154 N N . THR A 1 396 ? -17.051 -5.658 69.155 1.00 69.31 396 THR A N 1
ATOM 3155 C CA . THR A 1 396 ? -16.413 -4.454 69.713 1.00 69.31 396 THR A CA 1
ATOM 3156 C C . THR A 1 396 ? -16.962 -3.149 69.133 1.00 69.31 396 THR A C 1
ATOM 3158 O O . THR A 1 396 ? -16.905 -2.120 69.794 1.00 69.31 396 THR A O 1
ATOM 3161 N N . TYR A 1 397 ? -17.543 -3.181 67.932 1.00 70.50 397 TYR A N 1
ATOM 3162 C CA . TYR A 1 397 ? -18.139 -2.016 67.271 1.00 70.50 397 TYR A CA 1
ATOM 3163 C C . TYR A 1 397 ? -19.648 -1.884 67.541 1.00 70.50 397 TYR A C 1
ATOM 3165 O O . TYR A 1 397 ? -20.305 -1.007 66.982 1.00 70.50 397 TYR A O 1
ATOM 3173 N N . LYS A 1 398 ? -20.231 -2.712 68.419 1.00 68.81 398 LYS A N 1
ATOM 3174 C CA . LYS A 1 398 ? -21.681 -2.738 68.688 1.00 68.81 398 LYS A CA 1
ATOM 3175 C C . LYS A 1 398 ? -22.248 -1.380 69.122 1.00 68.81 398 LYS A C 1
ATOM 3177 O O . LYS A 1 398 ? -23.324 -1.003 68.665 1.00 68.81 398 LYS A O 1
ATOM 3182 N N . ASN A 1 399 ? -21.514 -0.623 69.940 1.00 70.19 399 ASN A N 1
ATOM 3183 C CA . ASN A 1 399 ? -21.929 0.715 70.383 1.00 70.19 399 ASN A CA 1
ATOM 3184 C C . ASN A 1 399 ? -21.958 1.723 69.221 1.00 70.19 399 ASN A C 1
ATOM 3186 O O . ASN A 1 399 ? -22.861 2.553 69.140 1.00 70.19 399 ASN A O 1
ATOM 3190 N N . PHE A 1 400 ? -21.012 1.607 68.285 1.00 71.00 400 PHE A N 1
ATOM 3191 C CA . PHE A 1 400 ? -20.975 2.414 67.068 1.00 71.00 400 PHE A CA 1
ATOM 3192 C C . PHE A 1 400 ? -22.149 2.080 66.139 1.00 71.00 400 PHE A C 1
ATOM 3194 O O . PHE A 1 400 ? -22.843 2.986 65.685 1.00 71.00 400 PHE A O 1
ATOM 3201 N N . VAL A 1 401 ? -22.426 0.789 65.916 1.00 68.06 401 VAL A N 1
ATOM 3202 C CA . VAL A 1 401 ? -23.548 0.330 65.075 1.00 68.06 401 VAL A CA 1
ATOM 3203 C C . VAL A 1 401 ? -24.896 0.776 65.655 1.00 68.06 401 VAL A C 1
ATOM 3205 O O . VAL A 1 401 ? -25.755 1.260 64.921 1.00 68.06 401 VAL A O 1
ATOM 3208 N N . MET A 1 402 ? -25.075 0.686 66.978 1.00 67.44 402 MET A N 1
ATOM 3209 C CA . MET A 1 402 ? -26.276 1.190 67.655 1.00 67.44 402 MET A CA 1
ATOM 3210 C C . MET A 1 402 ? -26.441 2.708 67.496 1.00 67.44 402 MET A C 1
ATOM 3212 O O . MET A 1 402 ? -27.543 3.169 67.209 1.00 67.44 402 MET A O 1
ATOM 3216 N N . ASN A 1 403 ? -25.362 3.485 67.631 1.00 72.06 403 ASN A N 1
ATOM 3217 C CA . ASN A 1 403 ? -25.404 4.938 67.456 1.00 72.06 403 ASN A CA 1
ATOM 3218 C C . ASN A 1 403 ? -25.673 5.343 65.992 1.00 72.06 403 ASN A C 1
ATOM 3220 O O . ASN A 1 403 ? -26.450 6.258 65.716 1.00 72.06 403 ASN A O 1
ATOM 3224 N N . TYR A 1 404 ? -25.085 4.625 65.033 1.00 70.75 404 TYR A N 1
ATOM 3225 C CA . TYR A 1 404 ? -25.309 4.864 63.609 1.00 70.75 404 TYR A CA 1
ATOM 3226 C C . TYR A 1 404 ? -26.777 4.635 63.216 1.00 70.75 404 TYR A C 1
ATOM 3228 O O . TYR A 1 404 ? -27.385 5.517 62.607 1.00 70.75 404 TYR A O 1
ATOM 3236 N N . ASN A 1 405 ? -27.372 3.523 63.665 1.00 67.19 405 ASN A N 1
ATOM 3237 C CA . ASN A 1 405 ? -28.779 3.191 63.412 1.00 67.19 405 ASN A CA 1
ATOM 3238 C C . ASN A 1 405 ? -29.768 4.180 64.057 1.00 67.19 405 ASN A C 1
ATOM 3240 O O . ASN A 1 405 ? -30.895 4.312 63.589 1.00 67.19 405 ASN A O 1
ATOM 3244 N N . MET A 1 406 ? -29.361 4.871 65.125 1.00 64.25 406 MET A N 1
ATOM 3245 C CA . MET A 1 406 ? -30.212 5.809 65.867 1.00 64.25 406 MET A CA 1
ATOM 3246 C C . MET A 1 406 ? -30.095 7.263 65.385 1.00 64.25 406 MET A C 1
ATOM 3248 O O . MET A 1 406 ? -31.050 8.019 65.538 1.00 64.25 406 MET A O 1
ATOM 3252 N N . GLN A 1 407 ? -28.947 7.683 64.836 1.00 59.19 407 GLN A N 1
ATOM 3253 C CA . GLN A 1 407 ? -28.662 9.107 64.580 1.00 59.19 407 GLN A CA 1
ATOM 3254 C C . GLN A 1 407 ? -28.164 9.437 63.161 1.00 59.19 407 GLN A C 1
ATOM 3256 O O . GLN A 1 407 ? -28.137 10.611 62.801 1.00 59.19 407 GLN A O 1
ATOM 3261 N N . ASN A 1 408 ? -27.743 8.459 62.345 1.00 59.03 408 ASN A N 1
ATOM 3262 C CA . ASN A 1 408 ? -26.947 8.727 61.132 1.00 59.03 408 ASN A CA 1
ATOM 3263 C C . ASN A 1 408 ? -27.385 7.944 59.873 1.00 59.03 408 ASN A C 1
ATOM 3265 O O . ASN A 1 408 ? -26.586 7.759 58.958 1.00 59.03 408 ASN A O 1
ATOM 3269 N N . MET A 1 409 ? -28.654 7.537 59.787 1.00 56.00 409 MET A N 1
ATOM 3270 C CA . MET A 1 409 ? -29.201 6.674 58.718 1.00 56.00 409 MET A CA 1
ATOM 3271 C C . MET A 1 409 ? -29.146 7.244 57.280 1.00 56.00 409 MET A C 1
ATOM 3273 O O . MET A 1 409 ? -29.418 6.510 56.335 1.00 56.00 409 MET A O 1
ATOM 3277 N N . ASN A 1 410 ? -28.780 8.519 57.089 1.00 55.66 410 ASN A N 1
ATOM 3278 C CA . ASN A 1 410 ? -28.759 9.191 55.778 1.00 55.66 410 ASN A CA 1
ATOM 3279 C C . ASN A 1 410 ? -27.343 9.461 55.226 1.00 55.66 410 ASN A C 1
ATOM 3281 O O . ASN A 1 410 ? -27.205 10.218 54.269 1.00 55.66 410 ASN A O 1
ATOM 3285 N N . LYS A 1 411 ? -26.287 8.905 55.835 1.00 64.38 411 LYS A N 1
ATOM 3286 C CA . LYS A 1 411 ? -24.894 9.204 55.457 1.00 64.38 411 LYS A CA 1
ATOM 3287 C C . LYS A 1 411 ? -24.358 8.275 54.372 1.00 64.38 411 LYS A C 1
ATOM 3289 O O . LYS A 1 411 ? -24.612 7.073 54.404 1.00 64.38 411 LYS A O 1
ATOM 3294 N N . GLU A 1 412 ? -23.573 8.820 53.445 1.00 62.69 412 GLU A N 1
ATOM 3295 C CA . GLU A 1 412 ? -22.983 8.056 52.340 1.00 62.69 412 GLU A CA 1
ATOM 3296 C C . GLU A 1 412 ? -21.766 7.213 52.773 1.00 62.69 412 GLU A C 1
ATOM 3298 O O . GLU A 1 412 ? -21.138 7.447 53.809 1.00 62.69 412 GLU A O 1
ATOM 3303 N N . LEU A 1 413 ? -21.400 6.224 51.948 1.00 62.28 413 LEU A N 1
ATOM 3304 C CA . LEU A 1 413 ? -20.302 5.280 52.201 1.00 62.28 413 LEU A CA 1
ATOM 3305 C C . LEU A 1 413 ? -18.954 5.951 52.584 1.00 62.28 413 LEU A C 1
ATOM 3307 O O . LEU A 1 413 ? -18.299 5.447 53.500 1.00 62.28 413 LEU A O 1
ATOM 3311 N N . PRO A 1 414 ? -18.534 7.086 51.980 1.00 63.22 414 PRO A N 1
ATOM 3312 C CA . PRO A 1 414 ? -17.297 7.778 52.366 1.00 63.22 414 PRO A CA 1
ATOM 3313 C C . PRO A 1 414 ? -17.345 8.395 53.774 1.00 63.22 414 PRO A C 1
ATOM 3315 O O . PRO A 1 414 ? -16.339 8.418 54.492 1.00 63.22 414 PRO A O 1
ATOM 3318 N N . GLU A 1 415 ? -18.515 8.878 54.197 1.00 69.69 415 GLU A N 1
ATOM 3319 C CA . GLU A 1 415 ? -18.718 9.455 55.528 1.00 69.69 415 GLU A CA 1
ATOM 3320 C C . GLU A 1 415 ? -18.744 8.364 56.597 1.00 69.69 415 GLU A C 1
ATOM 3322 O O . GLU A 1 415 ? -18.085 8.495 57.630 1.00 69.69 415 GLU A O 1
ATOM 3327 N N . LEU A 1 416 ? -19.428 7.248 56.319 1.00 70.62 416 LEU A N 1
ATOM 3328 C CA . LEU A 1 416 ? -19.407 6.063 57.177 1.00 70.62 416 LEU A CA 1
ATOM 3329 C C . LEU A 1 416 ? -17.977 5.545 57.366 1.00 70.62 416 LEU A C 1
ATOM 3331 O O . LEU A 1 416 ? -17.578 5.228 58.484 1.00 70.62 416 LEU A O 1
ATOM 3335 N N . PHE A 1 417 ? -17.187 5.499 56.294 1.00 65.81 417 PHE A N 1
ATOM 3336 C CA . PHE A 1 417 ? -15.798 5.053 56.350 1.00 65.81 417 PHE A CA 1
ATOM 3337 C C . PHE A 1 417 ? -14.920 5.980 57.204 1.00 65.81 417 PHE A C 1
ATOM 3339 O O . PHE A 1 417 ? -14.078 5.515 57.973 1.00 65.81 417 PHE A O 1
ATOM 3346 N N . SER A 1 418 ? -15.155 7.291 57.128 1.00 68.75 418 SER A N 1
ATOM 3347 C CA . SER A 1 418 ? -14.468 8.286 57.961 1.00 68.75 418 SER A CA 1
ATOM 3348 C C . SER A 1 418 ? -14.838 8.138 59.442 1.00 68.75 418 SER A C 1
ATOM 3350 O O . SER A 1 418 ? -13.966 8.168 60.311 1.00 68.75 418 SER A O 1
ATOM 3352 N N . MET A 1 419 ? -16.119 7.898 59.731 1.00 71.94 419 MET A N 1
ATOM 3353 C CA . MET A 1 419 ? -16.608 7.631 61.087 1.00 71.94 419 MET A CA 1
ATOM 3354 C C . MET A 1 419 ? -16.067 6.308 61.650 1.00 71.94 419 MET A C 1
ATOM 3356 O O . MET A 1 419 ? -15.706 6.246 62.824 1.00 71.94 419 MET A O 1
ATOM 3360 N N . LEU A 1 420 ? -15.954 5.271 60.817 1.00 72.06 420 LEU A N 1
ATOM 3361 C CA . LEU A 1 420 ? -15.385 3.979 61.202 1.00 72.06 420 LEU A CA 1
ATOM 3362 C C . LEU A 1 420 ? -13.886 4.066 61.497 1.00 72.06 420 LEU A C 1
ATOM 3364 O O . LEU A 1 420 ? -13.445 3.497 62.490 1.00 72.06 420 LEU A O 1
ATOM 3368 N N . LYS A 1 421 ? -13.114 4.821 60.704 1.00 70.81 421 LYS A N 1
ATOM 3369 C CA . LYS A 1 421 ? -11.692 5.082 60.994 1.00 70.81 421 LYS A CA 1
ATOM 3370 C C . LYS A 1 421 ? -11.496 5.814 62.318 1.00 70.81 421 LYS A C 1
ATOM 3372 O O . LYS A 1 421 ? -10.564 5.510 63.055 1.00 70.81 421 LYS A O 1
ATOM 3377 N N . PHE A 1 422 ? -12.371 6.768 62.631 1.00 72.75 422 PHE A N 1
ATOM 3378 C CA . PHE A 1 422 ? -12.329 7.456 63.919 1.00 72.75 422 PHE A CA 1
ATOM 3379 C C . PHE A 1 422 ? -12.634 6.493 65.078 1.00 72.75 422 PHE A C 1
ATOM 3381 O O . PHE A 1 422 ? -11.872 6.432 66.041 1.00 72.75 422 PHE A O 1
ATOM 3388 N N . ALA A 1 423 ? -13.687 5.680 64.947 1.00 70.50 423 ALA A N 1
ATOM 3389 C CA . ALA A 1 423 ? -14.051 4.676 65.945 1.00 70.50 423 ALA A CA 1
ATOM 3390 C C . ALA A 1 423 ? -12.962 3.602 66.137 1.00 70.50 423 ALA A C 1
ATOM 3392 O O . ALA A 1 423 ? -12.699 3.190 67.263 1.00 70.50 423 ALA A O 1
ATOM 3393 N N . GLU A 1 424 ? -12.285 3.179 65.065 1.00 74.44 424 GLU A N 1
ATOM 3394 C CA . GLU A 1 424 ? -11.150 2.250 65.126 1.00 74.44 424 GLU A CA 1
ATOM 3395 C C . GLU A 1 424 ? -10.010 2.814 65.991 1.00 74.44 424 GLU A C 1
ATOM 3397 O O . GLU A 1 424 ? -9.478 2.106 66.846 1.00 74.44 424 GLU A O 1
ATOM 3402 N N . VAL A 1 425 ? -9.680 4.104 65.840 1.00 71.44 425 VAL A N 1
ATOM 3403 C CA . VAL A 1 425 ? -8.658 4.781 66.658 1.00 71.44 425 VAL A CA 1
ATOM 3404 C C . VAL A 1 425 ? -9.066 4.849 68.132 1.00 71.44 425 VAL A C 1
ATOM 3406 O O . VAL A 1 425 ? -8.218 4.657 69.006 1.00 71.44 425 VAL A O 1
ATOM 3409 N N . GLU A 1 426 ? -10.340 5.100 68.439 1.00 69.44 426 GLU A N 1
ATOM 3410 C CA . GLU A 1 426 ? -10.827 5.110 69.826 1.00 69.44 426 GLU A CA 1
ATOM 3411 C C . GLU A 1 426 ? -10.791 3.713 70.459 1.00 69.44 426 GLU A C 1
ATOM 3413 O O . GLU A 1 426 ? -10.277 3.552 71.567 1.00 69.44 426 GLU A O 1
ATOM 3418 N N . ILE A 1 427 ? -11.212 2.681 69.726 1.00 70.19 427 ILE A N 1
ATOM 3419 C CA . ILE A 1 427 ? -11.191 1.287 70.192 1.00 70.19 427 ILE A CA 1
ATOM 3420 C C . ILE A 1 427 ? -9.748 0.780 70.373 1.00 70.19 427 ILE A C 1
ATOM 3422 O O . ILE A 1 427 ? -9.453 0.050 71.325 1.00 70.19 427 ILE A O 1
ATOM 3426 N N . GLN A 1 428 ? -8.813 1.176 69.500 1.00 66.06 428 GLN A N 1
ATOM 3427 C CA . GLN A 1 428 ? -7.388 0.862 69.658 1.00 66.06 428 GLN A CA 1
ATOM 3428 C C . GLN A 1 428 ? -6.776 1.556 70.883 1.00 66.06 428 GLN A C 1
ATOM 3430 O O . GLN A 1 428 ? -5.998 0.932 71.611 1.00 66.06 428 GLN A O 1
ATOM 3435 N N . LYS A 1 429 ? -7.159 2.812 71.159 1.00 63.50 429 LYS A N 1
ATOM 3436 C CA . LYS A 1 429 ? -6.758 3.525 72.381 1.00 63.50 429 LYS A CA 1
ATOM 3437 C C . LYS A 1 429 ? -7.304 2.838 73.632 1.00 63.50 429 LYS A C 1
ATOM 3439 O O . LYS A 1 429 ? -6.541 2.615 74.569 1.00 63.50 429 LYS A O 1
ATOM 3444 N N . GLU A 1 430 ? -8.570 2.426 73.642 1.00 59.19 430 GLU A N 1
ATOM 3445 C CA . GLU A 1 430 ? -9.157 1.674 74.761 1.00 59.19 430 GLU A CA 1
ATOM 3446 C C . GLU A 1 430 ? -8.452 0.327 74.993 1.00 59.19 430 GLU A C 1
ATOM 3448 O O . GLU A 1 430 ? -8.140 -0.014 76.138 1.00 59.19 430 GLU A O 1
ATOM 3453 N N . ARG A 1 431 ? -8.106 -0.414 73.925 1.00 58.38 431 ARG A N 1
ATOM 3454 C CA . ARG A 1 431 ? -7.300 -1.649 74.031 1.00 58.38 431 ARG A CA 1
ATOM 3455 C C . ARG A 1 431 ? -5.894 -1.386 74.585 1.00 58.38 431 ARG A C 1
ATOM 3457 O O . ARG A 1 431 ? -5.434 -2.169 75.418 1.00 58.38 431 ARG A O 1
ATOM 3464 N N . GLN A 1 432 ? -5.217 -0.307 74.178 1.00 51.59 432 GLN A N 1
ATOM 3465 C CA . GLN A 1 432 ? -3.913 0.071 74.744 1.00 51.59 432 GLN A CA 1
ATOM 3466 C C . GLN A 1 432 ? -4.013 0.414 76.236 1.00 51.59 432 GLN A C 1
ATOM 3468 O O . GLN A 1 432 ? -3.202 -0.068 77.025 1.00 51.59 432 GLN A O 1
ATOM 3473 N N . VAL A 1 433 ? -5.030 1.173 76.649 1.00 49.47 433 VAL A N 1
ATOM 3474 C CA . VAL A 1 433 ? -5.248 1.537 78.060 1.00 49.47 433 VAL A CA 1
ATOM 3475 C C . VAL A 1 433 ? -5.570 0.301 78.917 1.00 49.47 433 VAL A C 1
ATOM 3477 O O . VAL A 1 433 ? -5.037 0.151 80.017 1.00 49.47 433 VAL A O 1
ATOM 3480 N N . LEU A 1 434 ? -6.365 -0.644 78.401 1.00 48.50 434 LEU A N 1
ATOM 3481 C CA . LEU A 1 434 ? -6.651 -1.926 79.062 1.00 48.50 434 LEU A CA 1
ATOM 3482 C C . LEU A 1 434 ? -5.410 -2.828 79.199 1.00 48.50 434 LEU A C 1
ATOM 3484 O O . LEU A 1 434 ? -5.285 -3.536 80.202 1.00 48.50 434 LEU A O 1
ATOM 3488 N N . MET A 1 435 ? -4.481 -2.805 78.235 1.00 48.28 435 MET A N 1
ATOM 3489 C CA . MET A 1 435 ? -3.215 -3.545 78.335 1.00 48.28 435 MET A CA 1
ATOM 3490 C C . MET A 1 435 ? -2.231 -2.904 79.323 1.00 48.28 435 MET A C 1
ATOM 3492 O O . MET A 1 435 ? -1.609 -3.630 80.097 1.00 48.28 435 MET A O 1
ATOM 3496 N N . VAL A 1 436 ? -2.159 -1.569 79.383 1.00 40.94 436 VAL A N 1
ATOM 3497 C CA . VAL A 1 436 ? -1.338 -0.839 80.369 1.00 40.94 436 VAL A CA 1
ATOM 3498 C C . VAL A 1 436 ? -1.836 -1.080 81.803 1.00 40.94 436 VAL A C 1
ATOM 3500 O O . VAL A 1 436 ? -1.026 -1.297 82.709 1.00 40.94 436 VAL A O 1
ATOM 3503 N N . ASN A 1 437 ? -3.156 -1.156 82.008 1.00 38.41 437 ASN A N 1
ATOM 3504 C CA . ASN A 1 437 ? -3.760 -1.430 83.318 1.00 38.41 437 ASN A CA 1
ATOM 3505 C C . ASN A 1 437 ? -3.613 -2.890 83.787 1.00 38.41 437 ASN A C 1
ATOM 3507 O O . ASN A 1 437 ? -3.667 -3.152 84.987 1.00 38.41 437 ASN A O 1
ATOM 3511 N N . LYS A 1 438 ? -3.394 -3.858 82.882 1.00 40.09 438 LYS A N 1
ATOM 3512 C CA . LYS A 1 438 ? -3.077 -5.249 83.267 1.00 40.09 438 LYS A CA 1
ATOM 3513 C C . LYS A 1 438 ? -1.634 -5.422 83.751 1.00 40.09 438 LYS A C 1
ATOM 3515 O O . LYS A 1 438 ? -1.374 -6.329 84.537 1.00 40.09 438 LYS A O 1
ATOM 3520 N N . THR A 1 439 ? -0.704 -4.568 83.320 1.00 36.19 439 THR A N 1
ATOM 3521 C CA . THR A 1 439 ? 0.713 -4.627 83.728 1.00 36.19 439 THR A CA 1
ATOM 3522 C C . THR A 1 439 ? 1.026 -3.934 85.057 1.00 36.19 439 THR A C 1
ATOM 3524 O O . THR A 1 439 ? 2.110 -4.128 85.602 1.00 36.19 439 THR A O 1
ATOM 3527 N N . THR A 1 440 ? 0.089 -3.180 85.635 1.00 36.66 440 THR A N 1
ATOM 3528 C CA . THR A 1 440 ? 0.259 -2.486 86.922 1.00 36.66 440 THR A CA 1
ATOM 3529 C C . THR A 1 440 ? -0.585 -3.125 88.028 1.00 36.66 440 THR A C 1
ATOM 3531 O O . THR A 1 440 ? -1.424 -2.488 88.660 1.00 36.66 440 THR A O 1
ATOM 3534 N N . SER A 1 441 ? -0.347 -4.408 88.328 1.00 33.56 441 SER A N 1
ATOM 3535 C CA . SER A 1 441 ? -0.880 -5.003 89.559 1.00 33.56 441 SER A CA 1
ATOM 3536 C C . SER A 1 441 ? -0.116 -4.466 90.777 1.00 33.56 441 SER A C 1
ATOM 3538 O O . SER A 1 441 ? 1.052 -4.799 90.998 1.00 33.56 441 SER A O 1
ATOM 3540 N N . PHE A 1 442 ? -0.795 -3.637 91.569 1.00 32.56 442 PHE A N 1
ATOM 3541 C CA . PHE A 1 442 ? -0.390 -3.177 92.896 1.00 32.56 442 PHE A CA 1
ATOM 3542 C C . PHE A 1 442 ? 0.079 -4.338 93.795 1.00 32.56 442 PHE A C 1
ATOM 3544 O O . PHE A 1 442 ? -0.611 -5.344 93.959 1.00 32.56 442 PHE A O 1
ATOM 3551 N N . LYS A 1 443 ? 1.246 -4.169 94.433 1.00 40.09 443 LYS A N 1
ATOM 3552 C CA . LYS A 1 443 ? 1.702 -4.998 95.559 1.00 40.09 443 LYS A CA 1
ATOM 3553 C C . LYS A 1 443 ? 0.733 -4.830 96.737 1.00 40.09 443 LYS A C 1
ATOM 3555 O O . LYS A 1 443 ? 0.666 -3.749 97.313 1.00 40.09 443 LYS A O 1
ATOM 3560 N N . GLN A 1 444 ? 0.078 -5.909 97.162 1.00 33.78 444 GLN A N 1
ATOM 3561 C CA . GLN A 1 444 ? -0.482 -6.036 98.511 1.00 33.78 444 GLN A CA 1
ATOM 3562 C C . GLN A 1 444 ? -0.044 -7.362 99.153 1.00 33.78 444 GLN A C 1
ATOM 3564 O O . GLN A 1 444 ? 0.098 -8.384 98.485 1.00 33.78 444 GLN A O 1
ATOM 3569 N N . GLY A 1 445 ? 0.303 -7.271 100.439 1.00 30.38 445 GLY A N 1
ATOM 3570 C CA . GLY A 1 445 ? 1.154 -8.199 101.180 1.00 30.38 445 GLY A CA 1
ATOM 3571 C C . GLY A 1 445 ? 0.552 -9.559 101.550 1.00 30.38 445 GLY A C 1
ATOM 3572 O O . GLY A 1 445 ? -0.653 -9.780 101.528 1.00 30.38 445 GLY A O 1
ATOM 3573 N N . LYS A 1 446 ? 1.456 -10.476 101.922 1.00 29.06 446 LYS A N 1
ATOM 3574 C CA . LYS A 1 446 ? 1.168 -11.803 102.495 1.00 29.06 446 LYS A CA 1
ATOM 3575 C C . LYS A 1 446 ? 0.402 -11.691 103.825 1.00 29.06 446 LYS A C 1
ATOM 3577 O O . LYS A 1 446 ? 0.711 -10.801 104.617 1.00 29.06 446 LYS A O 1
ATOM 3582 N N . PRO A 1 447 ? -0.449 -12.686 104.142 1.00 31.72 447 PRO A N 1
ATOM 3583 C CA . PRO A 1 447 ? -0.074 -13.587 105.240 1.00 31.72 447 PRO A CA 1
ATOM 3584 C C . PRO A 1 447 ? -0.327 -15.097 104.993 1.00 31.72 447 PRO A C 1
ATOM 3586 O O . PRO A 1 447 ? -1.034 -15.511 104.082 1.00 31.72 447 PRO A O 1
ATOM 3589 N N . ASN A 1 448 ? 0.354 -15.886 105.834 1.00 27.59 448 ASN A N 1
ATOM 3590 C CA . ASN A 1 448 ? 0.487 -17.345 106.014 1.00 27.59 448 ASN A CA 1
ATOM 3591 C C . ASN A 1 448 ? -0.563 -18.336 105.456 1.00 27.59 448 ASN A C 1
ATOM 3593 O O . ASN A 1 448 ? -1.758 -18.220 105.707 1.00 27.59 448 ASN A O 1
ATOM 3597 N N . LYS A 1 449 ? -0.061 -19.451 104.890 1.00 30.89 449 LYS A N 1
ATOM 3598 C CA . LYS A 1 449 ? -0.773 -20.737 104.726 1.00 30.89 449 LYS A CA 1
ATOM 3599 C C . LYS A 1 449 ? -0.343 -21.733 105.813 1.00 30.89 449 LYS A C 1
ATOM 3601 O O . LYS A 1 449 ? 0.823 -22.115 105.861 1.00 30.89 449 LYS A O 1
ATOM 3606 N N . GLY A 1 450 ? -1.295 -22.191 106.626 1.00 28.50 450 GLY A N 1
ATOM 3607 C CA . GLY A 1 450 ? -1.185 -23.417 107.421 1.00 28.50 450 GLY A CA 1
ATOM 3608 C C . GLY A 1 450 ? -1.605 -24.637 106.593 1.00 28.50 450 GLY A C 1
ATOM 3609 O O . GLY A 1 450 ? -2.652 -24.621 105.948 1.00 28.50 450 GLY A O 1
ATOM 3610 N N . ASN A 1 451 ? -0.773 -25.679 106.594 1.00 29.92 451 ASN A N 1
ATOM 3611 C CA . ASN A 1 451 ? -0.993 -26.966 105.928 1.00 29.92 451 ASN A CA 1
ATOM 3612 C C . ASN A 1 451 ? -1.736 -27.929 106.862 1.00 29.92 451 ASN A C 1
ATOM 3614 O O . ASN A 1 451 ? -1.251 -28.162 107.962 1.00 29.92 451 ASN A O 1
ATOM 3618 N N . PHE A 1 452 ? -2.816 -28.571 106.407 1.00 26.89 452 PHE A N 1
ATOM 3619 C CA . PHE A 1 452 ? -3.271 -29.851 106.968 1.00 26.89 452 PHE A CA 1
ATOM 3620 C C . PHE A 1 452 ? -4.170 -30.604 105.976 1.00 26.89 452 PHE A C 1
ATOM 3622 O O . PHE A 1 452 ? -5.255 -30.129 105.650 1.00 26.89 452 PHE A O 1
ATOM 3629 N N . LYS A 1 453 ? -3.777 -31.823 105.573 1.00 30.44 453 LYS A N 1
ATOM 3630 C CA . LYS A 1 453 ? -4.703 -32.967 105.493 1.00 30.44 453 LYS A CA 1
ATOM 3631 C C . LYS A 1 453 ? -3.963 -34.313 105.516 1.00 30.44 453 LYS A C 1
ATOM 3633 O O . LYS A 1 453 ? -2.892 -34.471 104.943 1.00 30.44 453 LYS A O 1
ATOM 3638 N N . LYS A 1 454 ? -4.571 -35.215 106.291 1.00 31.89 454 LYS A N 1
ATOM 3639 C CA . LYS A 1 454 ? -4.121 -36.498 106.856 1.00 31.89 454 LYS A CA 1
ATOM 3640 C C . LYS A 1 454 ? -3.973 -37.625 105.824 1.00 31.89 454 LYS A C 1
ATOM 3642 O O . LYS A 1 454 ? -4.679 -37.631 104.821 1.00 31.89 454 LYS A O 1
ATOM 3647 N N . GLY A 1 455 ? -3.118 -38.604 106.140 1.00 27.92 455 GLY A N 1
ATOM 3648 C CA . GLY A 1 455 ? -2.901 -39.834 105.370 1.00 27.92 455 GLY A CA 1
ATOM 3649 C C . GLY A 1 455 ? -3.353 -41.137 106.051 1.00 27.92 455 GLY A C 1
ATOM 3650 O O . GLY A 1 455 ? -3.957 -41.108 107.121 1.00 27.92 455 GLY A O 1
ATOM 3651 N N . GLY A 1 456 ? -2.978 -42.258 105.411 1.00 30.33 456 GLY A N 1
ATOM 3652 C CA . GLY A 1 456 ? -3.060 -43.658 105.883 1.00 30.33 456 GLY A CA 1
ATOM 3653 C C . GLY A 1 456 ? -4.092 -44.493 105.106 1.00 30.33 456 GLY A C 1
ATOM 3654 O O . GLY A 1 456 ? -5.279 -44.280 105.290 1.00 30.33 456 GLY A O 1
ATOM 3655 N N . LYS A 1 457 ? -3.723 -45.254 104.059 1.00 31.42 457 LYS A N 1
ATOM 3656 C CA . LYS A 1 457 ? -3.084 -46.602 103.968 1.00 31.42 457 LYS A CA 1
ATOM 3657 C C . LYS A 1 457 ? -4.104 -47.767 103.855 1.00 31.42 457 LYS A C 1
ATOM 3659 O O . LYS A 1 457 ? -4.989 -47.898 104.686 1.00 31.42 457 LYS A O 1
ATOM 3664 N N . LYS A 1 458 ? -3.918 -48.588 102.800 1.00 32.22 458 LYS A N 1
ATOM 3665 C CA . LYS A 1 458 ? -4.552 -49.898 102.466 1.00 32.22 458 LYS A CA 1
ATOM 3666 C C . LYS A 1 458 ? -4.240 -50.953 103.554 1.00 32.22 458 LYS A C 1
ATOM 3668 O O . LYS A 1 458 ? -3.307 -50.728 104.316 1.00 32.22 458 LYS A O 1
ATOM 3673 N N . ALA A 1 459 ? -4.875 -52.120 103.693 1.00 29.88 459 ALA A N 1
ATOM 3674 C CA . ALA A 1 459 ? -5.481 -53.124 102.788 1.00 29.88 459 ALA A CA 1
ATOM 3675 C C . ALA A 1 459 ? -6.433 -54.023 103.667 1.00 29.88 459 ALA A C 1
ATOM 3677 O O . ALA A 1 459 ? -6.698 -53.553 104.775 1.00 29.88 459 ALA A O 1
ATOM 3678 N N . PRO A 1 460 ? -6.920 -55.257 103.339 1.00 41.56 460 PRO A N 1
ATOM 3679 C CA . PRO A 1 460 ? -6.420 -56.236 102.353 1.00 41.56 460 PRO A CA 1
ATOM 3680 C C . PRO A 1 460 ? -7.474 -57.067 101.573 1.00 41.56 460 PRO A C 1
ATOM 3682 O O . PRO A 1 460 ? -8.651 -57.134 101.911 1.00 41.56 460 PRO A O 1
ATOM 3685 N N . THR A 1 461 ? -7.005 -57.760 100.536 1.00 37.75 461 THR A N 1
ATOM 3686 C CA . THR A 1 461 ? -7.626 -58.954 99.931 1.00 37.75 461 THR A CA 1
ATOM 3687 C C . THR A 1 461 ? -7.031 -60.231 100.550 1.00 37.75 461 THR A C 1
ATOM 3689 O O . THR A 1 461 ? -5.835 -60.239 100.849 1.00 37.75 461 THR A O 1
ATOM 3692 N N . PRO A 1 462 ? -7.811 -61.320 100.684 1.00 39.44 462 PRO A N 1
ATOM 3693 C CA . PRO A 1 462 ? -7.306 -62.694 100.812 1.00 39.44 462 PRO A CA 1
ATOM 3694 C C . PRO A 1 462 ? -7.710 -63.600 99.611 1.00 39.44 462 PRO A C 1
ATOM 3696 O O . PRO A 1 462 ? -8.458 -63.141 98.746 1.00 39.44 462 PRO A O 1
ATOM 3699 N N . PRO A 1 463 ? -7.163 -64.834 99.498 1.00 43.19 463 PRO A N 1
ATOM 3700 C CA . PRO A 1 463 ? -6.579 -65.335 98.245 1.00 43.19 463 PRO A CA 1
ATOM 3701 C C . PRO A 1 463 ? -7.255 -66.573 97.606 1.00 43.19 463 PRO A C 1
ATOM 3703 O O . PRO A 1 463 ? -8.172 -67.151 98.171 1.00 43.19 463 PRO A O 1
ATOM 3706 N N . GLU A 1 464 ? -6.692 -66.949 96.444 1.00 31.80 464 GLU A N 1
ATOM 3707 C CA . GLU A 1 464 ? -6.552 -68.291 95.831 1.00 31.80 464 GLU A CA 1
ATOM 3708 C C . GLU A 1 464 ? -7.787 -69.183 95.599 1.00 31.80 464 GLU A C 1
ATOM 3710 O O . GLU A 1 464 ? -8.400 -69.688 96.528 1.00 31.80 464 GLU A O 1
ATOM 3715 N N . ALA A 1 465 ? -8.039 -69.532 94.329 1.00 33.12 465 ALA A N 1
ATOM 3716 C CA . ALA A 1 465 ? -7.703 -70.843 93.744 1.00 33.12 465 ALA A CA 1
ATOM 3717 C C . ALA A 1 465 ? -8.571 -71.156 92.505 1.00 33.12 465 ALA A C 1
ATOM 3719 O O . ALA A 1 465 ? -9.777 -70.956 92.502 1.00 33.12 465 ALA A O 1
ATOM 3720 N N . GLN A 1 466 ? -7.885 -71.641 91.465 1.00 31.98 466 GLN A N 1
ATOM 3721 C CA . GLN A 1 466 ? -8.286 -72.555 90.382 1.00 31.98 466 GLN A CA 1
ATOM 3722 C C . GLN A 1 466 ? -9.780 -72.861 90.132 1.00 31.98 466 GLN A C 1
ATOM 3724 O O . GLN A 1 466 ? -10.471 -73.381 91.000 1.00 31.98 466 GLN A O 1
ATOM 3729 N N . GLY A 1 467 ? -10.200 -72.770 88.863 1.00 30.97 467 GLY A N 1
ATOM 3730 C CA . GLY A 1 467 ? -11.336 -73.551 88.351 1.00 30.97 467 GLY A CA 1
ATOM 3731 C C . GLY A 1 467 ? -12.147 -72.857 87.259 1.00 30.97 467 GLY A C 1
ATOM 3732 O O . GLY A 1 467 ? -12.809 -71.868 87.523 1.00 30.97 467 GLY A O 1
ATOM 3733 N N . TRP A 1 468 ? -12.058 -73.409 86.050 1.00 35.19 468 TRP A N 1
ATOM 3734 C CA . TRP A 1 468 ? -12.763 -73.098 84.793 1.00 35.19 468 TRP A CA 1
ATOM 3735 C C . TRP A 1 468 ? -14.300 -73.250 84.876 1.00 35.19 468 TRP A C 1
ATOM 3737 O O . TRP A 1 468 ? -14.775 -73.780 85.883 1.00 35.19 468 TRP A O 1
ATOM 3747 N N . PRO A 1 469 ? -15.079 -72.957 83.809 1.00 50.88 469 PRO A N 1
ATOM 3748 C CA . PRO A 1 469 ? -14.726 -72.433 82.474 1.00 50.88 469 PRO A CA 1
ATOM 3749 C C . PRO A 1 469 ? -15.163 -70.991 82.192 1.00 50.88 469 PRO A C 1
ATOM 3751 O O . PRO A 1 469 ? -16.138 -70.514 82.815 1.00 50.88 469 PRO A O 1
#

Solvent-accessible surface area (backbone atoms only — not comparable to full-atom values): 27474 Å² total; per-residue (Å²): 120,68,29,9,47,50,74,48,79,39,44,35,71,39,54,51,75,93,48,34,70,63,15,29,25,90,88,72,73,47,31,20,35,28,34,39,37,29,13,26,87,87,44,44,68,83,42,79,46,67,72,48,47,36,50,58,53,67,56,63,48,56,78,71,45,66,84,58,50,43,56,58,44,68,68,46,83,90,38,75,51,71,49,87,89,43,80,41,75,63,60,24,28,32,33,57,85,77,52,67,70,19,42,39,36,47,50,54,56,80,82,51,82,49,71,63,38,41,53,44,24,50,52,48,54,57,59,35,41,26,28,57,49,32,52,51,49,51,28,68,74,37,56,73,65,66,43,60,38,70,60,73,44,66,68,59,52,42,50,51,54,52,50,51,54,52,54,49,40,53,50,50,59,72,71,52,60,87,82,57,61,83,83,44,86,71,69,80,80,57,96,54,87,76,86,66,96,61,83,65,60,51,72,68,56,34,52,49,52,54,49,59,50,52,27,49,69,58,20,54,50,52,51,49,31,52,42,51,48,53,61,74,46,61,72,67,67,55,66,73,54,59,73,71,61,63,43,52,92,79,42,61,46,45,71,62,47,53,50,51,52,51,55,54,29,51,75,45,75,44,50,62,47,63,74,43,69,96,71,81,82,79,65,95,85,59,61,69,69,60,52,53,53,49,52,54,48,50,53,54,43,50,5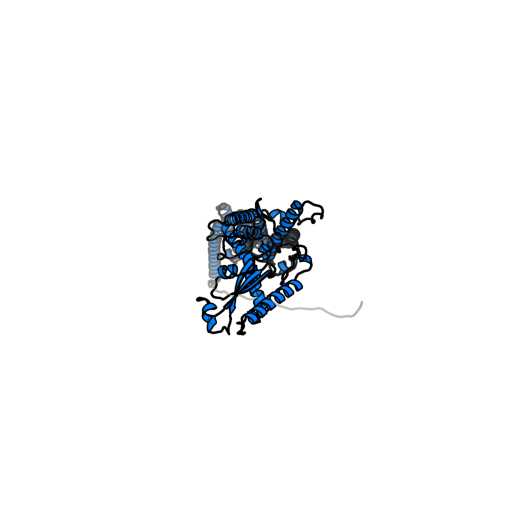3,52,31,53,50,54,44,70,24,40,37,76,75,56,30,73,74,46,72,88,48,53,46,26,58,42,52,52,48,49,45,60,60,37,51,56,50,47,50,49,51,50,49,50,54,45,49,46,62,79,61,55,61,55,58,93,88,61,60,70,66,57,65,55,52,60,52,53,48,57,38,50,62,65,67,54,82,71,56,66,68,60,51,47,54,50,54,65,68,25,52,45,80,90,47,48,70,56,53,55,49,38,73,72,75,48,84,86,65,51,68,74,56,51,51,53,53,48,57,52,50,50,54,52,54,52,49,52,53,51,54,57,52,57,60,67,74,60,74,79,91,77,81,88,82,88,86,87,88,86,86,87,86,86,82,88,85,86,85,86,84,90,80,89,82,86,134

pLDDT: mean 72.99, std 18.32, range [26.89, 96.69]

Sequence (469 aa):
MLGSIDCMHWQWRNCPVAHAGQFTRGDIKHPTIILEAVASYDRWIWHAFFGVAGSNNDINVLNQSSLFTDVLRGEAPIVNFTVNGHEYNYGYYLADGIYPSWPVFMKGVTLPQSEKHRLFTAAQSAWRKDVECAFGVLKARFNILAVPGRSYSRRTLGLIMRACVILHNMIIDDERDTNLENIYETVDSNVGPAIHNHAPPSLAARIQMDNEMRDSPMYTQLQHDLIEHIMASPSISFNQFLEKEKLKSNASNFTNWFRHVRIFLNGGNLQYVLEAPLGTPPPPAVSEDVKNVYETRVIRYSQVQCAILCSLEAELQKRFEHHDPYELVHELKAIFETHAAVESYEASKHFFGCMMEEGSSVSEHVSGHAKKLSDLGIVIPNQLGIHRVLQALPPTYKNFVMNYNMQNMNKELPELFSMLKFAEVEIQKERQVLMVNKTTSFKQGKPNKGNFKKGGKKAPTPPEAQGWP

Mean predicted aligned error: 19.84 Å